Protein AF-A0A972KSQ8-F1 (afdb_monomer)

Secondary structure (DSSP, 8-state):
--HHHHHHHHHHHHHHHHTHHHHHHHHHHHHHHHHHHHHHHHHHHHTTSTTTGGGTSS-HHHHHHHHHSTTTTS-HHHHHSPSSHHHHHHHHHHHHHHHHHHHTTGGGTS-------HHHHTSTTS--GGGGSSEEEETTEEEESHHHHSS-BTTB---HHHHEE--STT--SEE-HHHHHHHHTS--GGG-----TTS-S------HHHHHHHHHHT-GGGTB-GGGS-HHHHHTSSS--HHHHHTT--HHHH----EE------GGGGGGT---HHHHHGGG-HHHHHIIIIIIT---GGGTSPPPEE--PPP-TTSPP--TTTSTTTTHHHHHHHHT---TTS-----HHHHTT--HHHH--EEEEETTTTEEEEE--HHHHHHHH-TTTHHHHHHHHHHHHHHHHHHHHHHHHHHHH---SS-HHHHHHHHHHHHHHHHHHHHTGGG-HHHHHHHHHHHHHHHHHHHHHTT----PPPPP-HHHHS--TTTTT-TTGGG-EEEETTEEEEHIIIIIIS---GGGTEE-SSSTTEE---HHHHHHHHSSS-TTTT---GGGT-HHHHHHHTTTTSSS----HHHHTT--HHHHHB-TTS-B----HHHHTTTS-TTTHHHHHHHHHHHHHHHHHHHHHHHHHHHHHTTTTHHHHHHHHHHHHHHHHH-STTTTSHHHHHHHHHHHHHHHHHHHT-

Nearest PDB structures (foldseek):
  4hwi-assembly1_B  TM=4.393E-01  e=8.359E+00  Arabidopsis thaliana
  3c7j-assembly1_B-2  TM=2.128E-01  e=7.615E+00  Pseudomonas syringae pv. tomato str. DC3000
  3c7j-assembly1_A-2  TM=1.678E-01  e=3.967E+00  Pseudomonas syringae pv. tomato str. DC3000

Solvent-accessible surface area (backbone atoms only — not comparable to full-atom values): 40301 Å² total; per-residue (Å²): 134,71,70,70,58,59,60,53,55,56,52,54,60,52,48,67,69,59,62,57,52,63,61,47,49,53,47,52,50,51,52,50,50,50,51,48,50,50,49,52,50,51,50,54,56,55,63,47,35,59,86,45,51,47,78,70,36,101,28,55,70,60,50,53,10,34,61,75,26,98,55,50,89,54,52,57,49,60,44,60,16,49,84,58,71,68,28,46,53,49,42,54,54,52,50,53,52,48,34,53,30,44,78,69,50,52,50,82,80,45,83,91,79,85,78,61,57,59,67,30,51,52,34,93,93,66,42,60,75,67,68,40,62,57,80,46,76,57,97,47,28,53,46,53,44,42,77,51,53,78,35,75,55,94,70,28,50,52,54,65,53,70,40,38,35,67,85,54,90,67,56,44,63,40,79,47,67,49,53,56,35,47,63,74,64,32,76,61,83,91,69,64,82,80,83,67,86,86,69,89,62,98,75,73,93,60,65,74,69,58,64,54,52,59,64,46,69,75,39,67,68,69,40,38,40,76,92,70,46,54,68,75,64,57,70,72,46,96,63,84,58,63,66,46,61,75,68,67,58,63,68,63,61,62,54,64,77,35,64,45,70,62,36,54,64,57,75,73,40,52,59,77,79,48,89,55,65,80,68,57,73,49,64,82,44,59,52,61,52,36,36,56,37,42,49,72,61,67,52,63,66,68,69,44,26,45,74,31,49,76,49,80,72,82,70,58,55,89,55,64,81,83,54,53,87,81,46,71,74,79,52,50,39,34,38,30,34,24,41,14,44,92,50,60,98,47,81,74,42,57,21,73,55,38,67,69,45,48,52,71,62,51,41,29,70,43,83,42,78,38,90,86,74,79,45,83,42,61,42,62,54,36,67,40,45,23,76,80,74,38,89,72,46,30,53,50,56,54,38,44,52,52,38,50,55,53,51,49,54,52,49,54,51,50,51,52,57,41,63,76,66,54,76,76,86,81,51,68,68,42,53,48,28,50,48,39,20,47,53,22,53,48,42,36,63,69,16,39,39,83,48,20,54,59,48,34,49,53,34,52,51,46,22,50,51,29,44,49,52,27,28,58,75,64,69,49,92,73,89,75,79,85,79,88,58,62,57,87,64,55,75,47,83,60,40,72,76,44,72,26,48,55,80,42,65,48,74,54,93,84,29,81,47,50,33,36,58,47,40,65,73,63,54,46,59,66,70,80,44,30,38,63,86,91,44,80,70,37,73,72,64,55,77,70,62,58,41,70,72,66,57,72,58,49,51,92,83,70,75,65,60,66,59,76,64,36,46,59,46,48,28,41,23,60,4,68,77,47,87,74,66,51,54,10,75,54,43,73,71,66,55,56,72,56,79,49,26,45,45,99,87,52,41,72,49,81,65,49,31,72,52,47,39,75,82,40,62,95,71,47,26,52,54,55,54,51,38,25,52,53,25,46,51,37,52,50,54,39,50,54,53,50,54,53,47,50,71,74,43,49,74,87,43,41,68,67,50,50,54,51,51,49,53,54,49,51,51,64,68,43,67,58,46,34,58,57,27,34,66,56,54,40,53,52,32,51,55,50,47,52,54,52,28,66,76,67,76,98

Sequence (698 aa):
MKEILIHRINRVRNWYRHGRRPARFLKYFFTILILLLILVGASAEFTSRPQFCPTCHYMETFYNSWRQSAHNNVSCVKCHFEPGLAGTVRGKLEGLVQVVKYVSQAYRKSKPWAEIPDASCLQSGCHRERLLHGDVTFKGVHFNHRPHLEQMRRGKKLRCTSCHSQIVQGEHITVTESTCFLCHFKKDPTLNPIYDYKYKTEQVLFRKKERAQLKRMSNCKTCHNWKKVPESVRKEFRYDHTSVIKRDLGCYECHTNVISGEGEVPKTQCFKCHFEDERLERYDDHTLIHEKHITENKIECENCHFPIVHRVKKVDPSQPPDCNSCHPGTHEGQVKLFAGTGGEDVKSMPNPMHEAGINCRGCHIFHTENMVNHTETYKASGSSCDHCHGSGYQRLLQEWTTAAKSQMRVLDKVYRMVTSRVRARGNAEVQHLISNAKNNIELVRWGKSIHNIQYSNSLMISAYNDLKKAADLARVKLRFPKLMNLEQTIPSACVSCHTGIITISKEKYGLMFPHKKHVYEKKIPCSTCHSNRRKHGELILRREDCMNCHHKAFPSQTGIKCATCHQTQVAVFSGNVADPQEPSMKSEAGLSCEDCHLTEKGKVIRATGFTCAKCHDEGYGDVLHDWQDEVQGAMKKLRQILTSLKKKDAQKYARVIADAEKVLTTFANDRSRGAHNPDYFSSQAEKLIARMKELSGS

Structure (mmCIF, N/CA/C/O backbone):
data_AF-A0A972KSQ8-F1
#
_entry.id   AF-A0A972KSQ8-F1
#
loop_
_atom_site.group_PDB
_atom_site.id
_atom_site.type_symbol
_atom_site.label_atom_id
_atom_site.label_alt_id
_atom_site.label_comp_id
_atom_site.label_asym_id
_atom_site.label_entity_id
_atom_site.label_seq_id
_atom_site.pdbx_PDB_ins_code
_atom_site.Cartn_x
_atom_site.Cartn_y
_atom_site.Cartn_z
_atom_site.occupancy
_atom_site.B_iso_or_equiv
_atom_site.auth_seq_id
_atom_site.auth_comp_id
_atom_site.auth_asym_id
_atom_site.auth_atom_id
_atom_site.pdbx_PDB_model_num
ATOM 1 N N . MET A 1 1 ? 76.418 -33.347 -103.521 1.00 53.31 1 MET A N 1
ATOM 2 C CA . MET A 1 1 ? 75.334 -33.897 -102.665 1.00 53.31 1 MET A CA 1
ATOM 3 C C . MET A 1 1 ? 75.728 -34.190 -101.202 1.00 53.31 1 MET A C 1
ATOM 5 O O 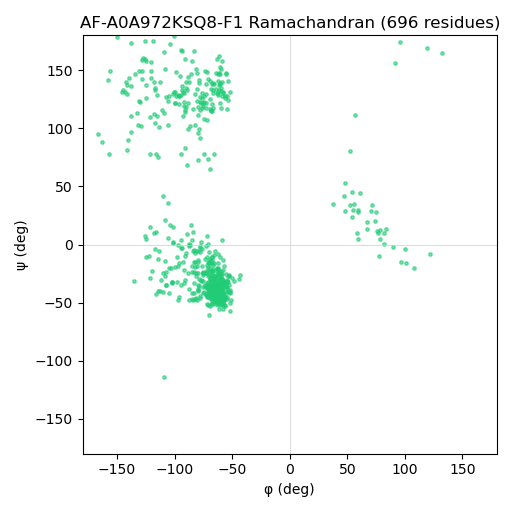. MET A 1 1 ? 74.846 -34.550 -100.436 1.00 53.31 1 MET A O 1
ATOM 9 N N . LYS A 1 2 ? 76.992 -34.003 -100.767 1.00 52.91 2 LYS A N 1
ATOM 10 C CA . LYS A 1 2 ? 77.418 -34.210 -99.360 1.00 52.91 2 LYS A CA 1
ATOM 11 C C . LYS A 1 2 ? 77.473 -32.938 -98.491 1.00 52.91 2 LYS A C 1
ATOM 13 O O . LYS A 1 2 ? 77.384 -33.051 -97.275 1.00 52.91 2 LYS A O 1
ATOM 18 N N . GLU A 1 3 ? 77.520 -31.736 -99.071 1.00 51.47 3 GLU A N 1
ATOM 19 C CA . GLU A 1 3 ? 77.602 -30.491 -98.277 1.00 51.47 3 GLU A CA 1
ATOM 20 C C . GLU A 1 3 ? 76.255 -29.962 -97.756 1.00 51.47 3 GLU A C 1
ATOM 22 O O . GLU A 1 3 ? 76.194 -29.309 -96.716 1.00 51.47 3 GLU A O 1
ATOM 27 N N . ILE A 1 4 ? 75.141 -30.314 -98.403 1.00 52.69 4 ILE A N 1
ATOM 28 C CA . ILE A 1 4 ? 73.805 -29.835 -98.000 1.00 52.69 4 ILE A CA 1
ATOM 29 C C . ILE A 1 4 ? 73.302 -30.558 -96.733 1.00 52.69 4 ILE A C 1
ATOM 31 O O . ILE A 1 4 ? 72.508 -30.010 -95.966 1.00 52.69 4 ILE A O 1
ATOM 35 N N . LEU A 1 5 ? 73.811 -31.764 -96.450 1.00 53.16 5 LEU A N 1
ATOM 36 C CA . LEU A 1 5 ? 73.387 -32.560 -95.294 1.00 53.16 5 LEU A CA 1
ATOM 37 C C . LEU A 1 5 ? 74.054 -32.103 -93.981 1.00 53.16 5 LEU A C 1
ATOM 39 O O . LEU A 1 5 ? 73.406 -32.075 -92.935 1.00 53.16 5 LEU A O 1
ATOM 43 N N . ILE A 1 6 ? 75.313 -31.651 -94.030 1.00 54.94 6 ILE A N 1
ATOM 44 C CA . ILE A 1 6 ? 76.062 -31.192 -92.843 1.00 54.94 6 ILE A CA 1
ATOM 45 C C . ILE A 1 6 ? 75.525 -29.840 -92.342 1.00 54.94 6 ILE A C 1
ATOM 47 O O . ILE A 1 6 ? 75.433 -29.597 -91.134 1.00 54.94 6 ILE A O 1
ATOM 51 N N . HIS A 1 7 ? 75.062 -28.976 -93.251 1.00 51.84 7 HIS A N 1
ATOM 52 C CA . HIS A 1 7 ? 74.538 -27.662 -92.884 1.00 51.84 7 HIS A CA 1
ATOM 53 C C . HIS A 1 7 ? 73.131 -27.715 -92.250 1.00 51.84 7 HIS A C 1
ATOM 55 O O . HIS A 1 7 ? 72.773 -26.850 -91.446 1.00 51.84 7 HIS A O 1
ATOM 61 N N . ARG A 1 8 ? 72.345 -28.767 -92.530 1.00 53.94 8 ARG A N 1
ATOM 62 C CA . ARG A 1 8 ? 71.022 -28.987 -91.915 1.00 53.94 8 ARG A CA 1
ATOM 63 C C . ARG A 1 8 ? 71.112 -29.564 -90.496 1.00 53.94 8 ARG A C 1
ATOM 65 O O . ARG A 1 8 ? 70.344 -29.148 -89.630 1.00 53.94 8 ARG A O 1
ATOM 72 N N . ILE A 1 9 ? 72.088 -30.432 -90.220 1.00 55.06 9 ILE A N 1
ATOM 73 C CA . ILE A 1 9 ? 72.281 -31.041 -88.889 1.00 55.06 9 ILE A CA 1
ATOM 74 C C . ILE A 1 9 ? 72.782 -30.002 -87.864 1.00 55.06 9 ILE A C 1
ATOM 76 O O . ILE A 1 9 ? 72.287 -29.950 -86.734 1.00 55.06 9 ILE A O 1
ATOM 80 N N . ASN A 1 10 ? 73.674 -29.088 -88.264 1.00 51.94 10 ASN A N 1
ATOM 81 C CA . ASN A 1 10 ? 74.166 -28.024 -87.376 1.00 51.94 10 ASN A CA 1
ATOM 82 C C . ASN A 1 10 ? 73.112 -26.943 -87.060 1.00 51.94 10 ASN A C 1
ATOM 84 O O . ASN A 1 10 ? 73.142 -26.351 -85.978 1.00 51.94 10 ASN A O 1
ATOM 88 N N . ARG A 1 11 ? 72.132 -26.721 -87.949 1.00 52.28 11 ARG A N 1
ATOM 89 C CA . ARG A 1 11 ? 71.051 -25.742 -87.739 1.00 52.28 11 ARG A CA 1
ATOM 90 C C . ARG A 1 11 ? 70.001 -26.239 -86.733 1.00 52.28 11 ARG A C 1
ATOM 92 O O . ARG A 1 11 ? 69.553 -25.466 -85.890 1.00 52.28 11 ARG A O 1
ATOM 99 N N . VAL A 1 12 ? 69.695 -27.540 -86.732 1.00 54.06 12 VAL A N 1
ATOM 100 C CA . VAL A 1 12 ? 68.793 -28.164 -85.741 1.00 54.06 12 VAL A CA 1
ATOM 101 C C . VAL A 1 12 ? 69.465 -28.276 -84.362 1.00 54.06 12 VAL A C 1
ATOM 103 O O . VAL A 1 12 ? 68.827 -28.005 -83.341 1.00 54.06 12 VAL A O 1
ATOM 106 N N . ARG A 1 13 ? 70.778 -28.559 -84.309 1.00 50.16 13 ARG A N 1
ATOM 107 C CA . ARG A 1 13 ? 71.537 -28.621 -83.043 1.00 50.16 13 ARG A CA 1
ATOM 108 C C . ARG A 1 13 ? 71.648 -27.258 -82.339 1.00 50.16 13 ARG A C 1
ATOM 110 O O . ARG A 1 13 ? 71.601 -27.204 -81.110 1.00 50.16 13 ARG A O 1
ATOM 117 N N . ASN A 1 14 ? 71.729 -26.156 -83.092 1.00 47.94 14 ASN A N 1
ATOM 118 C CA . ASN A 1 14 ? 71.730 -24.798 -82.529 1.00 47.94 14 ASN A CA 1
ATOM 119 C C . ASN A 1 14 ? 70.330 -24.291 -82.134 1.00 47.94 14 ASN A C 1
ATOM 121 O O . ASN A 1 14 ? 70.214 -23.564 -81.143 1.00 47.94 14 ASN A O 1
ATOM 125 N N . TRP A 1 15 ? 69.262 -24.733 -82.808 1.00 48.97 15 TRP A N 1
ATOM 126 C CA . TRP A 1 15 ? 67.883 -24.383 -82.436 1.00 48.97 15 TRP A CA 1
ATOM 127 C C . TRP A 1 15 ? 67.455 -25.032 -81.104 1.00 48.97 15 TRP A C 1
ATOM 129 O O . TRP A 1 15 ? 66.886 -24.363 -80.239 1.00 48.97 15 TRP A O 1
ATOM 139 N N . TYR A 1 16 ? 67.865 -26.282 -80.845 1.00 48.97 16 TYR A N 1
ATOM 140 C CA . TYR A 1 16 ? 67.611 -26.958 -79.560 1.00 48.97 16 TYR A CA 1
ATOM 141 C C . TYR A 1 16 ? 68.374 -26.344 -78.368 1.00 48.97 16 TYR A C 1
ATOM 143 O O . TYR A 1 16 ? 67.945 -26.469 -77.216 1.00 48.97 16 TYR A O 1
ATOM 151 N N . ARG A 1 17 ? 69.487 -25.637 -78.619 1.00 51.53 17 ARG A N 1
ATOM 152 C CA . ARG A 1 17 ? 70.261 -24.926 -77.583 1.00 51.53 17 ARG A CA 1
ATOM 153 C C . ARG A 1 17 ? 69.667 -23.560 -77.215 1.00 51.53 17 ARG A C 1
ATOM 155 O O . ARG A 1 17 ? 69.846 -23.130 -76.077 1.00 51.53 17 ARG A O 1
ATOM 162 N N . HIS A 1 18 ? 68.939 -22.902 -78.125 1.00 50.75 18 HIS A N 1
ATOM 163 C CA . HIS A 1 18 ? 68.359 -21.564 -77.908 1.00 50.75 18 HIS A CA 1
ATOM 164 C C . HIS A 1 18 ? 66.836 -21.561 -77.648 1.00 50.75 18 HIS A C 1
ATOM 166 O O . HIS A 1 18 ? 66.348 -20.656 -76.973 1.00 50.75 18 HIS A O 1
ATOM 172 N N . GLY A 1 19 ? 66.093 -22.612 -78.022 1.00 50.62 19 GLY A N 1
ATOM 173 C CA . GLY A 1 19 ? 64.653 -22.756 -77.731 1.00 50.62 19 GLY A CA 1
ATOM 174 C C . GLY A 1 19 ? 64.290 -23.055 -76.263 1.00 50.62 19 GLY A C 1
ATOM 175 O O . GLY A 1 19 ? 63.134 -22.944 -75.868 1.00 50.62 19 GLY A O 1
ATOM 176 N N . ARG A 1 20 ? 65.268 -23.382 -75.402 1.00 52.94 20 ARG A N 1
ATOM 177 C CA . ARG A 1 20 ? 65.042 -23.604 -73.954 1.00 52.94 20 ARG A CA 1
ATOM 178 C C . ARG A 1 20 ? 65.046 -22.323 -73.110 1.00 52.94 20 ARG A C 1
ATOM 180 O O . ARG A 1 20 ? 64.837 -22.423 -71.902 1.00 52.94 20 ARG A O 1
ATOM 187 N N . ARG A 1 21 ? 65.362 -21.155 -73.680 1.00 53.91 21 ARG A N 1
ATOM 188 C CA . ARG A 1 21 ? 65.426 -19.874 -72.950 1.00 53.91 21 ARG A CA 1
ATOM 189 C C . ARG A 1 21 ? 64.048 -19.214 -72.743 1.00 53.91 21 ARG A C 1
ATOM 191 O O . ARG A 1 21 ? 63.766 -18.905 -71.588 1.00 53.91 21 ARG A O 1
ATOM 198 N N . PRO A 1 22 ? 63.145 -19.104 -73.743 1.00 55.91 22 PRO A N 1
ATOM 199 C CA . PRO A 1 22 ? 61.805 -18.552 -73.508 1.00 55.91 22 PRO A CA 1
ATOM 200 C C . PRO A 1 22 ? 60.946 -19.472 -72.627 1.00 55.91 22 PRO A C 1
ATOM 202 O O . PRO A 1 22 ? 60.289 -18.996 -71.711 1.00 55.91 22 PRO A O 1
ATOM 205 N N . ALA A 1 23 ? 61.037 -20.799 -72.790 1.00 62.16 23 ALA A N 1
ATOM 206 C CA . ALA A 1 23 ? 60.318 -21.748 -71.932 1.00 62.16 23 ALA A CA 1
ATOM 207 C C . ALA A 1 23 ? 60.791 -21.728 -70.464 1.00 62.16 23 ALA A C 1
ATOM 209 O O . ALA A 1 23 ? 60.000 -21.978 -69.561 1.00 62.16 23 ALA A O 1
ATOM 210 N N . ARG A 1 24 ? 62.074 -21.430 -70.204 1.00 69.19 24 ARG A N 1
ATOM 211 C CA . ARG A 1 24 ? 62.583 -21.220 -68.839 1.00 69.19 24 ARG A CA 1
ATOM 212 C C . ARG A 1 24 ? 62.145 -19.870 -68.280 1.00 69.19 24 ARG A C 1
ATOM 214 O O . ARG A 1 24 ? 61.724 -19.826 -67.136 1.00 69.19 24 ARG A O 1
ATOM 221 N N . PHE A 1 25 ? 62.173 -18.811 -69.087 1.00 74.75 25 PHE A N 1
ATOM 222 C CA . PHE A 1 25 ? 61.705 -17.482 -68.689 1.00 74.75 25 PHE A CA 1
ATOM 223 C C . PHE A 1 25 ? 60.211 -17.469 -68.337 1.00 74.75 25 PHE A C 1
ATOM 225 O O . PHE A 1 25 ? 59.857 -16.999 -67.264 1.00 74.75 25 PHE A O 1
ATOM 232 N N . LEU A 1 26 ? 59.350 -18.072 -69.167 1.00 78.75 26 LEU A N 1
ATOM 233 C CA . LEU A 1 26 ? 57.926 -18.239 -68.852 1.00 78.75 26 LEU A CA 1
ATOM 234 C C . LEU A 1 26 ? 57.716 -19.082 -67.587 1.00 78.75 26 LEU A C 1
ATOM 236 O O . LEU A 1 26 ? 56.892 -18.719 -66.756 1.00 78.75 26 LEU A O 1
ATOM 240 N N . LYS A 1 27 ? 58.483 -20.165 -67.392 1.00 81.44 27 LYS A N 1
ATOM 241 C CA . LYS A 1 27 ? 58.430 -20.952 -66.148 1.00 81.44 27 LYS A CA 1
ATOM 242 C C . LYS A 1 27 ? 58.810 -20.115 -64.927 1.00 81.44 27 LYS A C 1
ATOM 244 O O . LYS A 1 27 ? 58.051 -20.105 -63.973 1.00 81.44 27 LYS A O 1
ATOM 249 N N . TYR A 1 28 ? 59.924 -19.381 -64.959 1.00 86.06 28 TYR A N 1
ATOM 250 C CA . TYR A 1 28 ? 60.318 -18.503 -63.851 1.00 86.06 28 TYR A CA 1
ATOM 251 C C . TYR A 1 28 ? 59.298 -17.386 -63.612 1.00 86.06 28 TYR A C 1
ATOM 253 O O . TYR A 1 28 ? 58.967 -17.126 -62.463 1.00 86.06 28 TYR A O 1
ATOM 261 N N . PHE A 1 29 ? 58.750 -16.781 -64.668 1.00 88.19 29 PHE A N 1
ATOM 262 C CA . PHE A 1 29 ? 57.699 -15.769 -64.568 1.00 88.19 29 PHE A CA 1
ATOM 263 C C . PHE A 1 29 ? 56.441 -16.320 -63.888 1.00 88.19 29 PHE A C 1
ATOM 265 O O . PHE A 1 29 ? 55.965 -15.721 -62.930 1.00 88.19 29 PHE A O 1
ATOM 272 N N . PHE A 1 30 ? 55.938 -17.484 -64.313 1.00 89.12 30 PHE A N 1
ATOM 273 C CA . PHE A 1 30 ? 54.780 -18.112 -63.676 1.00 89.12 30 PHE A CA 1
ATOM 274 C C . PHE A 1 30 ? 55.077 -18.571 -62.246 1.00 89.12 30 PHE A C 1
ATOM 276 O O . PHE A 1 30 ? 54.233 -18.383 -61.378 1.00 89.12 30 PHE A O 1
ATOM 283 N N . THR A 1 31 ? 56.266 -19.107 -61.959 1.00 89.62 31 THR A N 1
ATOM 284 C CA . THR A 1 31 ? 56.655 -19.464 -60.586 1.00 89.62 31 THR A CA 1
ATOM 285 C C . THR A 1 31 ? 56.715 -18.228 -59.689 1.00 89.62 31 THR A C 1
ATOM 287 O O . THR A 1 31 ? 56.185 -18.260 -58.584 1.00 89.62 31 THR A O 1
ATOM 290 N N . ILE A 1 32 ? 57.304 -17.125 -60.160 1.00 90.06 32 ILE A N 1
ATOM 291 C CA . ILE A 1 32 ? 57.351 -15.853 -59.425 1.00 90.06 32 ILE A CA 1
ATOM 292 C C . ILE A 1 32 ? 55.942 -15.291 -59.240 1.00 90.06 32 ILE A C 1
ATOM 294 O O . ILE A 1 32 ? 55.611 -14.863 -58.142 1.00 90.06 32 ILE A O 1
ATOM 298 N N . LEU A 1 33 ? 55.096 -15.331 -60.271 1.00 91.19 33 LEU A N 1
ATOM 299 C CA . LEU A 1 33 ? 53.710 -14.877 -60.187 1.00 91.19 33 LEU A CA 1
ATOM 300 C C . LEU A 1 33 ? 52.910 -15.703 -59.173 1.00 91.19 33 LEU A C 1
ATOM 302 O O . LEU A 1 33 ? 52.188 -15.136 -58.362 1.00 91.19 33 LEU A O 1
ATOM 306 N N . ILE A 1 34 ? 53.065 -17.027 -59.169 1.00 91.69 34 ILE A N 1
ATOM 307 C CA . ILE A 1 34 ? 52.417 -17.912 -58.193 1.00 91.69 34 ILE A CA 1
ATOM 308 C C . ILE A 1 34 ? 52.935 -17.620 -56.782 1.00 91.69 34 ILE A C 1
ATOM 310 O O . ILE A 1 34 ? 52.132 -17.477 -55.866 1.00 91.69 34 ILE A O 1
ATOM 314 N N . LEU A 1 35 ? 54.250 -17.475 -56.598 1.00 91.50 35 LEU A N 1
ATOM 315 C CA . LEU A 1 35 ? 54.835 -17.109 -55.304 1.00 91.50 35 LEU A CA 1
ATOM 316 C C . LEU A 1 35 ? 54.341 -15.741 -54.823 1.00 91.50 35 LEU A C 1
ATOM 318 O O . LEU A 1 35 ? 54.023 -15.594 -53.647 1.00 91.50 35 LEU A O 1
ATOM 322 N N . LEU A 1 36 ? 54.217 -14.764 -55.724 1.00 91.44 36 LEU A N 1
ATOM 323 C CA . LEU A 1 36 ? 53.656 -13.448 -55.433 1.00 91.44 36 LEU A CA 1
ATOM 324 C C . LEU A 1 36 ? 52.186 -13.561 -55.017 1.00 91.44 36 LEU A C 1
ATOM 326 O O . LEU A 1 36 ? 51.794 -12.966 -54.023 1.00 91.44 36 LEU A O 1
ATOM 330 N N . LEU A 1 37 ? 51.374 -14.343 -55.733 1.00 88.81 37 LEU A N 1
ATOM 331 C CA . LEU A 1 37 ? 49.965 -14.557 -55.393 1.00 88.81 37 LEU A CA 1
ATOM 332 C C . LEU A 1 37 ? 49.804 -15.270 -54.046 1.00 88.81 37 LEU A C 1
ATOM 334 O O . LEU A 1 37 ? 48.946 -14.882 -53.255 1.00 88.81 37 LEU A O 1
ATOM 338 N N . ILE A 1 38 ? 50.649 -16.263 -53.753 1.00 90.94 38 ILE A N 1
ATOM 339 C CA . ILE A 1 38 ? 50.687 -16.936 -52.448 1.00 90.94 38 ILE A CA 1
ATOM 340 C C . ILE A 1 38 ? 51.079 -15.942 -51.356 1.00 90.94 38 ILE A C 1
ATOM 342 O O . ILE A 1 38 ? 50.426 -15.902 -50.318 1.00 90.94 38 ILE A O 1
ATOM 346 N N . LEU A 1 39 ? 52.103 -15.117 -51.587 1.00 90.94 39 LEU A N 1
ATOM 347 C CA . LEU A 1 39 ? 52.542 -14.097 -50.640 1.00 90.94 39 LEU A CA 1
ATOM 348 C C . LEU A 1 39 ? 51.433 -13.075 -50.379 1.00 90.94 39 LEU A C 1
ATOM 350 O O . LEU A 1 39 ? 51.101 -12.825 -49.227 1.00 90.94 39 LEU A O 1
ATOM 354 N N . VAL A 1 40 ? 50.808 -12.539 -51.429 1.00 86.69 40 VAL A N 1
ATOM 355 C CA . VAL A 1 40 ? 49.689 -11.591 -51.324 1.00 86.69 40 VAL A CA 1
ATOM 356 C C . VAL A 1 40 ? 48.511 -12.227 -50.590 1.00 86.69 40 VAL A C 1
ATOM 358 O O . VAL A 1 40 ? 47.943 -11.591 -49.704 1.00 86.69 40 VAL A O 1
ATOM 361 N N . GLY A 1 41 ? 48.169 -13.480 -50.896 1.00 84.56 41 GLY A N 1
ATOM 362 C CA . GLY A 1 41 ? 47.119 -14.226 -50.200 1.00 84.56 41 GLY A CA 1
ATOM 363 C C . GLY A 1 41 ? 47.438 -14.459 -48.721 1.00 84.56 41 GLY A C 1
ATOM 364 O O . GLY A 1 41 ? 46.606 -14.191 -47.857 1.00 84.56 41 GLY A O 1
ATOM 365 N N . ALA A 1 42 ? 48.663 -14.880 -48.403 1.00 86.88 42 ALA A N 1
ATOM 366 C CA . ALA A 1 42 ? 49.118 -15.103 -47.034 1.00 86.88 42 ALA A CA 1
ATOM 367 C C . ALA A 1 42 ? 49.167 -13.797 -46.226 1.00 86.88 42 ALA A C 1
ATOM 369 O O . ALA A 1 42 ? 48.710 -13.757 -45.084 1.00 86.88 42 ALA A O 1
ATOM 370 N N . SER A 1 43 ? 49.657 -12.706 -46.821 1.00 85.50 43 SER A N 1
ATOM 371 C CA . SER A 1 43 ? 49.627 -11.370 -46.223 1.00 85.50 43 SER A CA 1
ATOM 372 C C . SER A 1 43 ? 48.194 -10.877 -46.036 1.00 85.50 43 SER A C 1
ATOM 374 O O . SER A 1 43 ? 47.868 -10.319 -44.988 1.00 85.50 43 SER A O 1
ATOM 376 N N . ALA A 1 44 ? 47.307 -11.108 -47.006 1.00 84.12 44 ALA A N 1
ATOM 377 C CA . ALA A 1 44 ? 45.896 -10.763 -46.900 1.00 84.12 44 ALA A CA 1
ATOM 378 C C . ALA A 1 44 ? 45.213 -11.498 -45.739 1.00 84.12 44 ALA A C 1
ATOM 380 O O . ALA A 1 44 ? 44.444 -10.867 -45.018 1.00 84.12 44 ALA A O 1
ATOM 381 N N . GLU A 1 45 ? 45.520 -12.775 -45.522 1.00 85.50 45 GLU A N 1
ATOM 382 C CA . GLU A 1 45 ? 44.973 -13.570 -44.418 1.00 85.50 45 GLU A CA 1
ATOM 383 C C . GLU A 1 45 ? 45.575 -13.170 -43.064 1.00 85.50 45 GLU A C 1
ATOM 385 O O . GLU A 1 45 ? 44.863 -13.004 -42.074 1.00 85.50 45 GLU A O 1
ATOM 390 N N . PHE A 1 46 ? 46.889 -12.944 -43.009 1.00 87.94 46 PHE A N 1
ATOM 391 C CA . PHE A 1 46 ? 47.576 -12.519 -41.789 1.00 87.94 46 PHE A CA 1
ATOM 392 C C . PHE A 1 46 ? 47.075 -11.156 -41.295 1.00 87.94 46 PHE A C 1
ATOM 394 O O . PHE A 1 46 ? 46.763 -10.998 -40.115 1.00 87.94 46 PHE A O 1
ATOM 401 N N . THR A 1 47 ? 46.928 -10.195 -42.213 1.00 87.31 47 THR A N 1
ATOM 402 C CA . THR A 1 47 ? 46.436 -8.836 -41.920 1.00 87.31 47 THR A CA 1
ATOM 403 C C . THR A 1 47 ? 44.951 -8.791 -41.549 1.00 87.31 47 THR A C 1
ATOM 405 O O . THR A 1 47 ? 44.483 -7.794 -41.010 1.00 87.31 47 THR A O 1
ATOM 408 N N . SER A 1 48 ? 44.205 -9.867 -41.808 1.00 87.31 48 SER A N 1
ATOM 409 C CA . SER A 1 48 ? 42.787 -10.010 -41.455 1.00 87.31 48 SER A CA 1
ATOM 410 C C . SER A 1 48 ? 42.558 -10.557 -40.037 1.00 87.31 48 SER A C 1
ATOM 412 O O . SER A 1 48 ? 41.411 -10.751 -39.626 1.00 87.31 48 SER A O 1
ATOM 414 N N . ARG A 1 49 ? 43.622 -10.843 -39.273 1.00 89.81 49 ARG A N 1
ATOM 415 C CA . ARG A 1 49 ? 43.519 -11.357 -37.898 1.00 89.81 49 ARG A CA 1
ATOM 416 C C . ARG A 1 49 ? 43.211 -10.222 -36.908 1.00 89.81 49 ARG A C 1
ATOM 418 O O . ARG A 1 49 ? 43.878 -9.193 -36.973 1.00 89.81 49 ARG A O 1
ATOM 425 N N . PRO A 1 50 ? 42.325 -10.421 -35.910 1.00 89.50 50 PRO A N 1
ATOM 426 C CA . PRO A 1 50 ? 41.981 -9.380 -34.929 1.00 89.50 50 PRO A CA 1
ATOM 427 C C . PRO A 1 50 ? 43.187 -8.759 -34.208 1.00 89.50 50 PRO A C 1
ATOM 429 O O . PRO A 1 50 ? 43.254 -7.549 -34.030 1.00 89.50 50 PRO A O 1
ATOM 432 N N . GLN A 1 51 ? 44.175 -9.586 -33.850 1.00 88.81 51 GLN A N 1
ATOM 433 C CA . GLN A 1 51 ? 45.411 -9.164 -33.176 1.00 88.81 51 GLN A CA 1
ATOM 434 C C . GLN A 1 51 ? 46.330 -8.273 -34.030 1.00 88.81 51 GLN A C 1
ATOM 436 O O . GLN A 1 51 ? 47.209 -7.615 -33.486 1.00 88.81 51 GLN A O 1
ATOM 441 N N . PHE A 1 52 ? 46.140 -8.246 -35.354 1.00 89.00 52 PHE A N 1
ATOM 442 C CA . PHE A 1 52 ? 46.910 -7.395 -36.262 1.00 89.00 52 PHE A CA 1
ATOM 443 C C . PHE A 1 52 ? 46.342 -5.969 -36.330 1.00 89.00 52 PHE A C 1
ATOM 445 O O . PHE A 1 52 ? 47.082 -5.004 -36.448 1.00 89.00 52 PHE A O 1
ATOM 452 N N . CYS A 1 53 ? 45.027 -5.793 -36.200 1.00 84.25 53 CYS A N 1
ATOM 453 C CA . CYS A 1 53 ? 44.378 -4.485 -36.314 1.00 84.25 53 CYS A CA 1
ATOM 454 C C . CYS A 1 53 ? 44.947 -3.373 -35.394 1.00 84.25 53 CYS A C 1
ATOM 456 O O . CYS A 1 53 ? 45.097 -2.249 -35.880 1.00 84.25 53 CYS A O 1
ATOM 458 N N . PRO A 1 54 ? 45.301 -3.614 -34.109 1.00 86.06 54 PRO A N 1
ATOM 459 C CA . PRO A 1 54 ? 45.861 -2.568 -33.247 1.00 86.06 54 PRO A CA 1
ATOM 460 C C . PRO A 1 54 ? 47.285 -2.124 -33.612 1.00 86.06 54 PRO A C 1
ATOM 462 O O . PRO A 1 54 ? 47.764 -1.158 -33.029 1.00 86.06 54 PRO A O 1
ATOM 465 N N . THR A 1 55 ? 47.976 -2.770 -34.559 1.00 87.00 55 THR A N 1
ATOM 466 C CA . THR A 1 55 ? 49.400 -2.484 -34.812 1.00 87.00 55 THR A CA 1
ATOM 467 C C . THR A 1 55 ? 49.654 -1.282 -35.722 1.00 87.00 55 THR A C 1
ATOM 469 O O . THR A 1 55 ? 50.789 -0.821 -35.798 1.00 87.00 55 THR A O 1
ATOM 472 N N . CYS A 1 56 ? 48.643 -0.788 -36.447 1.00 82.00 56 CYS A N 1
ATOM 473 C CA . CYS A 1 56 ? 48.842 0.236 -37.487 1.00 82.00 56 CYS A CA 1
ATOM 474 C C . CYS A 1 56 ? 48.055 1.538 -37.271 1.00 82.00 56 CYS A C 1
ATOM 476 O O . CYS A 1 56 ? 48.485 2.588 -37.742 1.00 82.00 56 CYS A O 1
ATOM 478 N N . HIS A 1 57 ? 46.896 1.491 -36.609 1.00 81.31 57 HIS A N 1
ATOM 479 C CA . HIS A 1 57 ? 46.034 2.657 -36.385 1.00 81.31 57 HIS A CA 1
ATOM 480 C C . HIS A 1 57 ? 45.236 2.522 -35.078 1.00 81.31 57 HIS A C 1
ATOM 482 O O . HIS A 1 57 ? 45.357 1.525 -34.370 1.00 81.31 57 HIS A O 1
ATOM 488 N N . TYR A 1 58 ? 44.426 3.536 -34.742 1.00 75.12 58 TYR A N 1
ATOM 489 C CA . TYR A 1 58 ? 43.658 3.633 -33.489 1.00 75.12 58 TYR A CA 1
ATOM 490 C C . TYR A 1 58 ? 42.566 2.545 -33.358 1.00 75.12 58 TYR A C 1
ATOM 492 O O . TYR A 1 58 ? 41.386 2.804 -33.588 1.00 75.12 58 TYR A O 1
ATOM 500 N N . MET A 1 59 ? 42.972 1.319 -33.007 1.00 83.19 59 MET A N 1
ATOM 501 C CA . MET A 1 59 ? 42.109 0.128 -32.918 1.00 83.19 59 MET A CA 1
ATOM 502 C C . MET A 1 59 ? 42.147 -0.586 -31.565 1.00 83.19 59 MET A C 1
ATOM 504 O O . MET A 1 59 ? 41.307 -1.448 -31.320 1.00 83.19 59 MET A O 1
ATOM 508 N N . GLU A 1 60 ? 43.069 -0.238 -30.669 1.00 85.62 60 GLU A N 1
ATOM 509 C CA . GLU A 1 60 ? 43.261 -0.935 -29.390 1.00 85.62 60 GLU A CA 1
ATOM 510 C C . GLU A 1 60 ? 41.985 -0.978 -28.531 1.00 85.62 60 GLU A C 1
ATOM 512 O O . GLU A 1 60 ? 41.587 -2.041 -28.053 1.00 85.62 60 GLU A O 1
ATOM 517 N N . THR A 1 61 ? 41.276 0.147 -28.400 1.00 83.06 61 THR A N 1
ATOM 518 C CA . THR A 1 61 ? 40.013 0.214 -27.646 1.00 83.06 61 THR A CA 1
ATOM 519 C C . THR A 1 61 ? 38.929 -0.688 -28.244 1.00 83.06 61 THR A C 1
ATOM 521 O O . THR A 1 61 ? 38.210 -1.354 -27.501 1.00 83.06 61 THR A O 1
ATOM 524 N N . PHE A 1 62 ? 38.832 -0.751 -29.575 1.00 83.50 62 PHE A N 1
ATOM 525 C CA . PHE A 1 62 ? 37.851 -1.580 -30.284 1.00 83.50 62 PHE A CA 1
ATOM 526 C C . PHE A 1 62 ? 38.207 -3.069 -30.233 1.00 83.50 62 PHE A C 1
ATOM 528 O O . PHE A 1 62 ? 37.329 -3.916 -30.100 1.00 83.50 62 PHE A O 1
ATOM 535 N N . TYR A 1 63 ? 39.499 -3.399 -30.287 1.00 87.94 63 TYR A N 1
ATOM 536 C CA . TYR A 1 63 ? 39.978 -4.763 -30.081 1.00 87.94 63 TYR A CA 1
ATOM 537 C C . TYR A 1 63 ? 39.661 -5.250 -28.662 1.00 87.94 63 TYR A C 1
ATOM 539 O O . TYR A 1 63 ? 39.165 -6.362 -28.477 1.00 87.94 63 TYR A O 1
ATOM 547 N N . ASN A 1 64 ? 39.882 -4.402 -27.655 1.00 88.38 64 ASN A N 1
ATOM 548 C CA . ASN A 1 64 ? 39.577 -4.733 -26.267 1.00 88.38 64 ASN A CA 1
ATOM 549 C C . ASN A 1 64 ? 38.068 -4.915 -26.029 1.00 88.38 64 ASN A C 1
ATOM 551 O O . ASN A 1 64 ? 37.689 -5.869 -25.346 1.00 88.38 64 ASN A O 1
ATOM 555 N N . SER A 1 65 ? 37.207 -4.077 -26.622 1.00 86.50 65 SER A N 1
ATOM 556 C CA . SER A 1 65 ? 35.750 -4.259 -26.522 1.00 86.50 65 SER A CA 1
ATOM 557 C C . SER A 1 65 ? 35.276 -5.522 -27.246 1.00 86.50 65 SER A C 1
ATOM 559 O O . SER A 1 65 ? 34.474 -6.280 -26.702 1.00 86.50 65 SER A O 1
ATOM 561 N N . TRP A 1 66 ? 35.824 -5.818 -28.430 1.00 89.56 66 TRP A N 1
ATOM 562 C CA . TRP A 1 66 ? 35.571 -7.073 -29.143 1.00 89.56 66 TRP A CA 1
ATOM 563 C C . TRP A 1 66 ? 35.958 -8.296 -28.302 1.00 89.56 66 TRP A C 1
ATOM 565 O O . TRP A 1 66 ? 35.155 -9.221 -28.174 1.00 89.56 66 TRP A O 1
ATOM 575 N N . ARG A 1 67 ? 37.137 -8.280 -27.666 1.00 89.69 67 ARG A N 1
ATOM 576 C CA . ARG A 1 67 ? 37.657 -9.385 -26.841 1.00 89.69 67 ARG A CA 1
ATOM 577 C C . ARG A 1 67 ? 36.735 -9.739 -25.667 1.00 89.69 67 ARG A C 1
ATOM 579 O O . ARG A 1 67 ? 36.659 -10.905 -25.280 1.00 89.69 67 ARG A O 1
ATOM 586 N N . GLN A 1 68 ? 36.044 -8.746 -25.110 1.00 87.94 68 GLN A N 1
ATOM 587 C CA . GLN A 1 68 ? 35.101 -8.911 -23.996 1.00 87.94 68 GLN A CA 1
ATOM 588 C C . GLN A 1 68 ? 33.659 -9.184 -24.458 1.00 87.94 68 GLN A C 1
ATOM 590 O O . GLN A 1 68 ? 32.793 -9.484 -23.639 1.00 87.94 68 GLN A O 1
ATOM 595 N N . SER A 1 69 ? 33.387 -9.091 -25.760 1.00 87.38 69 SER A N 1
ATOM 596 C CA . SER A 1 69 ? 32.049 -9.263 -26.323 1.00 87.38 69 SER A CA 1
ATOM 597 C C . SER A 1 69 ? 31.670 -10.727 -26.543 1.00 87.38 69 SER A C 1
ATOM 599 O O . SER A 1 69 ? 32.519 -11.617 -26.605 1.00 87.38 69 SER A O 1
ATOM 601 N N . ALA A 1 70 ? 30.379 -10.968 -26.787 1.00 86.88 70 ALA A N 1
ATOM 602 C CA . ALA A 1 70 ? 29.873 -12.278 -27.204 1.00 86.88 70 ALA A CA 1
ATOM 603 C C . ALA A 1 70 ? 30.432 -12.753 -28.566 1.00 86.88 70 ALA A C 1
ATOM 605 O O . ALA A 1 70 ? 30.330 -13.933 -28.891 1.00 86.88 70 ALA A O 1
ATOM 606 N N . HIS A 1 71 ? 31.028 -11.851 -29.354 1.00 88.25 71 HIS A N 1
ATOM 607 C CA . HIS A 1 71 ? 31.597 -12.132 -30.674 1.00 88.25 71 HIS A CA 1
ATOM 608 C C . HIS A 1 71 ? 33.128 -12.276 -30.659 1.00 88.25 71 HIS A C 1
ATOM 610 O O . HIS A 1 71 ? 33.748 -12.271 -31.721 1.00 88.25 71 HIS A O 1
ATOM 616 N N . ASN A 1 72 ? 33.753 -12.453 -29.490 1.00 90.56 72 ASN A N 1
ATOM 617 C CA . ASN A 1 72 ? 35.213 -12.555 -29.342 1.00 90.56 72 ASN A CA 1
ATOM 618 C C . ASN A 1 72 ? 35.877 -13.754 -30.058 1.00 90.56 72 ASN A C 1
ATOM 620 O O . ASN A 1 72 ? 37.099 -13.823 -30.141 1.00 90.56 72 ASN A O 1
ATOM 624 N N . ASN A 1 73 ? 35.086 -14.682 -30.602 1.00 88.75 73 ASN A N 1
ATOM 625 C CA . ASN A 1 73 ? 35.553 -15.804 -31.422 1.00 88.75 73 ASN A CA 1
ATOM 626 C C . ASN A 1 73 ? 35.350 -15.577 -32.934 1.00 88.75 73 ASN A C 1
ATOM 628 O O . ASN A 1 73 ? 35.664 -16.448 -33.745 1.00 88.75 73 ASN A O 1
ATOM 632 N N . VAL A 1 74 ? 34.817 -14.419 -33.338 1.00 89.19 74 VAL A N 1
ATOM 633 C CA . VAL A 1 74 ? 34.566 -14.049 -34.738 1.00 89.19 74 VAL A CA 1
ATOM 634 C C . VAL A 1 74 ? 35.582 -12.995 -35.166 1.00 89.19 74 VAL A C 1
ATOM 636 O O . VAL A 1 74 ? 35.718 -11.968 -34.510 1.00 89.19 74 VAL A O 1
ATOM 639 N N . SER A 1 75 ? 36.296 -13.226 -36.274 1.00 89.50 75 SER A N 1
ATOM 640 C CA . SER A 1 75 ? 37.248 -12.234 -36.796 1.00 89.50 75 SER A CA 1
ATOM 641 C C . SER A 1 75 ? 36.545 -10.934 -37.203 1.00 89.50 75 SER A C 1
ATOM 643 O O . SER A 1 75 ? 35.488 -10.980 -37.833 1.00 89.50 75 SER A O 1
ATOM 645 N N . CYS A 1 76 ? 37.168 -9.785 -36.917 1.00 87.81 76 CYS A N 1
ATOM 646 C CA . CYS A 1 76 ? 36.641 -8.454 -37.225 1.00 87.81 76 CYS A CA 1
ATOM 647 C C . CYS A 1 76 ? 36.228 -8.320 -38.701 1.00 87.81 76 CYS A C 1
ATOM 649 O O . CYS A 1 76 ? 35.158 -7.792 -39.005 1.00 87.81 76 CYS A O 1
ATOM 651 N N . VAL A 1 77 ? 37.042 -8.854 -39.622 1.00 89.19 77 VAL A N 1
ATOM 652 C CA . VAL A 1 77 ? 36.792 -8.730 -41.067 1.00 89.19 77 VAL A CA 1
ATOM 653 C C . VAL A 1 77 ? 35.562 -9.504 -41.536 1.00 89.19 77 VAL A C 1
ATOM 655 O O . VAL A 1 77 ? 34.987 -9.131 -42.548 1.00 89.19 77 VAL A O 1
ATOM 658 N N . LYS A 1 78 ? 35.107 -10.535 -40.806 1.00 88.56 78 LYS A N 1
ATOM 659 C CA . LYS A 1 78 ? 33.885 -11.270 -41.184 1.00 88.56 78 LYS A CA 1
ATOM 660 C C . LYS A 1 78 ? 32.638 -10.389 -41.110 1.00 88.56 78 LYS A C 1
ATOM 662 O O . LYS A 1 78 ? 31.695 -10.615 -41.859 1.00 88.56 78 LYS A O 1
ATOM 667 N N . CYS A 1 79 ? 32.650 -9.393 -40.223 1.00 88.12 79 CYS A N 1
ATOM 668 C CA . CYS A 1 79 ? 31.559 -8.437 -40.075 1.00 88.12 79 CYS A CA 1
ATOM 669 C C . CYS A 1 79 ? 31.820 -7.149 -40.863 1.00 88.12 79 CYS A C 1
ATOM 671 O O . CYS A 1 79 ? 30.927 -6.655 -41.547 1.00 88.12 79 CYS A O 1
ATOM 673 N N . HIS A 1 80 ? 33.038 -6.610 -40.764 1.00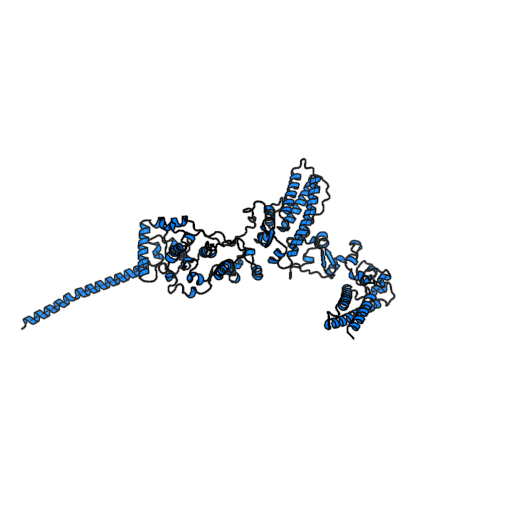 86.38 80 HIS A N 1
ATOM 674 C CA . HIS A 1 80 ? 33.389 -5.305 -41.325 1.00 86.38 80 HIS A CA 1
ATOM 675 C C . HIS A 1 80 ? 33.688 -5.323 -42.827 1.00 86.38 80 HIS A C 1
ATOM 677 O O . HIS A 1 80 ? 33.657 -4.262 -43.442 1.00 86.38 80 HIS A O 1
ATOM 683 N N . PHE A 1 81 ? 33.984 -6.482 -43.428 1.00 87.81 81 PHE A N 1
ATOM 684 C CA . PHE A 1 81 ? 34.077 -6.608 -44.882 1.00 87.81 81 PHE A CA 1
ATOM 685 C C . PHE A 1 81 ? 32.794 -7.238 -45.402 1.00 87.81 81 PHE A C 1
ATOM 687 O O . PHE A 1 81 ? 32.349 -8.274 -44.905 1.00 87.81 81 PHE A O 1
ATOM 694 N N . GLU A 1 82 ? 32.201 -6.609 -46.411 1.00 84.69 82 GLU A N 1
ATOM 695 C CA . GLU A 1 82 ? 31.048 -7.181 -47.090 1.00 84.69 82 GLU A CA 1
ATOM 696 C C . GLU A 1 82 ? 31.431 -8.547 -47.694 1.00 84.69 82 GLU A C 1
ATOM 698 O O . GLU A 1 82 ? 32.515 -8.673 -48.280 1.00 84.69 82 GLU A O 1
ATOM 703 N N . PRO A 1 83 ? 30.591 -9.588 -47.537 1.00 85.38 83 PRO A N 1
ATOM 704 C CA . PRO A 1 83 ? 30.914 -10.909 -48.049 1.00 85.38 83 PRO A CA 1
ATOM 705 C C . PRO A 1 83 ? 31.159 -10.888 -49.564 1.00 85.38 83 PRO A C 1
ATOM 707 O O . PRO A 1 83 ? 30.369 -10.358 -50.339 1.00 85.38 83 PRO A O 1
ATOM 710 N N . GLY A 1 84 ? 32.264 -11.507 -49.983 1.00 86.12 84 GLY A N 1
ATOM 711 C CA . GLY A 1 84 ? 32.692 -11.576 -51.380 1.00 86.12 84 GLY A CA 1
ATOM 712 C C . GLY A 1 84 ? 34.061 -10.938 -51.632 1.00 86.12 84 GLY A C 1
ATOM 713 O O . GLY A 1 84 ? 34.646 -10.261 -50.781 1.00 86.12 84 GLY A O 1
ATOM 714 N N . LEU A 1 85 ? 34.598 -11.169 -52.834 1.00 85.19 85 LEU A N 1
ATOM 715 C CA . LEU A 1 85 ? 35.929 -10.684 -53.213 1.00 85.19 85 LEU A CA 1
ATOM 716 C C . LEU A 1 85 ? 35.979 -9.150 -53.288 1.00 85.19 85 LEU A C 1
ATOM 718 O O . LEU A 1 85 ? 36.916 -8.540 -52.779 1.00 85.19 85 LEU A O 1
ATOM 722 N N . ALA A 1 86 ? 34.949 -8.528 -53.871 1.00 85.38 86 ALA A N 1
ATOM 723 C CA . ALA A 1 86 ? 34.862 -7.074 -54.001 1.00 85.38 86 ALA A CA 1
ATOM 724 C C . ALA A 1 86 ? 34.851 -6.370 -52.633 1.00 85.38 86 ALA A C 1
ATOM 726 O O . ALA A 1 86 ? 35.602 -5.415 -52.431 1.00 85.38 86 ALA A O 1
ATOM 727 N N . GLY A 1 87 ? 34.075 -6.884 -51.672 1.00 84.62 87 GLY A N 1
ATOM 728 C CA . GLY A 1 87 ? 34.019 -6.347 -50.310 1.00 84.62 87 GLY A CA 1
ATOM 729 C C . GLY A 1 87 ? 35.342 -6.496 -49.557 1.00 84.62 87 GLY A C 1
ATOM 730 O O . GLY A 1 87 ? 35.779 -5.566 -48.884 1.00 84.62 87 GLY A O 1
ATOM 731 N N . THR A 1 88 ? 36.046 -7.615 -49.753 1.00 85.44 88 THR A N 1
ATOM 732 C CA . THR A 1 88 ? 37.380 -7.833 -49.169 1.00 85.44 88 THR A CA 1
ATOM 733 C C . THR A 1 88 ? 38.416 -6.848 -49.717 1.00 85.44 88 THR A C 1
ATOM 735 O O . THR A 1 88 ? 39.206 -6.291 -48.953 1.00 85.44 88 THR A O 1
ATOM 738 N N . VAL A 1 89 ? 38.418 -6.602 -51.033 1.00 87.94 89 VAL A N 1
ATOM 739 C CA . VAL A 1 89 ? 39.316 -5.618 -51.661 1.00 87.94 89 VAL A CA 1
ATOM 740 C C . VAL A 1 89 ? 38.997 -4.210 -51.162 1.00 87.94 89 VAL A C 1
ATOM 742 O O . VAL A 1 89 ? 39.902 -3.495 -50.730 1.00 87.94 89 VAL A O 1
ATOM 745 N N . ARG A 1 90 ? 37.714 -3.833 -51.155 1.00 85.88 90 ARG A N 1
ATOM 746 C CA . ARG A 1 90 ? 37.253 -2.530 -50.665 1.00 85.88 90 ARG A CA 1
ATOM 747 C C . ARG A 1 90 ? 37.654 -2.296 -49.210 1.00 85.88 90 ARG A C 1
ATOM 749 O O . ARG A 1 90 ? 38.279 -1.282 -48.918 1.00 85.88 90 ARG A O 1
ATOM 756 N N . GLY A 1 91 ? 37.377 -3.250 -48.325 1.00 85.25 91 GLY A N 1
ATOM 757 C CA . GLY A 1 91 ? 37.711 -3.144 -46.906 1.00 85.25 91 GLY A CA 1
ATOM 758 C C . GLY A 1 91 ? 39.213 -2.995 -46.651 1.00 85.25 91 GLY A C 1
ATOM 759 O O . GLY A 1 91 ? 39.626 -2.231 -45.778 1.00 85.25 91 GLY A O 1
ATOM 760 N N . LYS A 1 92 ? 40.062 -3.651 -47.456 1.00 86.31 92 LYS A N 1
ATOM 761 C CA . LYS A 1 92 ? 41.520 -3.468 -47.377 1.00 86.31 92 LYS A CA 1
ATOM 762 C C . LYS A 1 92 ? 41.970 -2.085 -47.860 1.00 86.31 92 LYS A C 1
ATOM 764 O O . LYS A 1 92 ? 42.827 -1.484 -47.215 1.00 86.31 92 LYS A O 1
ATOM 769 N N . LEU A 1 93 ? 41.384 -1.556 -48.936 1.00 87.38 93 LEU A N 1
ATOM 770 C CA . LEU A 1 93 ? 41.656 -0.188 -49.399 1.00 87.38 93 LEU A CA 1
ATOM 771 C C . LEU A 1 93 ? 41.206 0.860 -48.370 1.00 87.38 93 LEU A C 1
ATOM 773 O O . LEU A 1 93 ? 41.951 1.792 -48.072 1.00 87.38 93 LEU A O 1
ATOM 777 N N . GLU A 1 94 ? 40.029 0.685 -47.769 1.00 83.88 94 GLU A N 1
ATOM 778 C CA . GLU A 1 94 ? 39.529 1.555 -46.698 1.00 83.88 94 GLU A CA 1
ATOM 779 C C . GLU A 1 94 ? 40.438 1.506 -45.460 1.00 83.88 94 GLU A C 1
ATOM 781 O O . GLU A 1 94 ? 40.744 2.548 -44.880 1.00 83.88 94 GLU A O 1
ATOM 786 N N . GLY A 1 95 ? 40.951 0.325 -45.097 1.00 82.69 95 GLY A N 1
ATOM 787 C CA . GLY A 1 95 ? 41.949 0.172 -44.036 1.00 82.69 95 GLY A CA 1
ATOM 788 C C . GLY A 1 95 ? 43.225 0.984 -44.288 1.00 82.69 95 GLY A C 1
ATOM 789 O O . GLY A 1 95 ? 43.709 1.663 -43.382 1.00 82.69 95 GLY A O 1
ATOM 790 N N . LEU A 1 96 ? 43.733 1.002 -45.527 1.00 85.94 96 LEU A N 1
ATOM 791 C CA . LEU A 1 96 ? 44.884 1.838 -45.901 1.00 85.94 96 LEU A CA 1
ATOM 792 C C . LEU A 1 96 ? 44.584 3.333 -45.723 1.00 85.94 96 LEU A C 1
ATOM 794 O O . LEU A 1 96 ? 45.412 4.070 -45.186 1.00 85.94 96 LEU A O 1
ATOM 798 N N . VAL A 1 97 ? 43.380 3.780 -46.095 1.00 85.69 97 VAL A N 1
ATOM 799 C CA . VAL A 1 97 ? 42.942 5.168 -45.872 1.00 85.69 97 VAL A CA 1
ATOM 800 C C . VAL A 1 97 ? 42.921 5.510 -44.379 1.00 85.69 97 VAL A C 1
ATOM 802 O O . VAL A 1 97 ? 43.311 6.614 -44.000 1.00 85.69 97 VAL A O 1
ATOM 805 N N . GLN A 1 98 ? 42.510 4.582 -43.511 1.00 82.31 98 GLN A N 1
ATOM 806 C CA . GLN A 1 98 ? 42.519 4.804 -42.060 1.00 82.31 98 GLN A CA 1
ATOM 807 C C . GLN A 1 98 ? 43.935 4.946 -41.496 1.00 82.31 98 GLN A C 1
ATOM 809 O O . GLN A 1 98 ? 44.159 5.794 -40.632 1.00 82.31 98 GLN A O 1
ATOM 814 N N . VAL A 1 99 ? 44.907 4.190 -42.013 1.00 84.75 99 VAL A N 1
ATOM 815 C CA . VAL A 1 99 ? 46.322 4.355 -41.643 1.00 84.75 99 VAL A CA 1
ATOM 816 C C . VAL A 1 99 ? 46.826 5.738 -42.057 1.00 84.75 99 VAL A C 1
ATOM 818 O O . VAL A 1 99 ? 47.427 6.439 -41.245 1.00 84.75 99 VAL A O 1
ATOM 821 N N . VAL A 1 100 ? 46.504 6.190 -43.273 1.00 86.06 100 VAL A N 1
ATOM 822 C CA . VAL A 1 100 ? 46.845 7.550 -43.729 1.00 86.06 100 VAL A CA 1
ATOM 823 C C . VAL A 1 100 ? 46.209 8.611 -42.820 1.00 86.06 100 VAL A C 1
ATOM 825 O O . VAL A 1 100 ? 46.888 9.547 -42.393 1.00 86.06 100 VAL A O 1
ATOM 828 N N . LYS A 1 101 ? 44.928 8.458 -42.455 1.00 82.31 101 LYS A N 1
ATOM 829 C CA . LYS A 1 101 ? 44.224 9.348 -41.507 1.00 82.31 101 LYS A CA 1
ATOM 830 C C . LYS A 1 101 ? 44.826 9.337 -40.101 1.00 82.31 101 LYS A C 1
ATOM 832 O O . LYS A 1 101 ? 44.793 10.362 -39.420 1.00 82.31 101 LYS A O 1
ATOM 837 N N . TYR A 1 102 ? 45.355 8.198 -39.659 1.00 82.12 102 TYR A N 1
ATOM 838 C CA . TYR A 1 102 ? 46.038 8.067 -38.376 1.00 82.12 102 TYR A CA 1
ATOM 839 C C . TYR A 1 102 ? 47.368 8.830 -38.371 1.00 82.12 102 TYR A C 1
ATOM 841 O O . TYR A 1 102 ? 47.577 9.687 -37.513 1.00 82.12 102 TYR A O 1
ATOM 849 N N . VAL A 1 103 ? 48.211 8.600 -39.384 1.00 85.25 103 VAL A N 1
ATOM 850 C CA . VAL A 1 103 ? 49.521 9.259 -39.540 1.00 85.25 103 VAL A CA 1
ATOM 851 C C . VAL A 1 103 ? 49.373 10.775 -39.710 1.00 85.25 103 VAL A C 1
ATOM 853 O O . VAL A 1 103 ? 50.066 11.544 -39.051 1.00 85.25 103 VAL A O 1
ATOM 856 N N . SER A 1 104 ? 48.413 11.219 -40.525 1.00 87.00 104 SER A N 1
ATOM 857 C CA . SER A 1 104 ? 48.086 12.644 -40.728 1.00 87.00 104 SER A CA 1
ATOM 858 C C . SER A 1 104 ? 47.364 13.307 -39.548 1.00 87.00 104 SER A C 1
ATOM 860 O O . SER A 1 104 ? 47.031 14.487 -39.620 1.00 87.00 104 SER A O 1
ATOM 862 N N . GLN A 1 105 ? 47.072 12.565 -38.474 1.00 81.31 105 GLN A N 1
ATOM 863 C CA . GLN A 1 105 ? 46.277 13.011 -37.322 1.00 81.31 105 GLN A CA 1
ATOM 864 C C . GLN A 1 105 ? 44.847 13.486 -37.649 1.00 81.31 105 GLN A C 1
ATOM 866 O O . GLN A 1 105 ? 44.140 13.984 -36.768 1.00 81.31 105 GLN A O 1
ATOM 871 N N . ALA A 1 106 ? 44.366 13.279 -38.878 1.00 76.06 106 ALA A N 1
ATOM 872 C CA . ALA A 1 106 ? 43.013 13.635 -39.302 1.00 76.06 106 ALA A CA 1
ATOM 873 C C . ALA A 1 106 ? 41.926 12.894 -38.496 1.00 76.06 106 ALA A C 1
ATOM 875 O O . ALA A 1 106 ? 40.814 13.401 -38.334 1.00 76.06 106 ALA A O 1
ATOM 876 N N . TYR A 1 107 ? 42.258 11.737 -37.913 1.00 70.81 107 TYR A N 1
ATOM 877 C CA . TYR A 1 107 ? 41.372 10.988 -37.013 1.00 70.81 107 TYR A CA 1
ATOM 878 C C . TYR A 1 107 ? 40.943 11.775 -35.759 1.00 70.81 107 TYR A C 1
ATOM 880 O O . TYR A 1 107 ? 39.901 11.481 -35.185 1.00 70.81 107 TYR A O 1
ATOM 888 N N . ARG A 1 108 ? 41.695 12.801 -35.331 1.00 68.56 108 ARG A N 1
ATOM 889 C CA . ARG A 1 108 ? 41.321 13.637 -34.173 1.00 68.56 108 ARG A CA 1
ATOM 890 C C . ARG A 1 108 ? 40.099 14.521 -34.441 1.00 68.56 108 ARG A C 1
ATOM 892 O O . ARG A 1 108 ? 39.461 14.970 -33.496 1.00 68.56 108 ARG A O 1
ATOM 899 N N . LYS A 1 109 ? 39.777 14.777 -35.715 1.00 64.44 109 LYS A N 1
ATOM 900 C CA . LYS A 1 109 ? 38.671 15.654 -36.139 1.00 64.44 109 LYS A CA 1
ATOM 901 C C . LYS A 1 109 ? 37.375 14.904 -36.458 1.00 64.44 109 LYS A C 1
ATOM 903 O O . LYS A 1 109 ? 36.326 15.530 -36.534 1.00 64.44 109 LYS A O 1
ATOM 908 N N . SER A 1 110 ? 37.423 13.585 -36.650 1.00 63.50 110 SER A N 1
ATOM 909 C CA . SER A 1 110 ? 36.241 12.781 -36.988 1.00 63.50 110 SER A CA 1
ATOM 910 C C . SER A 1 110 ? 36.305 11.425 -36.300 1.00 63.50 110 SER A C 1
ATOM 912 O O . SER A 1 110 ? 37.332 10.751 -36.354 1.00 63.50 110 SER A O 1
ATOM 914 N N . LYS A 1 111 ? 35.213 11.021 -35.645 1.00 63.22 111 LYS A N 1
ATOM 915 C CA . LYS A 1 111 ? 35.145 9.706 -35.001 1.00 63.22 111 LYS A CA 1
ATOM 916 C C . LYS A 1 111 ? 35.184 8.607 -36.074 1.00 63.22 111 LYS A C 1
ATOM 918 O O . LYS A 1 111 ? 34.438 8.711 -37.050 1.00 63.22 111 LYS A O 1
ATOM 923 N N . PRO A 1 112 ? 36.007 7.556 -35.905 1.00 65.00 112 PRO A N 1
ATOM 924 C CA . PRO A 1 112 ? 35.938 6.379 -36.759 1.00 65.00 112 PRO A CA 1
ATOM 925 C C . PRO A 1 112 ? 34.540 5.765 -36.666 1.00 65.00 112 PRO A C 1
ATOM 927 O O . PRO A 1 112 ? 34.047 5.510 -35.568 1.00 65.00 112 PRO A O 1
ATOM 930 N N . TRP A 1 113 ? 33.908 5.543 -37.812 1.00 68.75 113 TRP A N 1
ATOM 931 C CA . TRP A 1 113 ? 32.609 4.891 -37.920 1.00 68.75 113 TRP A CA 1
ATOM 932 C C . TRP A 1 113 ? 32.712 3.758 -38.937 1.00 68.75 113 TRP A C 1
ATOM 934 O O . TRP A 1 113 ? 33.520 3.821 -39.866 1.00 68.75 113 TRP A O 1
ATOM 944 N N . ALA A 1 114 ? 31.923 2.710 -38.731 1.00 76.38 114 ALA A N 1
ATOM 945 C CA . ALA A 1 114 ? 31.851 1.582 -39.641 1.00 76.38 114 ALA A CA 1
ATOM 946 C C . ALA A 1 114 ? 30.396 1.157 -39.823 1.00 76.38 114 ALA A C 1
ATOM 948 O O . ALA A 1 114 ? 29.629 1.045 -38.857 1.00 76.38 114 ALA A O 1
ATOM 949 N N . GLU A 1 115 ? 30.039 0.894 -41.072 1.00 80.06 115 GLU A N 1
ATOM 950 C CA . GLU A 1 115 ? 28.756 0.325 -41.441 1.00 80.06 115 GLU A CA 1
ATOM 951 C C . GLU A 1 115 ? 28.903 -1.185 -41.606 1.00 80.06 115 GLU A C 1
ATOM 953 O O . GLU A 1 115 ? 29.792 -1.662 -42.306 1.00 80.06 115 GLU A O 1
ATOM 958 N N . ILE A 1 116 ? 28.039 -1.940 -40.929 1.00 85.88 116 ILE A N 1
ATOM 959 C CA . ILE A 1 116 ? 27.985 -3.397 -41.052 1.00 85.88 116 ILE A CA 1
ATOM 960 C C . ILE A 1 116 ? 26.671 -3.724 -41.766 1.00 85.88 116 ILE A C 1
ATOM 962 O O . ILE A 1 116 ? 25.604 -3.417 -41.213 1.00 85.88 116 ILE A O 1
ATOM 966 N N . PRO A 1 117 ? 26.719 -4.307 -42.975 1.00 85.31 117 PRO A N 1
ATOM 967 C CA . PRO A 1 117 ? 25.518 -4.696 -43.698 1.00 85.31 117 PRO A CA 1
ATOM 968 C C . PRO A 1 117 ? 24.882 -5.940 -43.065 1.00 85.31 117 PRO A C 1
ATOM 970 O O . PRO A 1 117 ? 25.579 -6.817 -42.553 1.00 85.31 117 PRO A O 1
ATOM 973 N N . ASP A 1 118 ? 23.556 -6.066 -43.156 1.00 86.38 118 ASP A N 1
ATOM 974 C CA . ASP A 1 118 ? 22.820 -7.214 -42.595 1.00 86.38 118 ASP A CA 1
ATOM 975 C C . ASP A 1 118 ? 23.276 -8.552 -43.206 1.00 86.38 118 ASP A C 1
ATOM 977 O O . ASP A 1 118 ? 23.299 -9.578 -42.525 1.00 86.38 118 ASP A O 1
ATOM 981 N N . ALA A 1 119 ? 23.729 -8.529 -44.466 1.00 86.12 119 ALA A N 1
ATOM 982 C CA . ALA A 1 119 ? 24.325 -9.681 -45.138 1.00 86.12 119 ALA A CA 1
ATOM 983 C C . ALA A 1 119 ? 25.537 -10.240 -44.378 1.00 86.12 119 ALA A C 1
ATOM 985 O O . ALA A 1 119 ? 25.731 -11.452 -44.375 1.00 86.12 119 ALA A O 1
ATOM 986 N N . SER A 1 120 ? 26.315 -9.391 -43.692 1.00 88.94 120 SER A N 1
ATOM 987 C CA . SER A 1 120 ? 27.435 -9.829 -42.854 1.00 88.94 120 SER A CA 1
ATOM 988 C C . SER A 1 120 ? 26.977 -10.581 -41.605 1.00 88.94 120 SER A C 1
ATOM 990 O O . SER A 1 120 ? 27.616 -11.547 -41.195 1.00 88.94 120 SER A O 1
ATOM 992 N N . CYS A 1 121 ? 25.843 -10.191 -41.021 1.00 87.94 121 CYS A N 1
ATOM 993 C CA . CYS A 1 121 ? 25.260 -10.891 -39.877 1.00 87.94 121 CYS A CA 1
ATOM 994 C C . CYS A 1 121 ? 24.670 -12.252 -40.280 1.00 87.94 121 CYS A C 1
ATOM 996 O O . CYS A 1 121 ? 24.769 -13.220 -39.521 1.00 87.94 121 CYS A O 1
ATOM 998 N N . LEU A 1 122 ? 24.077 -12.322 -41.476 1.00 87.62 122 LEU A N 1
ATOM 999 C CA . LEU A 1 122 ? 23.374 -13.494 -42.008 1.00 87.62 122 LEU A CA 1
ATOM 1000 C C . LEU A 1 122 ? 24.277 -14.466 -42.793 1.00 87.62 122 LEU A C 1
ATOM 1002 O O . LEU A 1 122 ? 23.781 -15.405 -43.417 1.00 87.62 122 LEU A O 1
ATOM 1006 N N . GLN A 1 123 ? 25.601 -14.270 -42.763 1.00 86.38 123 GLN A N 1
ATOM 1007 C CA . GLN A 1 123 ? 26.546 -15.184 -43.407 1.00 86.38 123 GLN A CA 1
ATOM 1008 C C . GLN A 1 123 ? 26.457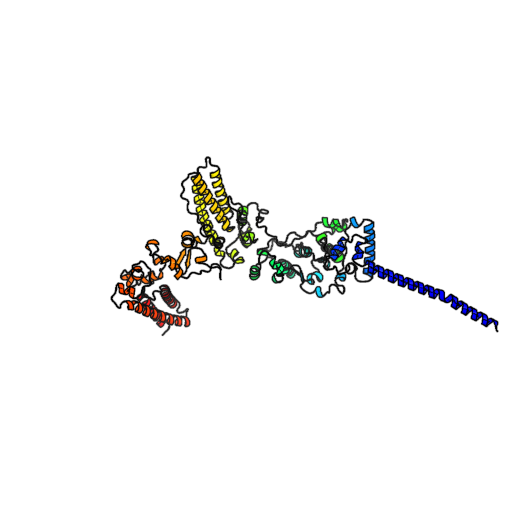 -16.605 -42.828 1.00 86.38 123 GLN A C 1
ATOM 1010 O O . GLN A 1 123 ? 26.137 -16.828 -41.654 1.00 86.38 123 GLN A O 1
ATOM 1015 N N . SER A 1 124 ? 26.819 -17.587 -43.657 1.00 82.94 124 SER A N 1
ATOM 1016 C CA . SER A 1 124 ? 26.895 -18.987 -43.240 1.00 82.94 124 SER A CA 1
ATOM 1017 C C . SER A 1 124 ? 27.834 -19.160 -42.040 1.00 82.94 124 SER A C 1
ATOM 1019 O O . SER A 1 124 ? 28.980 -18.713 -42.056 1.00 82.94 124 SER A O 1
ATOM 1021 N N . GLY A 1 125 ? 27.338 -19.820 -40.990 1.00 81.75 125 GLY A N 1
ATOM 1022 C CA . GLY A 1 125 ? 28.063 -20.020 -39.730 1.00 81.75 125 GLY A CA 1
ATOM 1023 C C . GLY A 1 125 ? 27.861 -18.925 -38.674 1.00 81.75 125 GLY A C 1
ATOM 1024 O O . GLY A 1 125 ? 28.371 -19.086 -37.568 1.00 81.75 125 GLY A O 1
ATOM 1025 N N . CYS A 1 126 ? 27.103 -17.862 -38.973 1.00 86.56 126 CYS A N 1
ATOM 1026 C CA . CYS A 1 126 ? 26.736 -16.799 -38.029 1.00 86.56 126 CYS A CA 1
ATOM 1027 C C . CYS A 1 126 ? 25.238 -16.881 -37.661 1.00 86.56 126 CYS A C 1
ATOM 1029 O O . CYS A 1 126 ? 24.813 -17.857 -37.036 1.00 86.56 126 CYS A O 1
ATOM 1031 N N . HIS A 1 127 ? 24.413 -15.895 -38.041 1.00 85.25 127 HIS A N 1
ATOM 1032 C CA . HIS A 1 127 ? 22.974 -15.898 -37.760 1.00 85.25 127 HIS A CA 1
ATOM 1033 C C . HIS A 1 127 ? 22.174 -16.491 -38.926 1.00 85.25 127 HIS A C 1
ATOM 1035 O O . HIS A 1 127 ? 22.369 -16.132 -40.079 1.00 85.25 127 HIS A O 1
ATOM 1041 N N . ARG A 1 128 ? 21.231 -17.396 -38.632 1.00 77.12 128 ARG A N 1
ATOM 1042 C CA . ARG A 1 128 ? 20.312 -17.955 -39.641 1.00 77.12 128 ARG A CA 1
ATOM 1043 C C . ARG A 1 128 ? 19.073 -17.072 -39.771 1.00 77.12 128 ARG A C 1
ATOM 1045 O O . ARG A 1 128 ? 18.536 -16.651 -38.749 1.00 77.12 128 ARG A O 1
ATOM 1052 N N . GLU A 1 129 ? 18.530 -16.927 -40.979 1.00 66.44 129 GLU A N 1
ATOM 1053 C CA . GLU A 1 129 ? 17.264 -16.208 -41.233 1.00 66.44 129 GLU A CA 1
ATOM 1054 C C . GLU A 1 129 ? 16.083 -16.743 -40.408 1.00 66.44 129 GLU A C 1
ATOM 1056 O O . GLU A 1 129 ? 15.179 -15.996 -40.051 1.00 66.44 129 GLU A O 1
ATOM 1061 N N . ARG A 1 130 ? 16.125 -18.013 -39.982 1.00 62.88 130 ARG A N 1
ATOM 1062 C CA . ARG A 1 130 ? 15.155 -18.587 -39.034 1.00 62.88 130 ARG A CA 1
ATOM 1063 C C . ARG A 1 130 ? 15.023 -17.778 -37.729 1.00 62.88 130 ARG A C 1
ATOM 1065 O O . ARG A 1 130 ? 13.956 -17.811 -37.130 1.00 62.88 130 ARG A O 1
ATOM 1072 N N . LEU A 1 131 ? 16.056 -17.048 -37.291 1.00 57.72 131 LEU A N 1
ATOM 1073 C CA . LEU A 1 131 ? 16.011 -16.169 -36.108 1.00 57.72 131 LEU A CA 1
ATOM 1074 C C . LEU A 1 131 ? 15.128 -14.922 -36.309 1.00 57.72 131 LEU A C 1
ATOM 1076 O O . LEU A 1 131 ? 14.766 -14.264 -35.331 1.00 57.72 131 LEU A O 1
ATOM 1080 N N . LEU A 1 132 ? 14.729 -14.629 -37.552 1.00 62.94 132 LEU A N 1
ATOM 1081 C CA . LEU A 1 132 ? 13.687 -13.652 -37.865 1.00 62.94 132 LEU A CA 1
ATOM 1082 C C . LEU A 1 132 ? 12.295 -14.150 -37.446 1.00 62.94 132 LEU A C 1
ATOM 1084 O O . LEU A 1 132 ? 11.372 -13.350 -37.330 1.00 62.94 132 LEU A O 1
ATOM 1088 N N . HIS A 1 133 ? 12.132 -15.450 -37.178 1.00 62.47 133 HIS A N 1
ATOM 1089 C CA . HIS A 1 133 ? 10.867 -16.070 -36.801 1.00 62.47 133 HIS A CA 1
ATOM 1090 C C . HIS A 1 133 ? 10.916 -16.627 -35.370 1.00 62.47 133 HIS A C 1
ATOM 1092 O O . HIS A 1 133 ? 11.559 -17.640 -35.099 1.00 62.47 133 HIS A O 1
ATOM 1098 N N . GLY A 1 134 ? 10.180 -15.988 -34.457 1.00 66.88 134 GLY A N 1
ATOM 1099 C CA . GLY A 1 134 ? 9.999 -16.447 -33.077 1.00 66.88 134 GLY A CA 1
ATOM 1100 C C . GLY A 1 134 ? 10.214 -15.345 -32.042 1.00 66.88 134 GLY A C 1
ATOM 1101 O O . GLY A 1 134 ? 10.758 -14.283 -32.346 1.00 66.88 134 GLY A O 1
ATOM 1102 N N . ASP A 1 135 ? 9.771 -15.609 -30.813 1.00 72.94 135 ASP A N 1
ATOM 1103 C CA . ASP A 1 135 ? 9.939 -14.686 -29.693 1.00 72.94 135 ASP A CA 1
ATOM 1104 C C . ASP A 1 135 ? 11.277 -14.939 -28.993 1.00 72.94 135 ASP A C 1
ATOM 1106 O O . ASP A 1 135 ? 11.524 -16.026 -28.466 1.00 72.94 135 ASP A O 1
ATOM 1110 N N . VAL A 1 136 ? 12.117 -13.912 -28.930 1.00 79.75 136 VAL A N 1
ATOM 1111 C CA . VAL A 1 136 ? 13.320 -13.880 -28.097 1.00 79.75 136 VAL A CA 1
ATOM 1112 C C . VAL A 1 136 ? 13.029 -13.116 -26.810 1.00 79.75 136 VAL A C 1
ATOM 1114 O O . VAL A 1 136 ? 12.203 -12.206 -26.787 1.00 79.75 136 VAL A O 1
ATOM 1117 N N . THR A 1 137 ? 13.683 -13.489 -25.710 1.00 77.81 137 THR A N 1
ATOM 1118 C CA . THR A 1 137 ? 13.569 -12.750 -24.444 1.00 77.81 137 THR A CA 1
ATOM 1119 C C . THR A 1 137 ? 14.844 -11.954 -24.212 1.00 77.81 137 THR A C 1
ATOM 1121 O O . THR A 1 137 ? 15.927 -12.525 -24.152 1.00 77.81 137 THR A O 1
ATOM 1124 N N . PHE A 1 138 ? 14.709 -10.643 -24.046 1.00 78.06 138 PHE A N 1
ATOM 1125 C CA . PHE A 1 138 ? 15.788 -9.717 -23.734 1.00 78.06 138 PHE A CA 1
ATOM 1126 C C . PHE A 1 138 ? 15.464 -9.006 -22.417 1.00 78.06 138 PHE A C 1
ATOM 1128 O O . PHE A 1 138 ? 14.514 -8.234 -22.349 1.00 78.06 138 PHE A O 1
ATOM 1135 N N . LYS A 1 139 ? 16.200 -9.317 -21.340 1.00 75.62 139 LYS A N 1
ATOM 1136 C CA . LYS A 1 139 ? 16.018 -8.719 -19.997 1.00 75.62 139 LYS A CA 1
ATOM 1137 C C . LYS A 1 139 ? 14.551 -8.673 -19.508 1.00 75.62 139 LYS A C 1
ATOM 1139 O O . LYS A 1 139 ? 14.091 -7.685 -18.945 1.00 75.62 139 LYS A O 1
ATOM 1144 N N . GLY A 1 140 ? 13.789 -9.747 -19.735 1.00 73.00 140 GLY A N 1
ATOM 1145 C CA . GLY A 1 140 ? 12.372 -9.842 -19.340 1.00 73.00 140 GLY A CA 1
ATOM 1146 C C . GLY A 1 140 ? 11.375 -9.174 -20.301 1.00 73.00 140 GLY A C 1
ATOM 1147 O O . GLY A 1 140 ? 10.164 -9.245 -20.066 1.00 73.00 140 GLY A O 1
ATOM 1148 N N . VAL A 1 141 ? 11.863 -8.577 -21.392 1.00 79.94 141 VAL A N 1
ATOM 1149 C CA . VAL A 1 141 ? 11.068 -8.133 -22.540 1.00 79.94 141 VAL A CA 1
ATOM 1150 C C . VAL A 1 141 ? 11.026 -9.250 -23.575 1.00 79.94 141 VAL A C 1
ATOM 1152 O O . VAL A 1 141 ? 12.063 -9.801 -23.933 1.00 79.94 141 VAL A O 1
ATOM 1155 N N . HIS A 1 142 ? 9.840 -9.602 -24.063 1.00 81.81 142 HIS A N 1
ATOM 1156 C CA . HIS A 1 142 ? 9.725 -10.479 -25.224 1.00 81.81 142 HIS A CA 1
ATOM 1157 C C . HIS A 1 142 ? 9.731 -9.634 -26.497 1.00 81.81 142 HIS A C 1
ATOM 1159 O O . HIS A 1 142 ? 9.048 -8.616 -26.584 1.00 81.81 142 HIS A O 1
ATOM 1165 N N . PHE A 1 143 ? 10.535 -10.045 -27.467 1.00 84.06 143 PHE A N 1
ATOM 1166 C CA . PHE A 1 143 ? 10.767 -9.322 -28.707 1.00 84.06 143 PHE A CA 1
ATOM 1167 C C . PHE A 1 143 ? 10.698 -10.281 -29.892 1.00 84.06 143 PHE A C 1
ATOM 1169 O O . PHE A 1 143 ? 11.095 -11.438 -29.788 1.00 84.06 143 PHE A O 1
ATOM 1176 N N . ASN A 1 144 ? 10.212 -9.794 -31.031 1.00 82.31 144 ASN A N 1
ATOM 1177 C CA . ASN A 1 144 ? 10.095 -10.575 -32.256 1.00 82.31 144 ASN A CA 1
ATOM 1178 C C . ASN A 1 144 ? 10.688 -9.779 -33.422 1.00 82.31 144 ASN A C 1
ATOM 1180 O O . ASN A 1 144 ? 10.260 -8.654 -33.682 1.00 82.31 144 ASN A O 1
ATOM 1184 N N . HIS A 1 145 ? 11.666 -10.349 -34.124 1.00 86.00 145 HIS A N 1
ATOM 1185 C CA . HIS A 1 145 ? 12.389 -9.666 -35.201 1.00 86.00 145 HIS A CA 1
ATOM 1186 C C . HIS A 1 145 ? 11.517 -9.419 -36.439 1.00 86.00 145 HIS A C 1
ATOM 1188 O O . HIS A 1 145 ? 11.634 -8.364 -37.062 1.00 86.00 145 HIS A O 1
ATOM 1194 N N . ARG A 1 146 ? 10.590 -10.331 -36.760 1.00 80.75 146 ARG A N 1
ATOM 1195 C CA . ARG A 1 146 ? 9.737 -10.262 -37.955 1.00 80.75 146 ARG A CA 1
ATOM 1196 C C . ARG A 1 146 ? 8.999 -8.927 -38.112 1.00 80.75 146 ARG A C 1
ATOM 1198 O O . ARG A 1 146 ? 9.187 -8.260 -39.129 1.00 80.75 146 ARG A O 1
ATOM 1205 N N . PRO A 1 147 ? 8.182 -8.477 -37.135 1.00 77.88 147 PRO A N 1
ATOM 1206 C CA . PRO A 1 147 ? 7.481 -7.209 -37.261 1.00 77.88 147 PRO A CA 1
ATOM 1207 C C . PRO A 1 147 ? 8.417 -5.995 -37.281 1.00 77.88 147 PRO A C 1
ATOM 1209 O O . PRO A 1 147 ? 7.941 -4.926 -37.645 1.00 77.88 147 PRO A O 1
ATOM 1212 N N . HIS A 1 148 ? 9.684 -6.106 -36.885 1.00 82.12 148 HIS A N 1
ATOM 1213 C CA . HIS A 1 148 ? 10.601 -4.965 -36.824 1.00 82.12 148 HIS A CA 1
ATOM 1214 C C . HIS A 1 148 ? 11.503 -4.857 -38.059 1.00 82.12 148 HIS A C 1
ATOM 1216 O O . HIS A 1 148 ? 11.813 -3.742 -38.461 1.00 82.12 148 HIS A O 1
ATOM 1222 N N . LEU A 1 149 ? 11.877 -5.981 -38.681 1.00 82.62 149 LEU A N 1
ATOM 1223 C CA . LEU A 1 149 ? 12.798 -6.012 -39.824 1.00 82.62 149 LEU A CA 1
ATOM 1224 C C . LEU A 1 149 ? 12.097 -6.196 -41.183 1.00 82.62 149 LEU A C 1
ATOM 1226 O O . LEU A 1 149 ? 12.553 -5.638 -42.176 1.00 82.62 149 LEU A O 1
ATOM 1230 N N . GLU A 1 150 ? 10.975 -6.926 -41.256 1.00 77.25 150 GLU A N 1
ATOM 1231 C CA . GLU A 1 150 ? 10.276 -7.176 -42.537 1.00 77.25 150 GLU A CA 1
ATOM 1232 C C . GLU A 1 150 ? 9.300 -6.059 -42.933 1.00 77.25 150 GLU A C 1
ATOM 1234 O O . GLU A 1 150 ? 8.880 -5.976 -44.085 1.00 77.25 150 GLU A O 1
ATOM 1239 N N . GLN A 1 151 ? 8.886 -5.218 -41.983 1.00 70.56 151 GLN A N 1
ATOM 1240 C CA . GLN A 1 151 ? 7.857 -4.201 -42.208 1.00 70.56 151 GLN A CA 1
ATOM 1241 C C . GLN A 1 151 ? 8.456 -2.801 -42.134 1.00 70.56 151 GLN A C 1
ATOM 1243 O O . GLN A 1 151 ? 9.239 -2.499 -41.238 1.00 70.56 151 GLN A O 1
ATOM 1248 N N . MET A 1 152 ? 8.009 -1.917 -43.026 1.00 67.38 152 MET A N 1
ATOM 1249 C CA . MET A 1 152 ? 8.229 -0.478 -42.885 1.00 67.38 152 MET A CA 1
ATOM 1250 C C . MET A 1 152 ? 7.582 0.006 -41.582 1.00 67.38 152 MET A C 1
ATOM 1252 O O . MET A 1 152 ? 6.375 -0.150 -41.371 1.00 67.38 152 MET A O 1
ATOM 1256 N N . ARG A 1 153 ? 8.380 0.595 -40.689 1.00 67.88 153 ARG A N 1
ATOM 1257 C CA . ARG A 1 153 ? 7.923 1.118 -39.395 1.00 67.88 153 ARG A CA 1
ATOM 1258 C C . ARG A 1 153 ? 8.153 2.614 -39.348 1.00 67.88 153 ARG A C 1
ATOM 1260 O O . ARG A 1 153 ? 9.292 3.046 -39.304 1.00 67.88 153 ARG A O 1
ATOM 1267 N N . ARG A 1 154 ? 7.075 3.408 -39.342 1.00 65.44 154 ARG A N 1
ATOM 1268 C CA . ARG A 1 154 ? 7.150 4.885 -39.352 1.00 65.44 154 ARG A CA 1
ATOM 1269 C C . ARG A 1 154 ? 8.010 5.420 -40.516 1.00 65.44 154 ARG A C 1
ATOM 1271 O O . ARG A 1 154 ? 8.875 6.262 -40.302 1.00 65.44 154 ARG A O 1
ATOM 1278 N N . GLY A 1 155 ? 7.807 4.869 -41.720 1.00 66.19 155 GLY A N 1
ATOM 1279 C CA . GLY A 1 155 ? 8.479 5.309 -42.953 1.00 66.19 155 GLY A CA 1
ATOM 1280 C C . GLY A 1 155 ? 9.943 4.882 -43.114 1.00 66.19 155 GLY A C 1
ATOM 1281 O O . GLY A 1 155 ? 10.614 5.389 -44.000 1.00 66.19 155 GLY A O 1
ATOM 1282 N N . LYS A 1 156 ? 10.451 3.969 -42.276 1.00 75.75 156 LYS A N 1
ATOM 1283 C CA . LYS A 1 156 ? 11.842 3.488 -42.319 1.00 75.75 156 LYS A CA 1
ATOM 1284 C C . LYS A 1 156 ? 11.925 1.969 -42.290 1.00 75.75 156 LYS A C 1
ATOM 1286 O O . LYS A 1 156 ? 11.086 1.305 -41.671 1.00 75.75 156 LYS A O 1
ATOM 1291 N N . LYS A 1 157 ? 12.962 1.437 -42.938 1.00 83.00 157 LYS A N 1
ATOM 1292 C CA . LYS A 1 157 ? 13.350 0.028 -42.864 1.00 83.00 157 LYS A CA 1
ATOM 1293 C C . LYS A 1 157 ? 14.502 -0.096 -41.872 1.00 83.00 157 LYS A C 1
ATOM 1295 O O . LYS A 1 157 ? 15.526 0.565 -42.017 1.00 83.00 157 LYS A O 1
ATOM 1300 N N . LEU A 1 158 ? 14.303 -0.907 -40.839 1.00 85.81 158 LEU A N 1
ATOM 1301 C CA . LEU A 1 158 ? 15.330 -1.157 -39.833 1.00 85.81 158 LEU A CA 1
ATOM 1302 C C . LEU A 1 158 ? 16.321 -2.212 -40.331 1.00 85.81 158 LEU A C 1
ATOM 1304 O O . LEU A 1 158 ? 15.961 -3.097 -41.106 1.00 85.81 158 LEU A O 1
ATOM 1308 N N . ARG A 1 159 ? 17.554 -2.108 -39.842 1.00 86.25 159 ARG A N 1
ATOM 1309 C CA . ARG A 1 159 ? 18.651 -3.058 -40.042 1.00 86.25 159 ARG A CA 1
ATOM 1310 C C . ARG A 1 159 ? 18.952 -3.795 -38.742 1.00 86.25 159 ARG A C 1
ATOM 1312 O O . ARG A 1 159 ? 18.567 -3.335 -37.664 1.00 86.25 159 ARG A O 1
ATOM 1319 N N . CYS A 1 160 ? 19.705 -4.890 -38.800 1.00 86.25 160 CYS A N 1
ATOM 1320 C CA . CYS A 1 160 ? 20.175 -5.591 -37.601 1.00 86.25 160 CYS A CA 1
ATOM 1321 C C . CYS A 1 160 ? 20.916 -4.627 -36.662 1.00 86.25 160 CYS A C 1
ATOM 1323 O O . CYS A 1 160 ? 20.639 -4.558 -35.462 1.00 86.25 160 CYS A O 1
ATOM 1325 N N . THR A 1 161 ? 21.794 -3.802 -37.228 1.00 86.75 161 THR A N 1
ATOM 1326 C CA . THR A 1 161 ? 22.595 -2.818 -36.492 1.00 86.75 161 THR A CA 1
ATOM 1327 C C . THR A 1 161 ? 21.839 -1.550 -36.091 1.00 86.75 161 THR A C 1
ATOM 1329 O O . THR A 1 161 ? 22.401 -0.729 -35.371 1.00 86.75 161 THR A O 1
ATOM 1332 N N . SER A 1 162 ? 20.563 -1.400 -36.475 1.00 86.00 162 SER A N 1
ATOM 1333 C CA . SER A 1 162 ? 19.698 -0.349 -35.918 1.00 86.00 162 SER A CA 1
ATOM 1334 C C . SER A 1 162 ? 19.412 -0.580 -34.434 1.00 86.00 162 SER A C 1
ATOM 1336 O O . SER A 1 162 ? 19.253 0.383 -33.694 1.00 86.00 162 SER A O 1
ATOM 1338 N N . CYS A 1 163 ? 19.355 -1.846 -34.004 1.00 86.56 163 CYS A N 1
ATOM 1339 C CA . CYS A 1 163 ? 19.171 -2.220 -32.600 1.00 86.56 163 CYS A CA 1
ATOM 1340 C C . CYS A 1 163 ? 20.456 -2.790 -31.982 1.00 86.56 163 CYS A C 1
ATOM 1342 O O . CYS A 1 163 ? 20.712 -2.556 -30.802 1.00 86.56 163 CYS A O 1
ATOM 1344 N N . HIS A 1 164 ? 21.252 -3.529 -32.765 1.00 87.06 164 HIS A N 1
ATOM 1345 C CA . HIS A 1 164 ? 22.544 -4.093 -32.362 1.00 87.06 164 HIS A CA 1
ATOM 1346 C C . HIS A 1 164 ? 23.692 -3.113 -32.650 1.00 87.06 164 HIS A C 1
ATOM 1348 O O . HIS A 1 164 ? 24.510 -3.331 -33.546 1.00 87.06 164 HIS A O 1
ATOM 1354 N N . SER A 1 165 ? 23.720 -2.003 -31.919 1.00 79.00 165 SER A N 1
ATOM 1355 C CA . SER A 1 165 ? 24.685 -0.914 -32.094 1.00 79.00 165 SER A CA 1
ATOM 1356 C C . SER A 1 165 ? 25.778 -0.908 -31.020 1.00 79.00 165 SER A C 1
ATOM 1358 O O . SER A 1 165 ? 25.744 -1.666 -30.054 1.00 79.00 165 SER A O 1
ATOM 1360 N N . GLN A 1 166 ? 26.783 -0.049 -31.201 1.00 70.88 166 GLN A N 1
ATOM 1361 C CA . GLN A 1 166 ? 27.849 0.200 -30.228 1.00 70.88 166 GLN A CA 1
ATOM 1362 C C . GLN A 1 166 ? 27.730 1.643 -29.720 1.00 70.88 166 GLN A C 1
ATOM 1364 O O . GLN A 1 166 ? 28.464 2.528 -30.150 1.00 70.88 166 GLN A O 1
ATOM 1369 N N . ILE A 1 167 ? 26.752 1.887 -28.846 1.00 59.62 167 ILE A N 1
ATOM 1370 C CA . ILE A 1 167 ? 26.476 3.231 -28.307 1.00 59.62 167 ILE A CA 1
ATOM 1371 C C . ILE A 1 167 ? 27.254 3.478 -27.003 1.00 59.62 167 ILE A C 1
ATOM 1373 O O . ILE A 1 167 ? 27.682 4.600 -26.733 1.00 59.62 167 ILE A O 1
ATOM 1377 N N . VAL A 1 168 ? 27.515 2.425 -26.222 1.00 60.69 168 VAL A N 1
ATOM 1378 C CA . VAL A 1 168 ? 28.270 2.498 -24.963 1.00 60.69 168 VAL A CA 1
ATOM 1379 C C . VAL A 1 168 ? 29.755 2.218 -25.215 1.00 60.69 168 VAL A C 1
ATOM 1381 O O . VAL A 1 168 ? 30.116 1.238 -25.871 1.00 60.69 168 VAL A O 1
ATOM 1384 N N . GLN A 1 169 ? 30.637 3.069 -24.682 1.00 57.59 169 GLN A N 1
ATOM 1385 C CA . GLN A 1 169 ? 32.081 2.821 -24.721 1.00 57.59 169 GLN A CA 1
ATOM 1386 C C . GLN A 1 169 ? 32.425 1.537 -23.954 1.00 57.59 169 GLN A C 1
ATOM 1388 O O . GLN A 1 169 ? 32.035 1.377 -22.803 1.00 57.59 169 GLN A O 1
ATOM 1393 N N . GLY A 1 170 ? 33.177 0.639 -24.595 1.00 62.12 170 GLY A N 1
ATOM 1394 C CA . GLY A 1 170 ? 33.595 -0.642 -24.014 1.00 62.12 170 GLY A CA 1
ATOM 1395 C C . GLY A 1 170 ? 32.719 -1.838 -24.396 1.00 62.12 170 GLY A C 1
ATOM 1396 O O . GLY A 1 170 ? 33.183 -2.967 -24.278 1.00 62.12 170 GLY A O 1
ATOM 1397 N N . GLU A 1 171 ? 31.517 -1.625 -24.937 1.00 73.88 171 GLU A N 1
ATOM 1398 C CA . GLU A 1 171 ? 30.715 -2.707 -25.520 1.00 73.88 171 GLU A CA 1
ATOM 1399 C C . GLU A 1 171 ? 31.014 -2.874 -27.018 1.00 73.88 171 GLU A C 1
ATOM 1401 O O . GLU A 1 171 ? 31.543 -1.970 -27.667 1.00 73.88 171 GLU A O 1
ATOM 1406 N N . HIS A 1 172 ? 30.706 -4.040 -27.586 1.00 79.88 172 HIS A N 1
ATOM 1407 C CA . HIS A 1 172 ? 30.845 -4.294 -29.020 1.00 79.88 172 HIS A CA 1
ATOM 1408 C C . HIS A 1 172 ? 29.630 -5.080 -29.521 1.00 79.88 172 HIS A C 1
ATOM 1410 O O . HIS A 1 172 ? 29.458 -6.245 -29.162 1.00 79.88 172 HIS A O 1
ATOM 1416 N N . ILE A 1 173 ? 28.796 -4.409 -30.328 1.00 80.31 173 ILE A N 1
ATOM 1417 C CA . ILE A 1 173 ? 27.549 -4.919 -30.924 1.00 80.31 173 ILE A CA 1
ATOM 1418 C C . ILE A 1 173 ? 26.611 -5.524 -29.867 1.00 80.31 173 ILE A C 1
ATOM 1420 O O . ILE A 1 173 ? 26.523 -6.739 -29.682 1.00 80.31 173 ILE A O 1
ATOM 1424 N N . THR A 1 174 ? 25.878 -4.651 -29.176 1.00 82.75 174 THR A N 1
ATOM 1425 C CA . THR A 1 174 ? 24.905 -5.018 -28.139 1.00 82.75 174 THR A CA 1
ATOM 1426 C C . THR A 1 174 ? 23.537 -4.419 -28.450 1.00 82.75 174 THR A C 1
ATOM 1428 O O . THR A 1 174 ? 23.402 -3.467 -29.219 1.00 82.75 174 THR A O 1
ATOM 1431 N N . VAL A 1 175 ? 22.478 -5.011 -27.892 1.00 86.19 175 VAL A N 1
ATOM 1432 C CA . VAL A 1 175 ? 21.122 -4.478 -28.071 1.00 86.19 175 VAL A CA 1
ATOM 1433 C C . VAL A 1 175 ? 20.979 -3.204 -27.247 1.00 86.19 175 VAL A C 1
ATOM 1435 O O . VAL A 1 175 ? 21.052 -3.251 -26.019 1.00 86.19 175 VAL A O 1
ATOM 1438 N N . THR A 1 176 ? 20.742 -2.074 -27.912 1.00 85.38 176 THR A N 1
ATOM 1439 C CA . THR A 1 176 ? 20.566 -0.783 -27.237 1.00 85.38 176 THR A CA 1
ATOM 1440 C C . THR A 1 176 ? 19.089 -0.535 -26.905 1.00 85.38 176 THR A C 1
ATOM 1442 O O . THR A 1 176 ? 18.255 -0.362 -27.793 1.00 85.38 176 THR A O 1
ATOM 1445 N N . GLU A 1 177 ? 18.764 -0.505 -25.609 1.00 85.50 177 GLU A N 1
ATOM 1446 C CA . GLU A 1 177 ? 17.395 -0.357 -25.076 1.00 85.50 177 GLU A CA 1
ATOM 1447 C C . GLU A 1 177 ? 16.699 0.947 -25.498 1.00 85.50 177 GLU A C 1
ATOM 1449 O O . GLU A 1 177 ? 15.497 0.959 -25.776 1.00 85.50 177 GLU A O 1
ATOM 1454 N N . SER A 1 178 ? 17.455 2.040 -25.586 1.00 84.44 178 SER A N 1
ATOM 1455 C CA . SER A 1 178 ? 16.968 3.362 -25.996 1.00 84.44 178 SER A CA 1
ATOM 1456 C C . SER A 1 178 ? 16.300 3.351 -27.372 1.00 84.44 178 SER A C 1
ATOM 1458 O O . SER A 1 178 ? 15.320 4.066 -27.569 1.00 84.44 178 SER A O 1
ATOM 1460 N N . THR A 1 179 ? 16.754 2.506 -28.302 1.00 86.31 179 THR A N 1
ATOM 1461 C CA . THR A 1 179 ? 16.162 2.362 -29.639 1.00 86.31 179 THR A CA 1
ATOM 1462 C C . THR A 1 179 ? 14.704 1.916 -29.550 1.00 86.31 179 THR A C 1
ATOM 1464 O O . THR A 1 179 ? 13.837 2.461 -30.240 1.00 86.31 179 THR A O 1
ATOM 1467 N N . CYS A 1 180 ? 14.402 0.981 -28.642 1.00 84.88 180 CYS A N 1
ATOM 1468 C CA . CYS A 1 180 ? 13.032 0.558 -28.367 1.00 84.88 180 CYS A CA 1
ATOM 1469 C C . CYS A 1 180 ? 12.206 1.740 -27.843 1.00 84.88 180 CYS A C 1
ATOM 1471 O O . CYS A 1 180 ? 11.097 1.989 -28.318 1.00 84.88 180 CYS A O 1
ATOM 1473 N N . PHE A 1 181 ? 12.755 2.500 -26.893 1.00 86.38 181 PHE A N 1
ATOM 1474 C CA . PHE A 1 181 ? 12.057 3.610 -26.243 1.00 86.38 181 PHE A CA 1
ATOM 1475 C C . PHE A 1 181 ? 11.773 4.758 -27.219 1.00 86.38 181 PHE A C 1
ATOM 1477 O O . PHE A 1 181 ? 10.644 5.243 -27.288 1.00 86.38 181 PHE A O 1
ATOM 1484 N N . LEU A 1 182 ? 12.755 5.130 -28.040 1.00 85.31 182 LEU A N 1
ATOM 1485 C CA . LEU A 1 182 ? 12.638 6.162 -29.068 1.00 85.31 182 LEU A CA 1
ATOM 1486 C C . LEU A 1 182 ? 11.591 5.825 -30.128 1.00 85.31 182 LEU A C 1
ATOM 1488 O O . LEU A 1 182 ? 10.926 6.721 -30.637 1.00 85.31 182 LEU A O 1
ATOM 1492 N N . CYS A 1 183 ? 11.405 4.549 -30.464 1.00 80.50 183 CYS A N 1
ATOM 1493 C CA . CYS A 1 183 ? 10.379 4.164 -31.427 1.00 80.50 183 CYS A CA 1
ATOM 1494 C C . CYS A 1 183 ? 8.986 4.058 -30.787 1.00 80.50 183 CYS A C 1
ATOM 1496 O O . CYS A 1 183 ? 8.019 4.574 -31.354 1.00 80.50 183 CYS A O 1
ATOM 1498 N N . HIS A 1 184 ? 8.882 3.395 -29.630 1.00 80.25 184 HIS A N 1
ATOM 1499 C CA . HIS A 1 184 ? 7.602 3.016 -29.019 1.00 80.25 184 HIS A CA 1
ATOM 1500 C C . HIS A 1 184 ? 6.997 4.078 -28.091 1.00 80.25 184 HIS A C 1
ATOM 1502 O O . HIS A 1 184 ? 5.779 4.088 -27.921 1.00 80.25 184 HIS A O 1
ATOM 1508 N N . PHE A 1 185 ? 7.804 4.975 -27.515 1.00 78.94 185 PHE A N 1
ATOM 1509 C CA . PHE A 1 185 ? 7.327 6.026 -26.604 1.00 78.94 185 PHE A CA 1
ATOM 1510 C C . PHE A 1 185 ? 7.373 7.436 -27.198 1.00 78.94 185 PHE A C 1
ATOM 1512 O O . PHE A 1 185 ? 6.710 8.329 -26.671 1.00 78.94 185 PHE A O 1
ATOM 1519 N N . LYS A 1 186 ? 8.084 7.653 -28.314 1.00 75.31 186 LYS A N 1
ATOM 1520 C CA . LYS A 1 186 ? 8.039 8.936 -29.026 1.00 75.31 186 LYS A CA 1
ATOM 1521 C C . LYS A 1 186 ? 6.664 9.143 -29.647 1.00 75.31 186 LYS A C 1
ATOM 1523 O O . LYS A 1 186 ? 6.294 8.437 -30.594 1.00 75.31 186 LYS A O 1
ATOM 1528 N N . LYS A 1 187 ? 5.956 10.158 -29.152 1.00 65.25 187 LYS A N 1
ATOM 1529 C CA . LYS A 1 187 ? 4.672 10.619 -29.689 1.00 65.25 187 LYS A CA 1
ATOM 1530 C C . LYS A 1 187 ? 4.811 10.909 -31.184 1.00 65.25 187 LYS A C 1
ATOM 1532 O O . LYS A 1 187 ? 5.847 11.392 -31.650 1.00 65.25 187 LYS A O 1
ATOM 1537 N N . ASP A 1 188 ? 3.796 10.549 -31.956 1.00 56.22 188 ASP A N 1
ATOM 1538 C CA . ASP A 1 188 ? 3.755 10.892 -33.371 1.00 56.22 188 ASP A CA 1
ATOM 1539 C C . ASP A 1 188 ? 3.065 12.252 -33.551 1.00 56.22 188 ASP A C 1
ATOM 1541 O O . ASP A 1 188 ? 1.893 12.367 -33.187 1.00 56.22 188 ASP A O 1
ATOM 1545 N N . PRO A 1 189 ? 3.750 13.275 -34.092 1.00 47.34 189 PRO A N 1
ATOM 1546 C CA . PRO A 1 189 ? 3.152 14.592 -34.311 1.00 47.34 189 PRO A CA 1
ATOM 1547 C C . PRO A 1 189 ? 1.968 14.564 -35.289 1.00 47.34 189 PRO A C 1
ATOM 1549 O O . PRO A 1 189 ? 1.073 15.398 -35.190 1.00 47.34 189 PRO A O 1
ATOM 1552 N N . THR A 1 190 ? 1.926 13.591 -36.208 1.00 43.53 190 THR A N 1
ATOM 1553 C CA . THR A 1 190 ? 0.851 13.453 -37.211 1.00 43.53 190 THR A CA 1
ATOM 1554 C C . THR A 1 190 ? -0.422 12.800 -36.657 1.00 43.53 190 THR A C 1
ATOM 1556 O O . THR A 1 190 ? -1.442 12.740 -37.339 1.00 43.53 190 THR A O 1
ATOM 1559 N N . LEU A 1 191 ? -0.385 12.334 -35.403 1.00 43.00 191 LEU A N 1
ATOM 1560 C CA . LEU A 1 191 ? -1.494 11.674 -34.707 1.00 43.00 191 LEU A CA 1
ATOM 1561 C C . LEU A 1 191 ? -2.116 12.553 -33.610 1.00 43.00 191 LEU A C 1
ATOM 1563 O O . LEU A 1 191 ? -2.777 12.035 -32.706 1.00 43.00 191 LEU A O 1
ATOM 1567 N N . ASN A 1 192 ? -1.933 13.876 -33.682 1.00 33.28 192 ASN A N 1
ATOM 1568 C CA . ASN A 1 192 ? -2.628 14.801 -32.792 1.00 33.28 192 ASN A CA 1
ATOM 1569 C C . ASN A 1 192 ? -4.155 14.702 -33.006 1.00 33.28 192 ASN A C 1
ATOM 1571 O O . ASN A 1 192 ? -4.618 14.766 -34.148 1.00 33.28 192 ASN A O 1
ATOM 1575 N N . PRO A 1 193 ? -4.969 14.555 -31.945 1.00 35.12 193 PRO A N 1
ATOM 1576 C CA . PRO A 1 193 ? -6.413 14.650 -32.076 1.00 35.12 193 PRO A CA 1
ATOM 1577 C C . PRO A 1 193 ? -6.775 16.100 -32.414 1.00 35.12 193 PRO A C 1
ATOM 1579 O O . PRO A 1 193 ? -6.561 17.001 -31.607 1.00 35.12 193 PRO A O 1
ATOM 1582 N N . ILE A 1 194 ? -7.334 16.332 -33.602 1.00 31.05 194 ILE A N 1
ATOM 1583 C CA . ILE A 1 194 ? -8.044 17.582 -33.880 1.00 31.05 194 ILE A CA 1
ATOM 1584 C C . ILE A 1 194 ? -9.294 17.574 -32.995 1.00 31.05 194 ILE A C 1
ATOM 1586 O O . ILE A 1 194 ? -10.135 16.680 -33.108 1.00 31.05 194 ILE A O 1
ATOM 1590 N N . TYR A 1 195 ? -9.393 18.540 -32.084 1.00 32.16 195 TYR A N 1
ATOM 1591 C CA . TYR A 1 195 ? -10.591 18.761 -31.280 1.00 32.16 195 TYR A CA 1
ATOM 1592 C C . TYR A 1 195 ? -11.605 19.518 -32.148 1.00 32.16 195 TYR A C 1
ATOM 1594 O O . TYR A 1 195 ? -11.517 20.736 -32.286 1.00 32.16 195 TYR A O 1
ATOM 1602 N N . ASP A 1 196 ? -12.540 18.807 -32.781 1.00 34.69 196 ASP A N 1
ATOM 1603 C CA . ASP A 1 196 ? -13.671 19.454 -33.453 1.00 34.69 196 ASP A CA 1
ATOM 1604 C C . ASP A 1 196 ? -14.758 19.770 -32.415 1.00 34.69 196 ASP A C 1
ATOM 1606 O O . ASP A 1 196 ? -15.502 18.899 -31.956 1.00 34.69 196 ASP A O 1
ATOM 1610 N N . TYR A 1 197 ? -14.830 21.042 -32.026 1.00 37.03 197 TYR A N 1
ATOM 1611 C CA . TYR A 1 197 ? -15.765 21.549 -31.021 1.00 37.03 197 TYR A CA 1
ATOM 1612 C C . TYR A 1 197 ? -17.238 21.489 -31.477 1.00 37.03 197 TYR A C 1
ATOM 1614 O O . TYR A 1 197 ? -18.145 21.687 -30.669 1.00 37.03 197 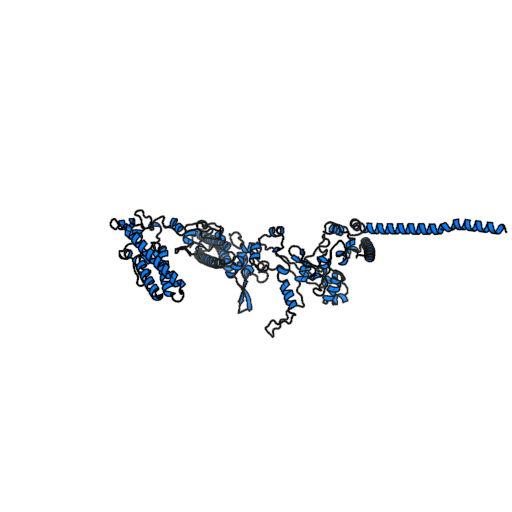TYR A O 1
ATOM 1622 N N . LYS A 1 198 ? -17.508 21.208 -32.761 1.00 36.38 198 LYS A N 1
ATOM 1623 C CA . LYS A 1 198 ? -18.840 21.365 -33.356 1.00 36.38 198 LYS A CA 1
ATOM 1624 C C . LYS A 1 198 ? -19.775 20.164 -33.166 1.00 36.38 198 LYS A C 1
ATOM 1626 O O . LYS A 1 198 ? -20.986 20.364 -33.174 1.00 36.38 198 LYS A O 1
ATOM 1631 N N . TYR A 1 199 ? -19.264 18.946 -32.950 1.00 40.22 199 TYR A N 1
ATOM 1632 C CA . TYR A 1 199 ? -20.103 17.732 -33.037 1.00 40.22 199 TYR A CA 1
ATOM 1633 C C . TYR A 1 199 ? -20.132 16.801 -31.817 1.00 40.22 199 TYR A C 1
ATOM 1635 O O . TYR A 1 199 ? -20.790 15.764 -31.895 1.00 40.22 199 TYR A O 1
ATOM 1643 N N . LYS A 1 200 ? -19.485 17.148 -30.689 1.00 36.72 200 LYS A N 1
ATOM 1644 C CA . LYS A 1 200 ? -19.564 16.431 -29.385 1.00 36.72 200 LYS A CA 1
ATOM 1645 C C . LYS A 1 200 ? -19.630 14.888 -29.478 1.00 36.72 200 LYS A C 1
ATOM 1647 O O . LYS A 1 200 ? -20.284 14.236 -28.669 1.00 36.72 200 LYS A O 1
ATOM 1652 N N . THR A 1 201 ? -18.958 14.283 -30.453 1.00 36.50 201 THR A N 1
ATOM 1653 C CA . THR A 1 201 ? -18.890 12.830 -30.625 1.00 36.50 201 THR A CA 1
ATOM 1654 C C . THR A 1 201 ? -17.515 12.459 -31.166 1.00 36.50 201 THR A C 1
ATOM 1656 O O . THR A 1 201 ? -17.021 13.057 -32.121 1.00 36.50 201 THR A O 1
ATOM 1659 N N . GLU A 1 202 ? -16.864 11.473 -30.540 1.00 34.03 202 GLU A N 1
ATOM 1660 C CA . GLU A 1 202 ? -15.600 10.903 -31.020 1.00 34.03 202 GLU A CA 1
ATOM 1661 C C . GLU A 1 202 ? -15.837 10.059 -32.285 1.00 34.03 202 GLU A C 1
ATOM 1663 O O . GLU A 1 202 ? -15.762 8.831 -32.252 1.00 34.03 202 GLU A O 1
ATOM 1668 N N . GLN A 1 203 ? -16.090 10.679 -33.433 1.00 31.80 203 GLN A N 1
ATOM 1669 C CA . GLN A 1 203 ? -15.919 9.990 -34.712 1.00 31.80 203 GLN A CA 1
ATOM 1670 C C . GLN A 1 203 ? -14.825 10.654 -35.522 1.00 31.80 203 GLN A C 1
ATOM 1672 O O . GLN A 1 203 ? -15.042 11.387 -36.477 1.00 31.80 203 GLN A O 1
ATOM 1677 N N . VAL A 1 204 ? -13.601 10.325 -35.119 1.00 38.94 204 VAL A N 1
ATOM 1678 C CA . VAL A 1 204 ? -12.441 10.529 -35.966 1.00 38.94 204 VAL A CA 1
ATOM 1679 C C . VAL A 1 204 ? -12.392 9.388 -36.974 1.00 38.94 204 VAL A C 1
ATOM 1681 O O . VAL A 1 204 ? -12.249 8.224 -36.587 1.00 38.94 204 VAL A O 1
ATOM 1684 N N . LEU A 1 205 ? -12.480 9.719 -38.261 1.00 32.97 205 LEU A N 1
ATOM 1685 C CA . LEU A 1 205 ? -12.169 8.826 -39.378 1.00 32.97 205 LEU A CA 1
ATOM 1686 C C . LEU A 1 205 ? -10.651 8.547 -39.420 1.00 32.97 205 LEU A C 1
ATOM 1688 O O . LEU A 1 205 ? -9.942 8.899 -40.352 1.00 32.97 205 LEU A O 1
ATOM 1692 N N . PHE A 1 206 ? -10.137 7.880 -38.387 1.00 38.62 206 PHE A N 1
ATOM 1693 C CA . PHE A 1 206 ? -8.895 7.120 -38.470 1.00 38.62 206 PHE A CA 1
ATOM 1694 C C . PHE A 1 206 ? -9.242 5.690 -38.882 1.00 38.62 206 PHE A C 1
ATOM 1696 O O . PHE A 1 206 ? -10.206 5.104 -38.377 1.00 38.62 206 PHE A O 1
ATOM 1703 N N . ARG A 1 207 ? -8.436 5.077 -39.758 1.00 41.31 207 ARG A N 1
ATOM 1704 C CA . ARG A 1 207 ? -8.551 3.643 -40.055 1.00 41.31 207 ARG A CA 1
ATOM 1705 C C . ARG A 1 207 ? -8.469 2.877 -38.730 1.00 41.31 207 ARG A C 1
ATOM 1707 O O . ARG A 1 207 ? -7.452 2.891 -38.043 1.00 41.31 207 ARG A O 1
ATOM 1714 N N . LYS A 1 208 ? -9.553 2.183 -38.374 1.00 38.66 208 LYS A N 1
ATOM 1715 C CA . LYS A 1 208 ? -9.785 1.440 -37.113 1.00 38.66 208 LYS A CA 1
ATOM 1716 C C . LYS A 1 208 ? -8.586 0.591 -36.631 1.00 38.66 208 LYS A C 1
ATOM 1718 O O . LYS A 1 208 ? -8.440 0.353 -35.435 1.00 38.66 208 LYS A O 1
ATOM 1723 N N . LYS A 1 209 ? -7.718 0.152 -37.553 1.00 37.34 209 LYS A N 1
ATOM 1724 C CA . LYS A 1 209 ? -6.498 -0.632 -37.292 1.00 37.34 209 LYS A CA 1
ATOM 1725 C C . LYS A 1 209 ? -5.359 0.157 -36.627 1.00 37.34 209 LYS A C 1
ATOM 1727 O O . LYS A 1 209 ? -4.704 -0.398 -35.752 1.00 37.34 209 LYS A O 1
ATOM 1732 N N . GLU A 1 210 ? -5.140 1.423 -36.973 1.00 38.31 210 GLU A N 1
ATOM 1733 C CA . GLU A 1 210 ? -3.979 2.200 -36.491 1.00 38.31 210 GLU A CA 1
ATOM 1734 C C . GLU A 1 210 ? -4.202 2.734 -35.066 1.00 38.31 210 GLU A C 1
ATOM 1736 O O . GLU A 1 210 ? -3.326 2.619 -34.207 1.00 38.31 210 GLU A O 1
ATOM 1741 N N . ARG A 1 211 ? -5.436 3.163 -34.751 1.00 39.16 211 ARG A N 1
ATOM 1742 C CA . ARG A 1 211 ? -5.871 3.505 -33.378 1.00 39.16 211 ARG A CA 1
ATOM 1743 C C . ARG A 1 211 ? -5.732 2.324 -32.410 1.00 39.16 211 ARG A C 1
ATOM 1745 O O . ARG A 1 211 ? -5.345 2.501 -31.256 1.00 39.16 211 ARG A O 1
ATOM 1752 N N . ALA A 1 212 ? -6.022 1.109 -32.880 1.00 38.47 212 ALA A N 1
ATOM 1753 C CA . ALA A 1 212 ? -5.869 -0.115 -32.096 1.00 38.47 212 ALA A CA 1
ATOM 1754 C C . ALA A 1 212 ? -4.393 -0.484 -31.854 1.00 38.47 212 ALA A C 1
ATOM 1756 O O . ALA A 1 212 ? -4.080 -1.129 -30.855 1.00 38.47 212 ALA A O 1
ATOM 1757 N N . GLN A 1 213 ? -3.483 -0.066 -32.735 1.00 39.22 213 GLN A N 1
ATOM 1758 C CA . GLN A 1 213 ? -2.057 -0.371 -32.637 1.00 39.22 213 GLN A CA 1
ATOM 1759 C C . GLN A 1 213 ? -1.343 0.539 -31.623 1.00 39.22 213 GLN A C 1
ATOM 1761 O O . GLN A 1 213 ? -0.561 0.042 -30.816 1.00 39.22 213 GLN A O 1
ATOM 1766 N N . LEU A 1 214 ? -1.695 1.829 -31.560 1.00 41.66 214 LEU A N 1
ATOM 1767 C CA . LEU A 1 214 ? -1.208 2.758 -30.524 1.00 41.66 214 LEU A CA 1
ATOM 1768 C C . LEU A 1 214 ? -1.776 2.445 -29.131 1.00 41.66 214 LEU A C 1
ATOM 1770 O O . LEU A 1 214 ? -1.014 2.386 -28.169 1.00 41.66 214 LEU A O 1
ATOM 1774 N N . LYS A 1 215 ? -3.075 2.118 -29.020 1.00 41.50 215 LYS A N 1
ATOM 1775 C CA . LYS A 1 215 ? -3.681 1.618 -27.763 1.00 41.50 215 LYS A CA 1
ATOM 1776 C C . LYS A 1 215 ? -3.092 0.280 -27.283 1.00 41.50 215 LYS A C 1
ATOM 1778 O O . LYS A 1 215 ? -3.213 -0.051 -26.110 1.00 41.50 215 LYS A O 1
ATOM 1783 N N . ARG A 1 216 ? -2.459 -0.513 -28.157 1.00 45.06 216 ARG A N 1
ATOM 1784 C CA . ARG A 1 216 ? -1.768 -1.757 -27.763 1.00 45.06 216 ARG A CA 1
ATOM 1785 C C . ARG A 1 216 ? -0.385 -1.507 -27.155 1.00 45.06 216 ARG A C 1
ATOM 1787 O O . ARG A 1 216 ? 0.062 -2.325 -26.355 1.00 45.06 216 ARG A O 1
ATOM 1794 N N . MET A 1 217 ? 0.271 -0.389 -27.470 1.00 48.41 217 MET A N 1
ATOM 1795 C CA . MET A 1 217 ? 1.589 -0.049 -26.911 1.00 48.41 217 MET A CA 1
ATOM 1796 C C . MET A 1 217 ? 1.519 0.546 -25.495 1.00 48.41 217 MET A C 1
ATOM 1798 O O . MET A 1 217 ? 2.530 0.576 -24.803 1.00 48.41 217 MET A O 1
ATOM 1802 N N . SER A 1 218 ? 0.333 0.951 -25.022 1.00 50.06 218 SER A N 1
ATOM 1803 C CA . SER A 1 218 ? 0.117 1.395 -23.635 1.00 50.06 218 SER A CA 1
ATOM 1804 C C . SER A 1 218 ? -0.078 0.245 -22.639 1.00 50.06 218 SER A C 1
ATOM 1806 O O . SER A 1 218 ? -0.165 0.484 -21.437 1.00 50.06 218 SER A O 1
ATOM 1808 N N . ASN A 1 219 ? -0.159 -1.006 -23.106 1.00 67.50 219 ASN A N 1
ATOM 1809 C CA . ASN A 1 219 ? -0.224 -2.166 -22.225 1.00 67.50 219 ASN A CA 1
ATOM 1810 C C . ASN A 1 219 ? 1.192 -2.679 -21.932 1.00 67.50 219 ASN A C 1
ATOM 1812 O O . ASN A 1 219 ? 1.869 -3.186 -22.823 1.00 67.50 219 ASN A O 1
ATOM 1816 N N . CYS A 1 220 ? 1.621 -2.612 -20.668 1.00 78.25 220 CYS A N 1
ATOM 1817 C CA . CYS A 1 220 ? 2.930 -3.104 -20.227 1.00 78.25 220 CYS A CA 1
ATOM 1818 C C . CYS A 1 220 ? 3.160 -4.572 -20.626 1.00 78.25 220 CYS A C 1
ATOM 1820 O O . CYS A 1 220 ? 4.286 -4.956 -20.941 1.00 78.25 220 CYS A O 1
ATOM 1822 N N . LYS A 1 221 ? 2.084 -5.378 -20.670 1.00 78.50 221 LYS A N 1
ATOM 1823 C CA . LYS A 1 221 ? 2.118 -6.806 -21.023 1.00 78.50 221 LYS A CA 1
ATOM 1824 C C . LYS A 1 221 ? 2.477 -7.072 -22.491 1.00 78.50 221 LYS A C 1
ATOM 1826 O O . LYS A 1 221 ? 2.781 -8.209 -22.835 1.00 78.50 221 LYS A O 1
ATOM 1831 N N . THR A 1 222 ? 2.450 -6.047 -23.347 1.00 79.06 222 THR A N 1
ATOM 1832 C CA . THR A 1 222 ? 2.849 -6.140 -24.762 1.00 79.06 222 THR A CA 1
ATOM 1833 C C . THR A 1 222 ? 4.345 -6.384 -24.919 1.00 79.06 222 THR A C 1
ATOM 1835 O O . THR A 1 222 ? 4.748 -7.054 -25.857 1.00 79.06 222 THR A O 1
ATOM 1838 N N . CYS A 1 223 ? 5.159 -5.875 -23.992 1.00 80.56 223 CYS A N 1
ATOM 1839 C CA . CYS A 1 223 ? 6.610 -6.062 -24.005 1.00 80.56 223 CYS A CA 1
ATOM 1840 C C . CYS A 1 223 ? 7.058 -6.899 -22.803 1.00 80.56 223 CYS A C 1
ATOM 1842 O O . CYS A 1 223 ? 7.886 -7.796 -22.935 1.00 80.56 223 CYS A O 1
ATOM 1844 N N . HIS A 1 224 ? 6.471 -6.683 -21.627 1.00 83.00 224 HIS A N 1
ATOM 1845 C CA . HIS A 1 224 ? 6.848 -7.382 -20.402 1.00 83.00 224 HIS A CA 1
ATOM 1846 C C . HIS A 1 224 ? 5.996 -8.625 -20.169 1.00 83.00 224 HIS A C 1
ATOM 1848 O O . HIS A 1 224 ? 4.773 -8.588 -20.271 1.00 83.00 224 HIS A O 1
ATOM 1854 N N . ASN A 1 225 ? 6.626 -9.726 -19.767 1.00 79.06 225 ASN A N 1
ATOM 1855 C CA . ASN A 1 225 ? 5.896 -10.911 -19.331 1.00 79.06 225 ASN A CA 1
ATOM 1856 C C . ASN A 1 225 ? 6.452 -11.429 -18.006 1.00 79.06 225 ASN A C 1
ATOM 1858 O O . ASN A 1 225 ? 7.464 -12.126 -17.981 1.00 79.06 225 ASN A O 1
ATOM 1862 N N . TRP A 1 226 ? 5.737 -11.140 -16.914 1.00 72.50 226 TRP A N 1
ATOM 1863 C CA . TRP A 1 226 ? 6.124 -11.569 -15.568 1.00 72.50 226 TRP A CA 1
ATOM 1864 C C . TRP A 1 226 ? 6.345 -13.083 -15.457 1.00 72.50 226 TRP A C 1
ATOM 1866 O O . TRP A 1 226 ? 7.288 -13.523 -14.806 1.00 72.50 226 TRP A O 1
ATOM 1876 N N . LYS A 1 227 ? 5.523 -13.897 -16.137 1.00 73.25 227 LYS A N 1
ATOM 1877 C CA . LYS A 1 227 ? 5.638 -15.366 -16.092 1.00 73.25 227 LYS A CA 1
ATOM 1878 C C . LYS A 1 227 ? 6.931 -15.879 -16.732 1.00 73.25 227 LYS A C 1
ATOM 1880 O O . LYS A 1 227 ? 7.332 -17.000 -16.444 1.00 73.25 227 LYS A O 1
ATOM 1885 N N . LYS A 1 228 ? 7.566 -15.077 -17.594 1.00 73.50 228 LYS A N 1
ATOM 1886 C CA . LYS A 1 228 ? 8.831 -15.403 -18.267 1.00 73.50 228 LYS A CA 1
ATOM 1887 C C . LYS A 1 228 ? 10.058 -14.803 -17.565 1.00 73.50 228 LYS A C 1
ATOM 1889 O O . LYS A 1 228 ? 11.170 -15.025 -18.032 1.00 73.50 228 LYS A O 1
ATOM 1894 N N . VAL A 1 229 ? 9.890 -14.060 -16.463 1.00 71.62 229 VAL A N 1
ATOM 1895 C CA . VAL A 1 229 ? 11.025 -13.520 -15.696 1.00 71.62 229 VAL A CA 1
ATOM 1896 C C . VAL A 1 229 ? 11.692 -14.658 -14.905 1.00 71.62 229 VAL A C 1
ATOM 1898 O O . VAL A 1 229 ? 11.010 -15.308 -14.098 1.00 71.62 229 VAL A O 1
ATOM 1901 N N . PRO A 1 230 ? 13.005 -14.911 -15.103 1.00 71.12 230 PRO A N 1
ATOM 1902 C CA . PRO A 1 230 ? 13.726 -15.963 -14.392 1.00 71.12 230 PRO A CA 1
ATOM 1903 C C . PRO A 1 230 ? 13.608 -15.817 -12.876 1.00 71.12 230 PRO A C 1
ATOM 1905 O O . PRO A 1 230 ? 13.553 -14.711 -12.341 1.00 71.12 230 PRO A O 1
ATOM 1908 N N . GLU A 1 231 ? 13.579 -16.941 -12.163 1.00 69.12 231 GLU A N 1
ATOM 1909 C CA . GLU A 1 231 ? 13.425 -16.925 -10.707 1.00 69.12 231 GLU A CA 1
ATOM 1910 C C . GLU A 1 231 ? 14.585 -16.225 -9.985 1.00 69.12 231 GLU A C 1
ATOM 1912 O O . GLU A 1 231 ? 14.348 -15.549 -8.987 1.00 69.12 231 GLU A O 1
ATOM 1917 N N . SER A 1 232 ? 15.808 -16.328 -10.514 1.00 66.38 232 SER A N 1
ATOM 1918 C CA . SER A 1 232 ? 16.984 -15.611 -10.006 1.00 66.38 232 SER A CA 1
ATOM 1919 C C . SER A 1 232 ? 16.756 -14.099 -9.967 1.00 66.38 232 SER A C 1
ATOM 1921 O O . SER A 1 232 ? 16.946 -13.484 -8.928 1.00 66.38 232 SER A O 1
ATOM 1923 N N . VAL A 1 233 ? 16.223 -13.535 -11.053 1.00 66.75 233 VAL A N 1
ATOM 1924 C CA . VAL A 1 233 ? 15.889 -12.106 -11.160 1.00 66.75 233 VAL A CA 1
ATOM 1925 C C . VAL A 1 233 ? 14.687 -11.751 -10.280 1.00 66.75 233 VAL A C 1
ATOM 1927 O O . VAL A 1 233 ? 14.648 -10.683 -9.678 1.00 66.75 233 VAL A O 1
ATOM 1930 N N . ARG A 1 234 ? 13.701 -12.653 -10.141 1.00 68.31 234 ARG A N 1
ATOM 1931 C CA . ARG A 1 234 ? 12.540 -12.406 -9.267 1.00 68.31 234 ARG A CA 1
ATOM 1932 C C . ARG A 1 234 ? 12.918 -12.278 -7.790 1.00 68.31 234 ARG A C 1
ATOM 1934 O O . ARG A 1 234 ? 12.269 -11.518 -7.079 1.00 68.31 234 ARG A O 1
ATOM 1941 N N . LYS A 1 235 ? 13.955 -12.995 -7.343 1.00 67.75 235 LYS A N 1
ATOM 1942 C CA . LYS A 1 235 ? 14.466 -12.949 -5.962 1.00 67.75 235 LYS A CA 1
ATOM 1943 C C . LYS A 1 235 ? 15.188 -11.641 -5.623 1.00 67.75 235 LYS A C 1
ATOM 1945 O O . LYS A 1 235 ? 15.305 -11.318 -4.448 1.00 67.75 235 LYS A O 1
ATOM 1950 N N . GLU A 1 236 ? 15.628 -10.883 -6.625 1.00 67.62 236 GLU A N 1
ATOM 1951 C CA . GLU A 1 236 ? 16.258 -9.570 -6.435 1.00 67.62 236 GLU A CA 1
ATOM 1952 C C . GLU A 1 236 ? 15.233 -8.448 -6.196 1.00 67.62 236 GLU A C 1
ATOM 1954 O O . GLU A 1 236 ? 15.589 -7.359 -5.738 1.00 67.62 236 GLU A O 1
ATOM 1959 N N . PHE A 1 237 ? 13.945 -8.680 -6.486 1.00 68.00 237 PHE A N 1
ATOM 1960 C CA . PHE A 1 237 ? 12.912 -7.688 -6.207 1.00 68.00 237 PHE A CA 1
ATOM 1961 C C . PHE A 1 237 ? 12.629 -7.590 -4.709 1.00 68.00 237 PHE A C 1
ATOM 1963 O O . PHE A 1 237 ? 12.456 -8.588 -4.016 1.00 68.00 237 PHE A O 1
ATOM 1970 N N . ARG A 1 238 ? 12.473 -6.352 -4.229 1.00 64.94 238 ARG A N 1
ATOM 1971 C CA . ARG A 1 238 ? 12.138 -6.050 -2.828 1.00 64.94 238 ARG A CA 1
ATOM 1972 C C . ARG A 1 238 ? 10.813 -6.681 -2.371 1.00 64.94 238 ARG A C 1
ATOM 1974 O O . ARG A 1 238 ? 10.638 -6.902 -1.178 1.00 64.94 238 ARG A O 1
ATOM 1981 N N . TYR A 1 239 ? 9.892 -6.956 -3.300 1.00 67.31 239 TYR A N 1
ATOM 1982 C CA . TYR A 1 239 ? 8.548 -7.453 -3.004 1.00 67.31 239 TYR A CA 1
ATOM 1983 C C . TYR A 1 239 ? 8.096 -8.540 -3.990 1.00 67.31 239 TYR A C 1
ATOM 1985 O O . TYR A 1 239 ? 8.355 -8.461 -5.196 1.00 67.31 239 TYR A O 1
ATOM 1993 N N . ASP A 1 240 ? 7.361 -9.530 -3.478 1.00 70.50 240 ASP A N 1
ATOM 1994 C CA . ASP A 1 240 ? 6.753 -10.589 -4.283 1.00 70.50 240 ASP A CA 1
ATOM 1995 C C . ASP A 1 240 ? 5.482 -10.087 -4.989 1.00 70.50 240 ASP A C 1
ATOM 1997 O O . ASP A 1 240 ? 4.474 -9.767 -4.359 1.00 70.50 240 ASP A O 1
ATOM 2001 N N . HIS A 1 241 ? 5.515 -10.062 -6.320 1.00 80.50 241 HIS A N 1
ATOM 2002 C CA . HIS A 1 241 ? 4.389 -9.639 -7.155 1.00 80.50 241 HIS A CA 1
ATOM 2003 C C . HIS A 1 241 ? 3.381 -10.776 -7.421 1.00 80.50 241 HIS A C 1
ATOM 2005 O O . HIS A 1 241 ? 2.415 -10.587 -8.158 1.00 80.50 241 HIS A O 1
ATOM 2011 N N . THR A 1 242 ? 3.555 -11.968 -6.839 1.00 74.19 242 THR A N 1
ATOM 2012 C CA . THR A 1 242 ? 2.690 -13.135 -7.091 1.00 74.19 242 THR A CA 1
ATOM 2013 C C . THR A 1 242 ? 1.215 -12.854 -6.801 1.00 74.19 242 THR A C 1
ATOM 2015 O O . THR A 1 242 ? 0.353 -13.246 -7.589 1.00 74.19 242 THR A O 1
ATOM 2018 N N . SER A 1 243 ? 0.897 -12.167 -5.700 1.00 72.44 243 SER A N 1
ATOM 2019 C CA . SER A 1 243 ? -0.486 -11.808 -5.350 1.00 72.44 243 SER A CA 1
ATOM 2020 C C . SER A 1 243 ? -1.088 -10.802 -6.334 1.00 72.44 243 SER A C 1
ATOM 2022 O O . SER A 1 243 ? -2.230 -10.977 -6.758 1.00 72.44 243 SER A O 1
ATOM 2024 N N . VAL A 1 244 ? -0.298 -9.806 -6.742 1.00 73.31 244 VAL A N 1
ATOM 2025 C CA . VAL A 1 244 ? -0.655 -8.766 -7.718 1.00 73.31 244 VAL A CA 1
ATOM 2026 C C . VAL A 1 244 ? -1.011 -9.404 -9.061 1.00 73.31 244 VAL A C 1
ATOM 2028 O O . VAL A 1 244 ? -2.063 -9.125 -9.629 1.00 73.31 244 VAL A O 1
ATOM 2031 N N . ILE A 1 245 ? -0.183 -10.346 -9.520 1.00 76.88 245 ILE A N 1
ATOM 2032 C CA . ILE A 1 245 ? -0.379 -11.061 -10.785 1.00 76.88 245 ILE A CA 1
ATOM 2033 C C . ILE A 1 245 ? -1.561 -12.030 -10.712 1.00 76.88 245 ILE A C 1
ATOM 2035 O O . ILE A 1 245 ? -2.328 -12.123 -11.666 1.00 76.88 245 ILE A O 1
ATOM 2039 N N . LYS A 1 246 ? -1.749 -12.736 -9.586 1.00 77.06 246 LYS A N 1
ATOM 2040 C CA . LYS A 1 246 ? -2.913 -13.621 -9.383 1.00 77.06 246 LYS A CA 1
ATOM 2041 C C . LYS A 1 246 ? -4.241 -12.864 -9.420 1.00 77.06 246 LYS A C 1
ATOM 2043 O O . LYS A 1 246 ? -5.247 -13.451 -9.799 1.00 77.06 246 LYS A O 1
ATOM 2048 N N . ARG A 1 247 ? -4.241 -11.595 -9.008 1.00 73.75 247 ARG A N 1
ATOM 2049 C CA . ARG A 1 247 ? -5.421 -10.718 -8.983 1.00 73.75 247 ARG A CA 1
ATOM 2050 C C . ARG A 1 247 ? -5.565 -9.847 -10.236 1.00 73.75 247 ARG A C 1
ATOM 2052 O O . ARG A 1 247 ? -6.477 -9.037 -10.286 1.00 73.75 247 ARG A O 1
ATOM 2059 N N . ASP A 1 248 ? -4.682 -10.024 -11.219 1.00 73.25 248 ASP A N 1
ATOM 2060 C CA . ASP A 1 248 ? -4.639 -9.274 -12.481 1.00 73.25 248 ASP A CA 1
ATOM 2061 C C . ASP A 1 248 ? -4.629 -7.740 -12.325 1.00 73.25 248 ASP A C 1
ATOM 2063 O O . ASP A 1 248 ? -5.170 -7.014 -13.156 1.00 73.25 248 ASP A O 1
ATOM 2067 N N . LEU A 1 249 ? -3.988 -7.238 -11.263 1.00 72.69 249 LEU A N 1
ATOM 2068 C CA . LEU A 1 249 ? -3.874 -5.800 -11.014 1.00 72.69 249 LEU A CA 1
ATOM 2069 C C . LEU A 1 249 ? -3.028 -5.118 -12.102 1.00 72.69 249 LEU A C 1
ATOM 2071 O O . LEU A 1 249 ? -1.986 -5.635 -12.528 1.00 72.69 249 LEU A O 1
ATOM 2075 N N . GLY A 1 250 ? -3.472 -3.943 -12.552 1.00 72.12 250 GLY A N 1
ATOM 2076 C CA . GLY A 1 250 ? -2.783 -3.175 -13.585 1.00 72.12 250 GLY A CA 1
ATOM 2077 C C . GLY A 1 250 ? -1.423 -2.672 -13.098 1.00 72.12 250 GLY A C 1
ATOM 2078 O O . GLY A 1 250 ? -1.322 -2.045 -12.051 1.00 72.12 250 GLY A O 1
ATOM 2079 N N . CYS A 1 251 ? -0.350 -2.878 -13.870 1.00 75.62 251 CYS A N 1
ATOM 2080 C CA . CYS A 1 251 ? 1.000 -2.461 -13.457 1.00 75.62 251 CYS A CA 1
ATOM 2081 C C . CYS A 1 251 ? 1.100 -0.946 -13.186 1.00 75.62 251 CYS A C 1
ATOM 2083 O O . CYS A 1 251 ? 1.851 -0.521 -12.311 1.00 75.62 251 CYS A O 1
ATOM 2085 N N . TYR A 1 252 ? 0.330 -0.142 -13.928 1.00 69.88 252 TYR A N 1
ATOM 2086 C CA . TYR A 1 252 ? 0.276 1.319 -13.811 1.00 69.88 252 TYR A CA 1
ATOM 2087 C C . TYR A 1 252 ? -0.416 1.809 -12.532 1.00 69.88 252 TYR A C 1
ATOM 2089 O O . TYR A 1 252 ? -0.275 2.980 -12.186 1.00 69.88 252 TYR A O 1
ATOM 2097 N N . GLU A 1 253 ? -1.150 0.941 -11.832 1.00 66.00 253 GLU A N 1
ATOM 2098 C CA . GLU A 1 253 ? -1.808 1.285 -10.567 1.00 66.00 253 GLU A CA 1
ATOM 2099 C C . GLU A 1 253 ? -0.777 1.532 -9.457 1.00 66.00 253 GLU A C 1
ATOM 2101 O O . GLU A 1 253 ? -1.003 2.358 -8.576 1.00 66.00 253 GLU A O 1
ATOM 2106 N N . CYS A 1 254 ? 0.388 0.880 -9.553 1.00 68.56 254 CYS A N 1
ATOM 2107 C CA . CYS A 1 254 ? 1.513 1.076 -8.637 1.00 68.56 254 CYS A CA 1
ATOM 2108 C C . CYS A 1 254 ? 2.699 1.787 -9.310 1.00 68.56 254 CYS A C 1
ATOM 2110 O O . CYS A 1 254 ? 3.327 2.660 -8.715 1.00 68.56 254 CYS A O 1
ATOM 2112 N N . HIS A 1 255 ? 3.024 1.446 -10.560 1.00 73.56 255 HIS A N 1
ATOM 2113 C CA . HIS A 1 255 ? 4.174 2.005 -11.272 1.00 73.56 255 HIS A CA 1
ATOM 2114 C C . HIS A 1 255 ? 3.772 3.201 -12.136 1.00 73.56 255 HIS A C 1
ATOM 2116 O O . HIS A 1 255 ? 3.651 3.113 -13.358 1.00 73.56 255 HIS A O 1
ATOM 2122 N N . THR A 1 256 ? 3.587 4.349 -11.489 1.00 64.00 256 THR A N 1
ATOM 2123 C CA . THR A 1 256 ? 3.327 5.622 -12.173 1.00 64.00 256 THR A CA 1
ATOM 2124 C C . THR A 1 256 ? 4.628 6.252 -12.683 1.00 64.00 256 THR A C 1
ATOM 2126 O O . THR A 1 256 ? 5.660 6.149 -12.021 1.00 64.00 256 THR A O 1
ATOM 2129 N N . ASN A 1 257 ? 4.580 6.967 -13.812 1.00 67.69 257 ASN A N 1
ATOM 2130 C CA . ASN A 1 257 ? 5.715 7.729 -14.366 1.00 67.69 257 ASN A CA 1
ATOM 2131 C C . ASN A 1 257 ? 6.946 6.871 -14.721 1.00 67.69 257 ASN A C 1
ATOM 2133 O O . ASN A 1 257 ? 8.087 7.232 -14.424 1.00 67.69 257 ASN A O 1
ATOM 2137 N N . VAL A 1 258 ? 6.705 5.730 -15.374 1.00 74.69 258 VAL A N 1
ATOM 2138 C CA . VAL A 1 258 ? 7.748 4.798 -15.841 1.00 74.69 258 VAL A CA 1
ATOM 2139 C C . VAL A 1 258 ? 8.455 5.242 -17.122 1.00 74.69 258 VAL A C 1
ATOM 2141 O O . VAL A 1 258 ? 9.398 4.581 -17.539 1.00 74.69 258 VAL A O 1
ATOM 2144 N N . ILE A 1 259 ? 8.004 6.319 -17.766 1.00 76.94 259 ILE A N 1
ATOM 2145 C CA . ILE A 1 259 ? 8.590 6.891 -18.988 1.00 76.94 259 ILE A CA 1
ATOM 2146 C C . ILE A 1 259 ? 8.910 8.362 -18.713 1.00 76.94 259 ILE A C 1
ATOM 2148 O O . ILE A 1 259 ? 8.102 9.062 -18.104 1.00 76.94 259 ILE A O 1
ATOM 2152 N N . SER A 1 260 ? 10.080 8.822 -19.152 1.00 78.56 260 SER A N 1
ATOM 2153 C CA . SER A 1 260 ? 10.529 10.211 -19.037 1.00 78.56 260 SER A CA 1
ATOM 2154 C C . SER A 1 260 ? 11.273 10.639 -20.301 1.00 78.56 260 SER A C 1
ATOM 2156 O O . SER A 1 260 ? 12.127 9.897 -20.783 1.00 78.56 260 SER A O 1
ATOM 2158 N N . GLY A 1 261 ? 10.996 11.851 -20.785 1.00 77.50 261 GLY A N 1
ATOM 2159 C CA . GLY A 1 261 ? 11.546 12.391 -22.034 1.00 77.50 261 GLY A CA 1
ATOM 2160 C C . GLY A 1 261 ? 10.660 12.109 -23.253 1.00 77.50 261 GLY A C 1
ATOM 2161 O O . GLY A 1 261 ? 9.865 11.170 -23.247 1.00 77.50 261 GLY A O 1
ATOM 2162 N N . GLU A 1 262 ? 10.793 12.937 -24.294 1.00 78.88 262 GLU A N 1
ATOM 2163 C CA . GLU A 1 262 ? 9.931 12.885 -25.492 1.00 78.88 262 GLU A CA 1
ATOM 2164 C C . GLU A 1 262 ? 10.661 12.466 -26.779 1.00 78.88 262 GLU A C 1
ATOM 2166 O O . GLU A 1 262 ? 10.028 12.235 -27.810 1.00 78.88 262 GLU A O 1
ATOM 2171 N N . GLY A 1 263 ? 11.987 12.305 -26.731 1.00 83.88 263 GLY A N 1
ATOM 2172 C CA . GLY A 1 263 ? 12.761 11.916 -27.910 1.00 83.88 263 GLY A CA 1
ATOM 2173 C C . GLY A 1 263 ? 12.870 13.026 -28.952 1.00 83.88 263 GLY A C 1
ATOM 2174 O O . GLY A 1 263 ? 12.834 12.748 -30.153 1.00 83.88 263 GLY A O 1
ATOM 2175 N N . GLU A 1 264 ? 12.930 14.281 -28.512 1.00 87.06 264 GLU A N 1
ATOM 2176 C CA . GLU A 1 264 ? 13.045 15.438 -29.397 1.00 87.06 264 GLU A CA 1
ATOM 2177 C C . GLU A 1 264 ? 14.364 15.421 -30.171 1.00 87.06 264 GLU A C 1
ATOM 2179 O O . GLU A 1 264 ? 15.391 14.948 -29.682 1.00 87.06 264 GLU A O 1
ATOM 2184 N N . VAL A 1 265 ? 14.316 15.945 -31.392 1.00 88.81 265 VAL A N 1
ATOM 2185 C CA . VAL A 1 265 ? 15.494 16.214 -32.215 1.00 88.81 265 VAL A CA 1
ATOM 2186 C C . VAL A 1 265 ? 15.619 17.727 -32.252 1.00 88.81 265 VAL A C 1
ATOM 2188 O O . VAL A 1 265 ? 14.717 18.368 -32.773 1.00 88.81 265 VAL A O 1
ATOM 2191 N N . PRO A 1 266 ? 16.648 18.342 -31.663 1.00 87.88 266 PRO A N 1
ATOM 2192 C CA . PRO A 1 266 ? 16.910 19.753 -31.896 1.00 87.88 266 PRO A CA 1
ATOM 2193 C C . PRO A 1 266 ? 17.762 19.929 -33.156 1.00 87.88 266 PRO A C 1
ATOM 2195 O O . PRO A 1 266 ? 18.662 19.129 -33.421 1.00 87.88 266 PRO A O 1
ATOM 2198 N N . LYS A 1 267 ? 17.548 21.030 -33.892 1.00 85.62 267 LYS A N 1
ATOM 2199 C CA . LYS A 1 267 ? 18.341 21.392 -35.089 1.00 85.62 267 LYS A CA 1
ATOM 2200 C C . LYS A 1 267 ? 19.851 21.407 -34.825 1.00 85.62 267 LYS A C 1
ATOM 2202 O O . LYS A 1 267 ? 20.646 21.133 -35.718 1.00 85.62 267 LYS A O 1
ATOM 2207 N N . THR A 1 268 ? 20.253 21.643 -33.576 1.00 85.81 268 THR A N 1
ATOM 2208 C CA . THR A 1 268 ? 21.656 21.606 -33.149 1.00 85.81 268 THR A CA 1
ATOM 2209 C C . THR A 1 268 ? 22.344 20.258 -33.365 1.00 85.81 268 THR A C 1
ATOM 2211 O O . THR A 1 268 ? 23.560 20.226 -33.539 1.00 85.81 268 THR A O 1
ATOM 2214 N N . GLN A 1 269 ? 21.599 19.149 -33.412 1.00 88.62 269 GLN A N 1
ATOM 2215 C CA . GLN A 1 269 ? 22.165 17.830 -33.714 1.00 88.62 269 GLN A CA 1
ATOM 2216 C C . GLN A 1 269 ? 22.589 17.705 -35.176 1.00 88.62 269 GLN A C 1
ATOM 2218 O O . GLN A 1 269 ? 23.572 17.028 -35.472 1.00 88.62 269 GLN A O 1
ATOM 2223 N N . CYS A 1 270 ? 21.888 18.382 -36.087 1.00 88.25 270 CYS A N 1
ATOM 2224 C CA . CYS A 1 270 ? 22.175 18.348 -37.518 1.00 88.25 270 CYS A CA 1
ATOM 2225 C C . CYS A 1 270 ? 23.534 18.998 -37.825 1.00 88.25 270 CYS A C 1
ATOM 2227 O O . CYS A 1 270 ? 24.307 18.453 -38.615 1.00 88.25 270 CYS A O 1
ATOM 2229 N N . PHE A 1 271 ? 23.876 20.081 -37.114 1.00 86.31 271 PHE A N 1
ATOM 2230 C CA . PHE A 1 271 ? 25.147 20.806 -37.259 1.00 86.31 271 PHE A CA 1
ATOM 2231 C C . PHE A 1 271 ? 26.390 20.006 -36.850 1.00 86.31 271 PHE A C 1
ATOM 2233 O O . PHE A 1 271 ? 27.514 20.434 -37.098 1.00 86.31 271 PHE A O 1
ATOM 2240 N N . LYS A 1 272 ? 26.226 18.826 -36.240 1.00 84.00 272 LYS A N 1
ATOM 2241 C CA . LYS A 1 272 ? 27.356 17.929 -35.961 1.00 84.00 272 LYS A CA 1
ATOM 2242 C C . LYS A 1 272 ? 27.968 17.342 -37.234 1.00 84.00 272 LYS A C 1
ATOM 2244 O O . LYS A 1 272 ? 29.114 16.894 -37.194 1.00 84.00 272 LYS A O 1
ATOM 2249 N N . CYS A 1 273 ? 27.207 17.295 -38.329 1.00 85.00 273 CYS A N 1
ATOM 2250 C CA . CYS A 1 273 ? 27.642 16.695 -39.592 1.00 85.00 273 CYS A CA 1
ATOM 2251 C C . CYS A 1 273 ? 27.310 17.544 -40.826 1.00 85.00 273 CYS A C 1
ATOM 2253 O O . CYS A 1 273 ? 28.061 17.494 -41.796 1.00 85.00 273 CYS A O 1
ATOM 2255 N N . HIS A 1 274 ? 26.214 18.308 -40.808 1.00 87.31 274 HIS A N 1
ATOM 2256 C CA . HIS A 1 274 ? 25.788 19.147 -41.930 1.00 87.31 274 HIS A CA 1
ATOM 2257 C C . HIS A 1 274 ? 26.087 20.619 -41.641 1.00 87.31 274 HIS A C 1
ATOM 2259 O O . HIS A 1 274 ? 25.682 21.136 -40.604 1.00 87.31 274 HIS A O 1
ATOM 2265 N N . PHE A 1 275 ? 26.768 21.287 -42.573 1.00 80.62 275 PHE A N 1
ATOM 2266 C CA . PHE A 1 275 ? 27.097 22.719 -42.501 1.00 80.62 275 PHE A CA 1
ATOM 2267 C C . PHE A 1 275 ? 26.452 23.539 -43.635 1.00 80.62 275 PHE A C 1
ATOM 2269 O O . PHE A 1 275 ? 26.607 24.752 -43.668 1.00 80.62 275 PHE A O 1
ATOM 2276 N N . GLU A 1 276 ? 25.761 22.877 -44.568 1.00 82.81 276 GLU A N 1
ATOM 2277 C CA . GLU A 1 276 ? 25.121 23.473 -45.749 1.00 82.81 276 GLU A CA 1
ATOM 2278 C C . GLU A 1 276 ? 23.644 23.789 -45.453 1.00 82.81 276 GLU A C 1
ATOM 2280 O O . GLU A 1 276 ? 22.905 22.896 -45.025 1.00 82.81 276 GLU A O 1
ATOM 2285 N N . ASP A 1 277 ? 23.200 25.020 -45.728 1.00 79.19 277 ASP A N 1
ATOM 2286 C CA . ASP A 1 277 ? 21.828 25.472 -45.440 1.00 79.19 277 ASP A CA 1
ATOM 2287 C C . ASP A 1 277 ? 20.765 24.695 -46.237 1.00 79.19 277 ASP A C 1
ATOM 2289 O O . ASP A 1 277 ? 19.749 24.294 -45.674 1.00 79.19 277 ASP A O 1
ATOM 2293 N N . GLU A 1 278 ? 21.044 24.352 -47.499 1.00 83.00 278 GLU A N 1
ATOM 2294 C CA . GLU A 1 278 ? 20.127 23.611 -48.387 1.00 83.00 278 GLU A CA 1
ATOM 2295 C C . GLU A 1 278 ? 19.665 22.267 -47.785 1.00 83.00 278 GLU A C 1
ATOM 2297 O O . GLU A 1 278 ? 18.511 21.853 -47.922 1.00 83.00 278 GLU A O 1
ATOM 2302 N N . ARG A 1 279 ? 20.546 21.572 -47.053 1.00 82.69 279 ARG A N 1
ATOM 2303 C CA . ARG A 1 279 ? 20.189 20.308 -46.382 1.00 82.69 279 ARG A CA 1
ATOM 2304 C C . ARG A 1 279 ? 19.379 20.536 -45.111 1.00 82.69 279 ARG A C 1
ATOM 2306 O O . ARG A 1 279 ? 18.569 19.686 -44.744 1.00 82.69 279 ARG A O 1
ATOM 2313 N N . LEU A 1 280 ? 19.609 21.656 -44.433 1.00 83.69 280 LEU A N 1
ATOM 2314 C CA . LEU A 1 280 ? 18.956 22.017 -43.176 1.00 83.69 280 LEU A CA 1
ATOM 2315 C C . LEU A 1 280 ? 17.565 22.618 -43.394 1.00 83.69 280 LEU A C 1
ATOM 2317 O O . LEU A 1 280 ? 16.710 22.489 -42.521 1.00 83.69 280 LEU A O 1
ATOM 2321 N N . GLU A 1 281 ? 17.297 23.205 -44.560 1.00 86.62 281 GLU A N 1
ATOM 2322 C CA . GLU A 1 281 ? 15.952 23.633 -44.967 1.00 86.62 281 GLU A CA 1
ATOM 2323 C C . GLU A 1 281 ? 14.972 22.455 -45.039 1.00 86.62 281 GLU A C 1
ATOM 2325 O O . GLU A 1 281 ? 13.790 22.592 -44.731 1.00 86.62 281 GLU A O 1
ATOM 2330 N N . ARG A 1 282 ? 15.476 21.255 -45.345 1.00 86.31 282 ARG A N 1
ATOM 2331 C CA . ARG A 1 282 ? 14.696 20.008 -45.393 1.00 86.31 282 ARG A CA 1
ATOM 2332 C C . ARG A 1 282 ? 14.563 19.314 -44.036 1.00 86.31 282 ARG A C 1
ATOM 2334 O O . ARG A 1 282 ? 14.218 18.136 -43.976 1.00 86.31 282 ARG A O 1
ATOM 2341 N N . TYR A 1 283 ? 14.826 20.026 -42.943 1.00 84.88 283 TYR A N 1
ATOM 2342 C CA . TYR A 1 283 ? 14.765 19.497 -41.580 1.00 84.88 283 TYR A CA 1
ATOM 2343 C C . TYR A 1 283 ? 13.406 18.865 -41.217 1.00 84.88 283 TYR A C 1
ATOM 2345 O O . TYR A 1 283 ? 13.365 17.866 -40.501 1.00 84.88 283 TYR A O 1
ATOM 2353 N N . ASP A 1 284 ? 12.301 19.405 -41.733 1.00 83.56 284 ASP A N 1
ATOM 2354 C CA . ASP A 1 284 ? 10.954 18.898 -41.438 1.00 83.56 284 ASP A CA 1
ATOM 2355 C C . ASP A 1 284 ? 10.556 17.681 -42.307 1.00 83.56 284 ASP A C 1
ATOM 2357 O O . ASP A 1 284 ? 9.539 17.028 -42.053 1.00 83.56 284 ASP A O 1
ATOM 2361 N N . ASP A 1 285 ? 11.375 17.309 -43.302 1.00 85.81 285 ASP A N 1
ATOM 2362 C CA . ASP A 1 285 ? 11.184 16.113 -44.135 1.00 85.81 285 ASP A CA 1
ATOM 2363 C C . ASP A 1 285 ? 11.669 14.855 -43.394 1.00 85.81 285 ASP A C 1
ATOM 2365 O O . ASP A 1 285 ? 12.710 14.251 -43.675 1.00 85.81 285 ASP A O 1
ATOM 2369 N N . HIS A 1 286 ? 10.893 14.448 -42.389 1.00 84.31 286 HIS A N 1
ATOM 2370 C CA . HIS A 1 286 ? 11.228 13.315 -41.527 1.00 84.31 286 HIS A CA 1
ATOM 2371 C C . HIS A 1 286 ? 11.388 11.986 -42.285 1.00 84.31 286 HIS A C 1
ATOM 2373 O O . HIS A 1 286 ? 12.104 11.100 -41.810 1.00 84.31 286 HIS A O 1
ATOM 2379 N N . THR A 1 287 ? 10.708 11.807 -43.421 1.00 82.81 287 THR A N 1
ATOM 2380 C CA . THR A 1 287 ? 10.798 10.577 -44.223 1.00 82.81 287 THR A CA 1
ATOM 2381 C C . THR A 1 287 ? 12.156 10.503 -44.900 1.00 82.81 287 THR A C 1
ATOM 2383 O O . THR A 1 287 ? 12.875 9.525 -44.696 1.00 82.81 287 THR A O 1
ATOM 2386 N N . LEU A 1 288 ? 12.548 11.569 -45.602 1.00 86.00 288 LEU A N 1
ATOM 2387 C CA . LEU A 1 288 ? 13.865 11.666 -46.219 1.00 86.00 288 LEU A CA 1
ATOM 2388 C C . LEU A 1 288 ? 14.979 11.499 -45.185 1.00 86.00 288 LEU A C 1
ATOM 2390 O O . LEU A 1 288 ? 15.931 10.751 -45.411 1.00 86.00 288 LEU A O 1
ATOM 2394 N N . ILE A 1 289 ? 14.869 12.187 -44.044 1.00 87.81 289 ILE A N 1
ATOM 2395 C CA . ILE A 1 289 ? 15.902 12.141 -43.008 1.00 87.81 289 ILE A CA 1
ATOM 2396 C C . ILE A 1 289 ? 16.104 10.703 -42.533 1.00 87.81 289 ILE A C 1
ATOM 2398 O O . ILE A 1 289 ? 17.245 10.244 -42.465 1.00 87.81 289 ILE A O 1
ATOM 2402 N N . HIS A 1 290 ? 15.030 9.965 -42.247 1.00 87.62 290 HIS A N 1
ATOM 2403 C CA . HIS A 1 290 ? 15.155 8.575 -41.821 1.00 87.62 290 HIS A CA 1
ATOM 2404 C C . HIS A 1 290 ? 15.600 7.628 -42.943 1.00 87.62 290 HIS A C 1
ATOM 2406 O O . HIS A 1 290 ? 16.332 6.677 -42.668 1.00 87.62 290 HIS A O 1
ATOM 2412 N N . GLU A 1 291 ? 15.187 7.848 -44.187 1.00 86.88 291 GLU A N 1
ATOM 2413 C CA . GLU A 1 291 ? 15.643 7.049 -45.326 1.00 86.88 291 GLU A CA 1
ATOM 2414 C C . GLU A 1 291 ? 17.159 7.190 -45.503 1.00 86.88 291 GLU A C 1
ATOM 2416 O O . GLU A 1 291 ? 17.891 6.204 -45.394 1.00 86.88 291 GLU A O 1
ATOM 2421 N N . LYS A 1 292 ? 17.646 8.428 -45.642 1.00 88.56 292 LYS A N 1
ATOM 2422 C CA . LYS A 1 292 ? 19.068 8.707 -45.852 1.00 88.56 292 LYS A CA 1
ATOM 2423 C C . LYS A 1 292 ? 19.925 8.318 -44.658 1.00 88.56 292 LYS A C 1
ATOM 2425 O O . LYS A 1 292 ? 20.946 7.662 -44.835 1.00 88.56 292 LYS A O 1
ATOM 2430 N N . HIS A 1 293 ? 19.529 8.666 -43.439 1.00 87.75 293 HIS A N 1
ATOM 2431 C CA . HIS A 1 293 ? 20.399 8.456 -42.283 1.00 87.75 293 HIS A CA 1
ATOM 2432 C C . HIS A 1 293 ? 20.236 7.064 -41.665 1.00 87.75 293 HIS A C 1
ATOM 2434 O O . HIS A 1 293 ? 21.228 6.470 -41.270 1.00 87.75 293 HIS A O 1
ATOM 2440 N N . ILE A 1 294 ? 19.024 6.504 -41.593 1.00 86.19 294 ILE A N 1
ATOM 2441 C CA . ILE A 1 294 ? 18.790 5.228 -40.888 1.00 86.19 294 ILE A CA 1
ATOM 2442 C C . ILE A 1 294 ? 18.787 4.041 -41.852 1.00 86.19 294 ILE A C 1
ATOM 2444 O O . ILE A 1 294 ? 19.441 3.036 -41.584 1.00 86.19 294 ILE A O 1
ATOM 2448 N N . THR A 1 295 ? 18.054 4.147 -42.965 1.00 85.25 295 THR A N 1
ATOM 2449 C CA . THR A 1 295 ? 17.855 3.018 -43.891 1.00 85.25 295 THR A CA 1
ATOM 2450 C C . THR A 1 295 ? 19.083 2.793 -44.777 1.00 85.25 295 THR A C 1
ATOM 2452 O O . THR A 1 295 ? 19.549 1.658 -44.922 1.00 85.25 295 THR A O 1
ATOM 2455 N N . GLU A 1 296 ? 19.623 3.873 -45.346 1.00 85.25 296 GLU A N 1
ATOM 2456 C CA . GLU A 1 296 ? 20.756 3.821 -46.273 1.00 85.25 296 GLU A CA 1
ATOM 2457 C C . GLU A 1 296 ? 22.114 3.795 -45.558 1.00 85.25 296 GLU A C 1
ATOM 2459 O O . GLU A 1 296 ? 22.920 2.940 -45.898 1.00 85.25 296 GLU A O 1
ATOM 2464 N N . ASN A 1 297 ? 22.346 4.670 -44.566 1.00 81.94 297 ASN A N 1
ATOM 2465 C CA . ASN A 1 297 ? 23.691 4.938 -44.013 1.00 81.94 297 ASN A CA 1
ATOM 2466 C C . ASN A 1 297 ? 23.871 4.589 -42.516 1.00 81.94 297 ASN A C 1
ATOM 2468 O O . ASN A 1 297 ? 24.876 4.955 -41.910 1.00 81.94 297 ASN A O 1
ATOM 2472 N N . LYS A 1 298 ? 22.900 3.897 -41.897 1.00 80.62 298 LYS A N 1
ATOM 2473 C CA . LYS A 1 298 ? 22.998 3.315 -40.540 1.00 80.62 298 LYS A CA 1
ATOM 2474 C C . LYS A 1 298 ? 23.547 4.271 -39.451 1.00 80.62 298 LYS A C 1
ATOM 2476 O O . LYS A 1 298 ? 24.453 3.923 -38.695 1.00 80.62 298 LYS A O 1
ATOM 2481 N N . ILE A 1 299 ? 22.951 5.452 -39.321 1.00 85.06 299 ILE A N 1
ATOM 2482 C CA . ILE A 1 299 ? 23.194 6.391 -38.216 1.00 85.06 299 ILE A CA 1
ATOM 2483 C C . ILE A 1 299 ? 22.390 5.968 -36.980 1.00 85.06 299 ILE A C 1
ATOM 2485 O O . ILE A 1 299 ? 21.199 5.668 -37.067 1.00 85.06 299 ILE A O 1
ATOM 2489 N N . GLU A 1 300 ? 23.024 5.953 -35.807 1.00 85.94 300 GLU A N 1
ATOM 2490 C CA . GLU A 1 300 ? 22.354 5.625 -34.548 1.00 85.94 300 GLU A CA 1
ATOM 2491 C C . GLU A 1 300 ? 21.314 6.689 -34.164 1.00 85.94 300 GLU A C 1
ATOM 2493 O O . GLU A 1 300 ? 21.562 7.893 -34.255 1.00 85.94 300 GLU A O 1
ATOM 2498 N N . CYS A 1 301 ? 20.151 6.249 -33.672 1.0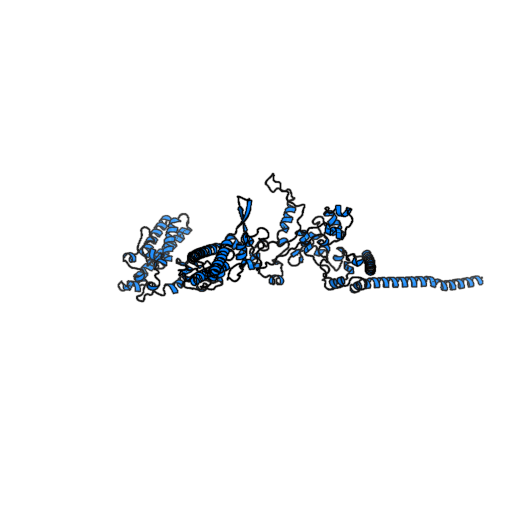0 86.81 301 CYS A N 1
ATOM 2499 C CA . CYS A 1 301 ? 19.020 7.135 -33.376 1.00 86.81 301 CYS A CA 1
ATOM 2500 C C . CYS A 1 301 ? 19.374 8.247 -32.371 1.00 86.81 301 CYS A C 1
ATOM 2502 O O . CYS A 1 301 ? 18.902 9.373 -32.511 1.00 86.81 301 CYS A O 1
ATOM 2504 N N . GLU A 1 302 ? 20.214 7.945 -31.378 1.00 85.25 302 GLU A N 1
ATOM 2505 C CA . GLU A 1 302 ? 20.641 8.877 -30.321 1.00 85.25 302 GLU A CA 1
ATOM 2506 C C . GLU A 1 302 ? 21.563 9.999 -30.811 1.00 85.25 302 GLU A C 1
ATOM 2508 O O . GLU A 1 302 ? 21.731 11.009 -30.127 1.00 85.25 302 GLU A O 1
ATOM 2513 N N . ASN A 1 303 ? 22.142 9.868 -32.009 1.00 86.50 303 ASN A N 1
ATOM 2514 C CA . ASN A 1 303 ? 22.916 10.958 -32.601 1.00 86.50 303 ASN A CA 1
ATOM 2515 C C . ASN A 1 303 ? 22.018 12.157 -32.946 1.00 86.50 303 ASN A C 1
ATOM 2517 O O . ASN A 1 303 ? 22.509 13.283 -33.018 1.00 86.50 303 ASN A O 1
ATOM 2521 N N . CYS A 1 304 ? 20.713 11.918 -33.123 1.00 88.44 304 CYS A N 1
ATOM 2522 C CA . CYS A 1 304 ? 19.717 12.941 -33.435 1.00 88.44 304 CYS A CA 1
ATOM 2523 C C . CYS A 1 304 ? 18.671 13.100 -32.323 1.00 88.44 304 CYS A C 1
ATOM 2525 O O . CYS A 1 304 ? 18.304 14.219 -31.983 1.00 88.44 304 CYS A O 1
ATOM 2527 N N . HIS A 1 305 ? 18.181 12.005 -31.746 1.00 90.06 305 HIS A N 1
ATOM 2528 C CA . HIS A 1 305 ? 17.137 12.041 -30.727 1.00 90.06 305 HIS A CA 1
ATOM 2529 C C . HIS A 1 305 ? 17.710 12.134 -29.313 1.00 90.06 305 HIS A C 1
ATOM 2531 O O . HIS A 1 305 ? 18.584 11.356 -28.933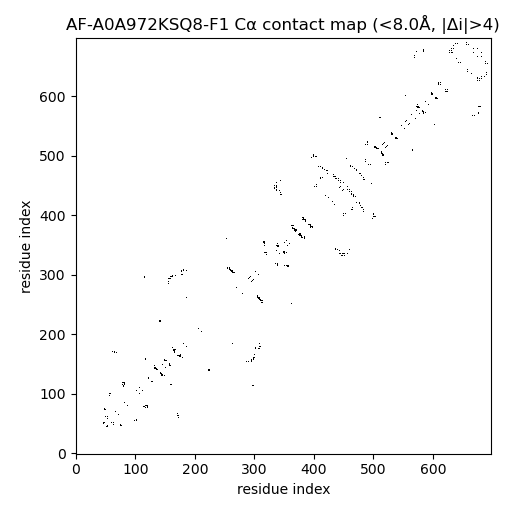 1.00 90.06 305 HIS A O 1
ATOM 2537 N N . PHE A 1 306 ? 17.139 13.012 -28.490 1.00 89.50 306 PHE A N 1
ATOM 2538 C CA . PHE A 1 306 ? 17.353 12.974 -27.047 1.00 89.50 306 PHE A CA 1
ATOM 2539 C C . PHE A 1 306 ? 16.833 11.670 -26.425 1.00 89.50 306 PHE A C 1
ATOM 2541 O O . PHE A 1 306 ? 15.835 11.122 -26.889 1.00 89.50 306 PHE A O 1
ATOM 2548 N N . PRO A 1 307 ? 17.476 11.151 -25.367 1.00 84.88 307 PRO A N 1
ATOM 2549 C CA . PRO A 1 307 ? 17.115 9.855 -24.808 1.00 84.88 307 PRO A CA 1
ATOM 2550 C C . PRO A 1 307 ? 15.729 9.881 -24.147 1.00 84.88 307 PRO A C 1
ATOM 2552 O O . PRO A 1 307 ? 15.390 10.800 -23.401 1.00 84.88 307 PRO A O 1
ATOM 2555 N N . ILE A 1 308 ? 14.949 8.820 -24.371 1.00 84.44 308 ILE A N 1
ATOM 2556 C CA . ILE A 1 308 ? 13.766 8.499 -23.562 1.00 84.44 308 ILE A CA 1
ATOM 2557 C C . ILE A 1 308 ? 14.185 7.463 -22.524 1.00 84.44 308 ILE A C 1
ATOM 2559 O O . ILE A 1 308 ? 14.757 6.431 -22.866 1.00 84.44 308 ILE A O 1
ATOM 2563 N N . VAL A 1 309 ? 13.877 7.715 -21.256 1.00 84.06 309 VAL A N 1
ATOM 2564 C CA . VAL A 1 309 ? 14.163 6.792 -20.156 1.00 84.06 309 VAL A CA 1
ATOM 2565 C C . VAL A 1 309 ? 12.898 6.021 -19.812 1.00 84.06 309 VAL A C 1
ATOM 2567 O O . VAL A 1 309 ? 11.901 6.622 -19.412 1.00 84.06 309 VAL A O 1
ATOM 2570 N N . HIS A 1 310 ? 12.952 4.691 -19.900 1.00 85.19 310 HIS A N 1
ATOM 2571 C CA . HIS A 1 310 ? 11.887 3.809 -19.435 1.00 85.19 310 HIS A CA 1
ATOM 2572 C C . HIS A 1 310 ? 12.375 2.911 -18.299 1.00 85.19 310 HIS A C 1
ATOM 2574 O O . HIS A 1 310 ? 13.127 1.965 -18.514 1.00 85.19 310 HIS A O 1
ATOM 2580 N N . ARG A 1 311 ? 11.973 3.228 -17.066 1.00 79.56 311 ARG A N 1
ATOM 2581 C CA . ARG A 1 311 ? 12.328 2.451 -15.873 1.00 79.56 311 ARG A CA 1
ATOM 2582 C C . ARG A 1 311 ? 11.321 2.671 -14.757 1.00 79.56 311 ARG A C 1
ATOM 2584 O O . ARG A 1 311 ? 10.789 3.768 -14.599 1.00 79.56 311 ARG A O 1
ATOM 2591 N N . VAL A 1 312 ? 11.124 1.654 -13.924 1.00 74.69 312 VAL A N 1
ATOM 2592 C CA . VAL A 1 312 ? 10.410 1.822 -12.654 1.00 74.69 312 VAL A CA 1
ATOM 2593 C C . VAL A 1 312 ? 11.278 2.680 -11.733 1.00 74.69 312 VAL A C 1
ATOM 2595 O O . VAL A 1 312 ? 12.384 2.279 -11.368 1.00 74.69 312 VAL A O 1
ATOM 2598 N N . LYS A 1 313 ? 10.810 3.886 -11.382 1.00 64.94 313 LYS A N 1
ATOM 2599 C CA . LYS A 1 313 ? 11.507 4.735 -10.406 1.00 64.94 313 LYS A CA 1
ATOM 2600 C C . LYS A 1 313 ? 11.512 4.023 -9.051 1.00 64.94 313 LYS A C 1
ATOM 2602 O O . LYS A 1 313 ? 10.466 3.578 -8.583 1.00 64.94 313 LYS A O 1
ATOM 2607 N N . LYS A 1 314 ? 12.683 3.925 -8.416 1.00 59.75 314 LYS A N 1
ATOM 2608 C CA . LYS A 1 314 ? 12.759 3.531 -7.005 1.00 59.75 314 LYS A CA 1
ATOM 2609 C C . LYS A 1 314 ? 12.143 4.665 -6.190 1.00 59.75 314 LYS A C 1
ATOM 2611 O O . LYS A 1 314 ? 12.595 5.801 -6.306 1.00 59.75 314 LYS A O 1
ATOM 2616 N N . VAL A 1 315 ? 11.098 4.363 -5.428 1.00 57.47 315 VAL A N 1
ATOM 2617 C CA . VAL A 1 315 ? 10.524 5.319 -4.478 1.00 57.47 315 VAL A CA 1
ATOM 2618 C C . VAL A 1 315 ? 11.498 5.429 -3.311 1.00 57.47 315 VAL A C 1
ATOM 2620 O O . VAL A 1 315 ? 11.828 4.411 -2.702 1.00 57.47 315 VAL A O 1
ATOM 2623 N N . ASP A 1 316 ? 11.990 6.636 -3.046 1.00 57.72 316 ASP A N 1
ATOM 2624 C CA . ASP A 1 316 ? 12.716 6.944 -1.817 1.00 57.72 316 ASP A CA 1
ATOM 2625 C C . ASP A 1 316 ? 11.681 7.161 -0.699 1.00 57.72 316 ASP A C 1
ATOM 2627 O O . ASP A 1 316 ? 10.947 8.148 -0.750 1.00 57.72 316 ASP A O 1
ATOM 2631 N N . PRO A 1 317 ? 11.583 6.264 0.302 1.00 53.28 317 PRO A N 1
ATOM 2632 C CA . PRO A 1 317 ? 10.609 6.402 1.384 1.00 53.28 317 PRO A CA 1
ATOM 2633 C C . PRO A 1 317 ? 10.843 7.652 2.240 1.00 53.28 317 PRO A C 1
ATOM 2635 O O . PRO A 1 317 ? 9.928 8.101 2.924 1.00 53.28 317 PRO A O 1
ATOM 2638 N N . SER A 1 318 ? 12.055 8.212 2.217 1.00 53.34 318 SER A N 1
ATOM 2639 C CA . SER A 1 318 ? 12.403 9.412 2.976 1.00 53.34 318 SER A CA 1
ATOM 2640 C C . SER A 1 318 ? 11.993 10.706 2.274 1.00 53.34 318 SER A C 1
ATOM 2642 O O . SER A 1 318 ? 11.928 11.751 2.923 1.00 53.34 318 SER A O 1
ATOM 2644 N N . GLN A 1 319 ? 11.669 10.647 0.976 1.00 54.94 319 GLN A N 1
ATOM 2645 C CA . GLN A 1 319 ? 11.255 11.817 0.216 1.00 54.94 319 GLN A CA 1
ATOM 2646 C C . GLN A 1 319 ? 9.730 11.881 0.064 1.00 54.94 319 GLN A C 1
ATOM 2648 O O . GLN A 1 319 ? 9.090 10.896 -0.318 1.00 54.94 319 GLN A O 1
ATOM 2653 N N . PRO A 1 320 ? 9.120 13.042 0.358 1.00 57.16 320 PRO A N 1
ATOM 2654 C CA . PRO A 1 320 ? 7.701 13.244 0.128 1.00 57.16 320 PRO A CA 1
ATOM 2655 C C . PRO A 1 320 ? 7.360 13.112 -1.368 1.00 57.16 320 PRO A C 1
ATOM 2657 O O . PRO A 1 320 ? 8.168 13.509 -2.211 1.00 57.16 320 PRO A O 1
ATOM 2660 N N . PRO A 1 321 ? 6.161 12.613 -1.728 1.00 59.28 321 PRO A N 1
ATOM 2661 C CA . PRO A 1 321 ? 5.680 12.688 -3.103 1.00 59.28 321 PRO A CA 1
ATOM 2662 C C . PRO A 1 321 ? 5.722 14.141 -3.603 1.00 59.28 321 PRO A C 1
ATOM 2664 O O . PRO A 1 321 ? 5.146 15.027 -2.967 1.00 59.28 321 PRO A O 1
ATOM 2667 N N . ASP A 1 322 ? 6.403 14.390 -4.726 1.00 55.31 322 ASP A N 1
ATOM 2668 C CA . ASP A 1 322 ? 6.522 15.729 -5.314 1.00 55.31 322 ASP A CA 1
ATOM 2669 C C . ASP A 1 322 ? 5.211 16.153 -5.996 1.00 55.31 322 ASP A C 1
ATOM 2671 O O . ASP A 1 322 ? 5.040 16.064 -7.209 1.00 55.31 322 ASP A O 1
ATOM 2675 N N . CYS A 1 323 ? 4.252 16.573 -5.171 1.00 59.41 323 CYS A N 1
ATOM 2676 C CA . CYS A 1 323 ? 3.033 17.267 -5.589 1.00 59.41 323 CYS A CA 1
ATOM 2677 C C . CYS A 1 323 ? 3.214 18.798 -5.553 1.00 59.41 323 CYS A C 1
ATOM 2679 O O . CYS A 1 323 ? 2.401 19.539 -6.113 1.00 59.41 323 CYS A O 1
ATOM 2681 N N . ASN A 1 324 ? 4.270 19.269 -4.878 1.00 49.16 324 ASN A N 1
ATOM 2682 C CA . ASN A 1 324 ? 4.574 20.688 -4.695 1.00 49.16 324 ASN A CA 1
ATOM 2683 C C . ASN A 1 324 ? 5.058 21.355 -5.987 1.00 49.16 324 ASN A C 1
ATOM 2685 O O . ASN A 1 324 ? 4.915 22.568 -6.111 1.00 49.16 324 ASN A O 1
ATOM 2689 N N . SER A 1 325 ? 5.568 20.587 -6.953 1.00 48.88 325 SER A N 1
ATOM 2690 C CA . SER A 1 325 ? 5.944 21.091 -8.278 1.00 48.88 325 SER A CA 1
ATOM 2691 C C . SER A 1 325 ? 4.776 21.660 -9.093 1.00 48.88 325 SER A C 1
ATOM 2693 O O . SER A 1 325 ? 5.015 22.451 -10.000 1.00 48.88 325 SER A O 1
ATOM 2695 N N . CYS A 1 326 ? 3.524 21.304 -8.769 1.00 44.69 326 CYS A N 1
ATOM 2696 C CA . CYS A 1 326 ? 2.335 21.805 -9.472 1.00 44.69 326 CYS A CA 1
ATOM 2697 C C . CYS A 1 326 ? 1.446 22.713 -8.601 1.00 44.69 326 CYS A C 1
ATOM 2699 O O . CYS A 1 326 ? 0.959 23.729 -9.092 1.00 44.69 326 CYS A O 1
ATOM 2701 N N . HIS A 1 327 ? 1.251 22.396 -7.311 1.00 60.78 327 HIS A N 1
ATOM 2702 C CA . HIS A 1 327 ? 0.486 23.239 -6.376 1.00 60.78 327 HIS A CA 1
ATOM 2703 C C . HIS A 1 327 ? 1.175 23.324 -5.002 1.00 60.78 327 HIS A C 1
ATOM 2705 O O . HIS A 1 327 ? 0.969 22.443 -4.158 1.00 60.78 327 HIS A O 1
ATOM 2711 N N . PRO A 1 328 ? 1.965 24.384 -4.742 1.00 57.06 328 PRO A N 1
ATOM 2712 C CA . PRO A 1 328 ? 2.672 24.553 -3.476 1.00 57.06 328 PRO A CA 1
ATOM 2713 C C . PRO A 1 328 ? 1.711 24.564 -2.277 1.00 57.06 328 PRO A C 1
ATOM 2715 O O . PRO A 1 328 ? 0.699 25.263 -2.284 1.00 57.06 328 PRO A O 1
ATOM 2718 N N . GLY A 1 329 ? 2.005 23.770 -1.243 1.00 60.38 329 GLY A N 1
ATOM 2719 C CA . GLY A 1 329 ? 1.336 23.837 0.068 1.00 60.38 329 GLY A CA 1
ATOM 2720 C C . GLY A 1 329 ? -0.060 23.202 0.166 1.00 60.38 329 GLY A C 1
ATOM 2721 O O . GLY A 1 329 ? -0.561 23.007 1.270 1.00 60.38 329 GLY A O 1
ATOM 2722 N N . THR A 1 330 ? -0.690 22.800 -0.944 1.00 68.69 330 THR A N 1
ATOM 2723 C CA . THR A 1 330 ? -2.081 22.283 -0.921 1.00 68.69 330 THR A CA 1
ATOM 2724 C C . THR A 1 330 ? -2.204 20.912 -0.237 1.00 68.69 330 THR A C 1
ATOM 2726 O O . THR A 1 330 ? -3.228 20.601 0.374 1.00 68.69 330 THR A O 1
ATOM 2729 N N . HIS A 1 331 ? -1.151 20.090 -0.305 1.00 77.94 331 HIS A N 1
ATOM 2730 C CA . HIS A 1 331 ? -1.136 18.718 0.220 1.00 77.94 331 HIS A CA 1
ATOM 2731 C C . HIS A 1 331 ? -0.048 18.460 1.272 1.00 77.94 331 HIS A C 1
ATOM 2733 O O . HIS A 1 331 ? 0.246 17.308 1.589 1.00 77.94 331 HIS A O 1
ATOM 2739 N N . GLU A 1 332 ? 0.556 19.514 1.823 1.00 81.69 332 GLU A N 1
ATOM 2740 C CA . GLU A 1 332 ? 1.729 19.396 2.694 1.00 81.69 332 GLU A CA 1
ATOM 2741 C C . GLU A 1 332 ? 1.457 18.544 3.943 1.00 81.69 332 GLU A C 1
ATOM 2743 O O . GLU A 1 332 ? 2.242 17.656 4.271 1.00 81.69 332 GLU A O 1
ATOM 2748 N N . GLY A 1 333 ? 0.317 18.754 4.609 1.00 87.19 333 GLY A N 1
ATOM 2749 C CA . GLY A 1 333 ? -0.054 17.983 5.796 1.00 87.19 333 GLY A CA 1
ATOM 2750 C C . GLY A 1 333 ? -0.245 16.495 5.496 1.00 87.19 333 GLY A C 1
ATOM 2751 O O . GLY A 1 333 ? 0.228 15.653 6.253 1.00 87.19 333 GLY A O 1
ATOM 2752 N N . GLN A 1 334 ? -0.919 16.156 4.393 1.00 88.69 334 GLN A N 1
ATOM 2753 C CA . GLN A 1 334 ? -1.196 14.771 3.989 1.00 88.69 334 GLN A CA 1
ATOM 2754 C C . GLN A 1 334 ? 0.100 14.053 3.613 1.00 88.69 334 GLN A C 1
ATOM 2756 O O . GLN A 1 334 ? 0.313 12.910 4.009 1.00 88.69 334 GLN A O 1
ATOM 2761 N N . VAL A 1 335 ? 0.977 14.755 2.896 1.00 86.56 335 VAL A N 1
ATOM 2762 C CA . VAL A 1 335 ? 2.300 14.280 2.496 1.00 86.56 335 VAL A CA 1
ATOM 2763 C C . VAL A 1 335 ? 3.192 14.029 3.713 1.00 86.56 335 VAL A C 1
ATOM 2765 O O . VAL A 1 335 ? 3.736 12.933 3.837 1.00 86.56 335 VAL A O 1
ATOM 2768 N N . LYS A 1 336 ? 3.287 14.987 4.647 1.00 89.00 336 LYS A N 1
ATOM 2769 C CA . LYS A 1 336 ? 4.040 14.829 5.903 1.00 89.00 336 LYS A CA 1
ATOM 2770 C C . LYS A 1 336 ? 3.520 13.653 6.724 1.00 89.00 336 LYS A C 1
ATOM 2772 O O . LYS A 1 336 ? 4.309 12.833 7.182 1.00 89.00 336 LYS A O 1
ATOM 2777 N N . LEU A 1 337 ? 2.198 13.510 6.851 1.00 91.56 337 LEU A N 1
ATOM 2778 C CA . LEU A 1 337 ? 1.606 12.388 7.580 1.00 91.56 337 LEU A CA 1
ATOM 2779 C C . LEU A 1 337 ? 1.935 11.042 6.918 1.00 91.56 337 LEU A C 1
ATOM 2781 O O . LEU A 1 337 ? 2.354 10.112 7.605 1.00 91.56 337 LEU A O 1
ATOM 2785 N N . PHE A 1 338 ? 1.758 10.936 5.597 1.00 89.62 338 PHE A N 1
ATOM 2786 C CA . PHE A 1 338 ? 1.996 9.703 4.839 1.00 89.62 338 PHE A CA 1
ATOM 2787 C C . PHE A 1 338 ? 3.475 9.287 4.874 1.00 89.62 338 PHE A C 1
ATOM 2789 O O . PHE A 1 338 ? 3.779 8.117 5.106 1.00 89.62 338 PHE A O 1
ATOM 2796 N N . ALA A 1 339 ? 4.385 10.260 4.766 1.00 88.38 339 ALA A N 1
ATOM 2797 C CA . ALA A 1 339 ? 5.824 10.071 4.944 1.00 88.38 339 ALA A CA 1
ATOM 2798 C C . ALA A 1 339 ? 6.241 9.868 6.414 1.00 88.38 339 ALA A C 1
ATOM 2800 O O . ALA A 1 339 ? 7.368 9.460 6.675 1.00 88.38 339 ALA A O 1
ATOM 2801 N N . GLY A 1 340 ? 5.350 10.131 7.377 1.00 91.44 340 GLY A N 1
ATOM 2802 C CA . GLY A 1 340 ? 5.617 9.948 8.802 1.00 91.44 340 GLY A CA 1
ATOM 2803 C C . GLY A 1 340 ? 6.528 11.002 9.423 1.00 91.44 340 GLY A C 1
ATOM 2804 O O . GLY A 1 340 ? 7.241 10.684 10.367 1.00 91.44 340 GLY A O 1
ATOM 2805 N N . THR A 1 341 ? 6.543 12.227 8.894 1.00 91.69 341 THR A N 1
ATOM 2806 C CA . THR A 1 341 ? 7.446 13.315 9.303 1.00 91.69 341 THR A CA 1
ATOM 2807 C C . THR A 1 341 ? 6.686 14.533 9.844 1.00 91.69 341 THR A C 1
ATOM 2809 O O . THR A 1 341 ? 5.455 14.568 9.856 1.00 91.69 341 THR A O 1
ATOM 2812 N N . GLY A 1 342 ? 7.415 15.541 10.338 1.00 89.62 342 GLY A N 1
ATOM 2813 C CA . GLY A 1 342 ? 6.857 16.840 10.747 1.00 89.62 342 GLY A CA 1
ATOM 2814 C C . GLY A 1 342 ? 6.223 16.896 12.140 1.00 89.62 342 GLY A C 1
ATOM 2815 O O . GLY A 1 342 ? 5.558 17.879 12.444 1.00 89.62 342 GLY A O 1
ATOM 2816 N N . GLY A 1 343 ? 6.390 15.853 12.954 1.00 92.69 343 GLY A N 1
ATOM 2817 C CA . GLY A 1 343 ? 5.917 15.810 14.335 1.00 92.69 343 GLY A CA 1
ATOM 2818 C C . GLY A 1 343 ? 6.941 16.387 15.301 1.00 92.69 343 GLY A C 1
ATOM 2819 O O . GLY A 1 343 ? 8.130 16.105 15.174 1.00 92.69 343 GLY A O 1
ATOM 2820 N N . GLU A 1 344 ? 6.463 17.140 16.282 1.00 94.00 344 GLU A N 1
ATOM 2821 C CA . GLU A 1 344 ? 7.265 17.663 17.388 1.00 94.00 344 GLU A CA 1
ATOM 2822 C C . GLU A 1 344 ? 7.416 16.583 18.458 1.00 94.00 344 GLU A C 1
ATOM 2824 O O . GLU A 1 344 ? 6.420 15.982 18.867 1.00 94.00 344 GLU A O 1
ATOM 2829 N N . ASP A 1 345 ? 8.645 16.313 18.901 1.00 89.44 345 ASP A N 1
ATOM 2830 C CA . ASP A 1 345 ? 8.960 15.310 19.933 1.00 89.44 345 ASP A CA 1
ATOM 2831 C C . ASP A 1 345 ? 8.422 13.890 19.646 1.00 89.44 345 ASP A C 1
ATOM 2833 O O . ASP A 1 345 ? 8.253 13.061 20.545 1.00 89.44 345 ASP A O 1
ATOM 2837 N N . VAL A 1 346 ? 8.174 13.572 18.370 1.00 91.88 346 VAL A N 1
ATOM 2838 C CA . VAL A 1 346 ? 7.750 12.244 17.911 1.00 91.88 346 VAL A CA 1
ATOM 2839 C C . VAL A 1 346 ? 8.711 11.750 16.840 1.00 91.88 346 VAL A C 1
ATOM 2841 O O . VAL A 1 346 ? 8.954 12.410 15.833 1.00 91.88 346 VAL A O 1
ATOM 2844 N N . LYS A 1 347 ? 9.259 10.548 17.045 1.00 91.50 347 LYS A N 1
ATOM 2845 C CA . LYS A 1 347 ? 10.147 9.911 16.068 1.00 91.50 347 LYS A CA 1
ATOM 2846 C C . LYS A 1 347 ? 9.409 9.692 14.744 1.00 91.50 347 LYS A C 1
ATOM 2848 O O . LYS A 1 347 ? 8.270 9.227 14.744 1.00 91.50 347 LYS A O 1
ATOM 2853 N N . SER A 1 348 ? 10.104 9.960 13.636 1.00 90.12 348 SER A N 1
ATOM 2854 C CA . SER A 1 348 ? 9.597 9.683 12.291 1.00 90.12 348 SER A CA 1
ATOM 2855 C C . SER A 1 348 ? 9.121 8.232 12.163 1.00 90.12 348 SER A C 1
ATOM 2857 O O . SER A 1 348 ? 9.821 7.300 12.574 1.00 90.12 348 SER A O 1
ATOM 2859 N N . MET A 1 349 ? 7.919 8.057 11.615 1.00 89.62 349 MET A N 1
ATOM 2860 C CA . MET A 1 349 ? 7.253 6.763 11.457 1.00 89.62 349 MET A CA 1
ATOM 2861 C C . MET A 1 349 ? 6.510 6.722 10.114 1.00 89.62 349 MET A C 1
ATOM 2863 O O . MET A 1 349 ? 5.304 6.990 10.073 1.00 89.62 349 MET A O 1
ATOM 2867 N N . PRO A 1 350 ? 7.214 6.438 9.003 1.00 88.81 350 PRO A N 1
ATOM 2868 C CA . PRO A 1 350 ? 6.608 6.363 7.677 1.00 88.81 350 PRO A CA 1
ATOM 2869 C C . PRO A 1 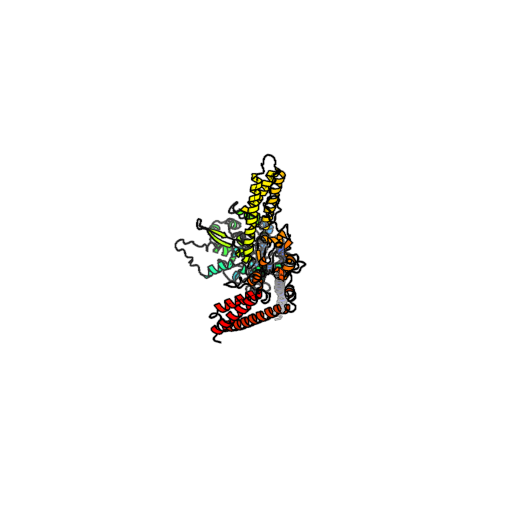350 ? 5.447 5.369 7.610 1.00 88.81 350 PRO A C 1
ATOM 2871 O O . PRO A 1 350 ? 5.430 4.359 8.312 1.00 88.81 350 PRO A O 1
ATOM 2874 N N . ASN A 1 351 ? 4.449 5.649 6.766 1.00 87.62 351 ASN A N 1
ATOM 2875 C CA . ASN A 1 351 ? 3.361 4.701 6.553 1.00 87.62 351 ASN A CA 1
ATOM 2876 C C . ASN A 1 351 ? 3.898 3.457 5.810 1.00 87.62 351 ASN A C 1
ATOM 2878 O O . ASN A 1 351 ? 4.531 3.624 4.766 1.00 87.62 351 ASN A O 1
ATOM 2882 N N . PRO A 1 352 ? 3.576 2.220 6.233 1.00 84.19 352 PRO A N 1
ATOM 2883 C CA . PRO A 1 352 ? 4.009 1.011 5.525 1.00 84.19 352 PRO A CA 1
ATOM 2884 C C . PRO A 1 352 ? 3.627 0.973 4.034 1.00 84.19 352 PRO A C 1
ATOM 2886 O O . PRO A 1 352 ? 4.352 0.411 3.218 1.00 84.19 352 PRO A O 1
ATOM 2889 N N . MET A 1 353 ? 2.501 1.586 3.650 1.00 83.12 353 MET A N 1
ATOM 2890 C CA . MET A 1 353 ? 2.086 1.721 2.247 1.00 83.12 353 MET A CA 1
ATOM 2891 C C . MET A 1 353 ? 2.986 2.698 1.478 1.00 83.12 353 MET A C 1
ATOM 2893 O O . MET A 1 353 ? 3.325 2.430 0.327 1.00 83.12 353 MET A O 1
ATOM 2897 N N . HIS A 1 354 ? 3.416 3.792 2.112 1.00 81.81 354 HIS A N 1
ATOM 2898 C CA . HIS A 1 354 ? 4.393 4.728 1.542 1.00 81.81 354 HIS A CA 1
ATOM 2899 C C . HIS A 1 354 ? 5.754 4.049 1.355 1.00 81.81 354 HIS A C 1
ATOM 2901 O O . HIS A 1 354 ? 6.347 4.118 0.282 1.00 81.81 354 HIS A O 1
ATOM 2907 N N . GLU A 1 355 ? 6.210 3.284 2.351 1.00 79.06 355 GLU A N 1
ATOM 2908 C CA . GLU A 1 355 ? 7.450 2.495 2.261 1.00 79.06 355 GLU A CA 1
ATOM 2909 C C . GLU A 1 355 ? 7.385 1.381 1.205 1.00 79.06 355 GLU A C 1
ATOM 2911 O O . GLU A 1 355 ? 8.407 0.992 0.621 1.00 79.06 355 GLU A O 1
ATOM 2916 N N . ALA A 1 356 ? 6.178 0.881 0.930 1.00 71.94 356 ALA A N 1
ATOM 2917 C CA . ALA A 1 356 ? 5.896 -0.041 -0.165 1.00 71.94 356 ALA A CA 1
ATOM 2918 C C . ALA A 1 356 ? 5.848 0.646 -1.545 1.00 71.94 356 ALA A C 1
ATOM 2920 O O . ALA A 1 356 ? 5.735 -0.038 -2.560 1.00 71.94 356 ALA A O 1
ATOM 2921 N N . GLY A 1 357 ? 5.975 1.975 -1.605 1.00 71.50 357 GLY A N 1
ATOM 2922 C CA . GLY A 1 357 ? 5.991 2.754 -2.842 1.00 71.50 357 GLY A CA 1
ATOM 2923 C C . GLY A 1 357 ? 4.607 3.104 -3.390 1.00 71.50 357 GLY A C 1
ATOM 2924 O O . GLY A 1 357 ? 4.502 3.535 -4.538 1.00 71.50 357 GLY A O 1
ATOM 2925 N N . ILE A 1 358 ? 3.546 2.926 -2.597 1.00 76.00 358 ILE A N 1
ATOM 2926 C CA . ILE A 1 358 ? 2.196 3.350 -2.973 1.00 76.00 358 ILE A CA 1
ATOM 2927 C C . ILE A 1 358 ? 2.123 4.873 -2.897 1.00 76.00 358 ILE A C 1
ATOM 2929 O O . ILE A 1 358 ? 2.488 5.464 -1.888 1.00 76.00 358 ILE A O 1
ATOM 2933 N N . ASN A 1 359 ? 1.629 5.509 -3.958 1.00 74.88 359 ASN A N 1
ATOM 2934 C CA . ASN A 1 359 ? 1.390 6.951 -3.994 1.00 74.88 359 ASN A CA 1
ATOM 2935 C C . ASN A 1 359 ? -0.097 7.280 -3.768 1.00 74.88 359 ASN A C 1
ATOM 2937 O O . ASN A 1 359 ? -0.943 6.393 -3.654 1.00 74.88 359 ASN A O 1
ATOM 2941 N N . CYS A 1 360 ? -0.438 8.570 -3.760 1.00 77.50 360 CYS A N 1
ATOM 2942 C CA . CYS A 1 360 ? -1.801 9.045 -3.517 1.00 77.50 360 CYS A CA 1
ATOM 2943 C C . CYS A 1 360 ? -2.845 8.416 -4.461 1.00 77.50 360 CYS A C 1
ATOM 2945 O O . CYS A 1 360 ? -3.953 8.106 -4.021 1.00 77.50 360 CYS A O 1
ATOM 2947 N N . ARG A 1 361 ? -2.497 8.177 -5.738 1.00 72.62 361 ARG A N 1
ATOM 2948 C CA . ARG A 1 361 ? -3.397 7.574 -6.742 1.00 72.62 361 ARG A CA 1
ATOM 2949 C C . ARG A 1 361 ? -3.651 6.091 -6.495 1.00 72.62 361 ARG A C 1
ATOM 2951 O O . ARG A 1 361 ? -4.642 5.585 -6.997 1.00 72.62 361 ARG A O 1
ATOM 2958 N N . GLY A 1 362 ? -2.830 5.416 -5.690 1.00 73.50 362 GLY A N 1
ATOM 2959 C CA . GLY A 1 362 ? -3.106 4.041 -5.266 1.00 73.50 362 GLY A CA 1
ATOM 2960 C C . GLY A 1 362 ? -4.360 3.928 -4.392 1.00 73.50 362 GLY A C 1
ATOM 2961 O O . GLY A 1 362 ? -5.033 2.904 -4.406 1.00 73.50 362 GLY A O 1
ATOM 2962 N N . CYS A 1 363 ? -4.714 4.998 -3.670 1.00 80.00 363 CYS A N 1
ATOM 2963 C CA . CYS A 1 363 ? -5.933 5.056 -2.857 1.00 80.00 363 CYS A CA 1
ATOM 2964 C C . CYS A 1 363 ? -7.011 5.961 -3.477 1.00 80.00 363 CYS A C 1
ATOM 2966 O O . CYS A 1 363 ? -8.202 5.674 -3.357 1.00 80.00 363 CYS A O 1
ATOM 2968 N N . HIS A 1 364 ? -6.622 7.052 -4.138 1.00 80.62 364 HIS A N 1
ATOM 2969 C CA . HIS A 1 364 ? -7.529 8.010 -4.772 1.00 80.62 364 HIS A CA 1
ATOM 2970 C C . HIS A 1 364 ? -7.795 7.630 -6.232 1.00 80.62 364 HIS A C 1
ATOM 2972 O O . HIS A 1 364 ? -7.157 8.157 -7.142 1.00 80.62 364 HIS A O 1
ATOM 2978 N N . ILE A 1 365 ? -8.746 6.717 -6.441 1.00 69.12 365 ILE A N 1
ATOM 2979 C CA . ILE A 1 365 ? -9.040 6.121 -7.756 1.00 69.12 365 ILE A CA 1
ATOM 2980 C C . ILE A 1 365 ? -10.422 6.484 -8.316 1.00 69.12 365 ILE A C 1
ATOM 2982 O O . ILE A 1 365 ? -10.677 6.251 -9.494 1.00 69.12 365 ILE A O 1
ATOM 2986 N N . PHE A 1 366 ? -11.319 7.065 -7.514 1.00 65.38 366 PHE A N 1
ATOM 2987 C CA . PHE A 1 366 ? -12.690 7.356 -7.944 1.00 65.38 366 PHE A CA 1
ATOM 2988 C C . PHE A 1 366 ? -12.822 8.797 -8.431 1.00 65.38 366 PHE A C 1
ATOM 2990 O O . PHE A 1 366 ? -12.579 9.726 -7.662 1.00 65.38 366 PHE A O 1
ATOM 2997 N N . HIS A 1 367 ? -13.227 8.982 -9.689 1.00 64.00 367 HIS A N 1
ATOM 2998 C CA . HIS A 1 367 ? -13.501 10.306 -10.247 1.00 64.00 367 HIS A CA 1
ATOM 2999 C C . HIS A 1 367 ? -14.673 10.977 -9.531 1.00 64.00 367 HIS A C 1
ATOM 3001 O O . HIS A 1 367 ? -15.741 10.390 -9.357 1.00 64.00 367 HIS A O 1
ATOM 3007 N N . THR A 1 368 ? -14.486 12.244 -9.180 1.00 49.62 368 THR A N 1
ATOM 3008 C CA . THR A 1 368 ? -15.571 13.162 -8.854 1.00 49.62 368 THR A CA 1
ATOM 3009 C C . THR A 1 368 ? -15.400 14.454 -9.632 1.00 49.62 368 THR A C 1
ATOM 3011 O O . THR A 1 368 ? -14.370 15.123 -9.518 1.00 49.62 368 THR A O 1
ATOM 3014 N N . GLU A 1 369 ? -16.420 14.804 -10.408 1.00 44.59 369 GLU A N 1
ATOM 3015 C CA . GLU A 1 369 ? -16.506 16.099 -11.070 1.00 44.59 369 GLU A CA 1
ATOM 3016 C C . GLU A 1 369 ? -16.946 17.159 -10.066 1.00 44.59 369 GLU A C 1
ATOM 3018 O O . GLU A 1 369 ? -17.958 17.016 -9.373 1.00 44.59 369 GLU A O 1
ATOM 3023 N N . ASN A 1 370 ? -16.174 18.238 -9.983 1.00 43.28 370 ASN A N 1
ATOM 3024 C CA . ASN A 1 370 ? -16.589 19.426 -9.262 1.00 43.28 370 ASN A CA 1
ATOM 3025 C C . ASN A 1 370 ? -17.407 20.299 -10.227 1.00 43.28 370 ASN A C 1
ATOM 3027 O O . ASN A 1 370 ? -16.838 20.980 -11.080 1.00 43.28 370 ASN A O 1
ATOM 3031 N N . MET A 1 371 ? -18.740 20.267 -10.103 1.00 40.94 371 MET A N 1
ATOM 3032 C CA . MET A 1 371 ? -19.683 20.909 -11.041 1.00 40.94 371 MET A CA 1
ATOM 3033 C C . MET A 1 371 ? -19.540 22.437 -11.165 1.00 40.94 371 MET A C 1
ATOM 3035 O O . MET A 1 371 ? -20.125 23.026 -12.063 1.00 40.94 371 MET A O 1
ATOM 3039 N N . VAL A 1 372 ? -18.768 23.082 -10.284 1.00 47.53 372 VAL A N 1
ATOM 3040 C CA . VAL A 1 372 ? -18.582 24.543 -10.267 1.00 47.53 372 VAL A CA 1
ATOM 3041 C C . VAL A 1 372 ? -17.375 24.990 -11.104 1.00 47.53 372 VAL A C 1
ATOM 3043 O O . VAL A 1 372 ? -17.428 26.045 -11.722 1.00 47.53 372 VAL A O 1
ATOM 3046 N N . ASN A 1 373 ? -16.309 24.182 -11.172 1.00 44.03 373 ASN A N 1
ATOM 3047 C CA . ASN A 1 373 ? -15.036 24.577 -11.799 1.00 44.03 373 ASN A CA 1
ATOM 3048 C C . ASN A 1 373 ? -14.552 23.600 -12.886 1.00 44.03 373 ASN A C 1
ATOM 3050 O O . ASN A 1 373 ? -13.413 23.724 -13.329 1.00 44.03 373 ASN A O 1
ATOM 3054 N N . HIS A 1 374 ? -15.358 22.598 -13.265 1.00 44.59 374 HIS A N 1
ATOM 3055 C CA . HIS A 1 374 ? -14.985 21.537 -14.218 1.00 44.59 374 HIS A CA 1
ATOM 3056 C C . HIS A 1 374 ? -13.619 20.881 -13.925 1.00 44.59 374 HIS A C 1
ATOM 3058 O O . HIS A 1 374 ? -12.932 20.406 -14.825 1.00 44.59 374 HIS A O 1
ATOM 3064 N N . THR A 1 375 ? -13.207 20.854 -12.654 1.00 43.66 375 THR A N 1
ATOM 3065 C CA . THR A 1 375 ? -11.967 20.208 -12.222 1.00 43.66 375 THR A CA 1
ATOM 3066 C C . THR A 1 375 ? -12.250 18.766 -11.829 1.00 43.66 375 THR A C 1
ATOM 3068 O O . THR A 1 375 ? -13.075 18.482 -10.953 1.00 43.66 375 THR A O 1
ATOM 3071 N N . GLU A 1 376 ? -11.555 17.840 -12.486 1.00 51.12 376 GLU A N 1
ATOM 3072 C CA . GLU A 1 376 ? -11.581 16.425 -12.137 1.00 51.12 376 GLU A CA 1
ATOM 3073 C C . GLU A 1 376 ? -10.751 16.200 -10.871 1.00 51.12 376 GLU A C 1
ATOM 3075 O O . GLU A 1 376 ? -9.549 16.462 -10.835 1.00 51.12 376 GLU A O 1
ATOM 3080 N N . THR A 1 377 ? -11.387 15.700 -9.812 1.00 59.06 377 THR A N 1
ATOM 3081 C CA . THR A 1 377 ? -10.691 15.325 -8.575 1.00 59.06 377 THR A CA 1
ATOM 3082 C C . THR A 1 377 ? -10.909 13.853 -8.281 1.00 59.06 377 THR A C 1
ATOM 3084 O O . THR A 1 377 ? -11.993 13.320 -8.512 1.00 59.06 377 THR A O 1
ATOM 3087 N N . TYR A 1 378 ? -9.883 13.186 -7.756 1.00 66.75 378 TYR A N 1
ATOM 3088 C CA . TYR A 1 378 ? -9.968 11.777 -7.385 1.00 66.75 378 TYR A CA 1
ATOM 3089 C C . TYR A 1 378 ? -10.183 11.629 -5.878 1.00 66.75 378 TYR A C 1
ATOM 3091 O O . TYR A 1 378 ? -9.460 12.211 -5.062 1.00 66.75 378 TYR A O 1
ATOM 3099 N N . LYS A 1 379 ? -11.158 10.808 -5.490 1.00 74.69 379 LYS A N 1
ATOM 3100 C CA . LYS A 1 379 ? -11.449 10.471 -4.094 1.00 74.69 379 LYS A CA 1
ATOM 3101 C C . LYS A 1 379 ? -11.053 9.036 -3.776 1.00 74.69 379 LYS A C 1
ATOM 3103 O O . LYS A 1 379 ? -11.072 8.151 -4.631 1.00 74.69 379 LYS A O 1
ATOM 3108 N N . ALA A 1 380 ? -10.705 8.829 -2.512 1.00 80.00 380 ALA A N 1
ATOM 3109 C CA . ALA A 1 380 ? -10.540 7.511 -1.924 1.00 80.00 380 ALA A CA 1
ATOM 3110 C C . ALA A 1 380 ? -11.832 7.087 -1.215 1.00 80.00 380 ALA A C 1
ATOM 3112 O O . ALA A 1 380 ? -12.511 7.909 -0.593 1.00 80.00 380 ALA A O 1
ATOM 3113 N N . SER A 1 381 ? -12.145 5.796 -1.265 1.00 83.25 381 SER A N 1
ATOM 3114 C CA . SER A 1 381 ? -13.204 5.174 -0.463 1.00 83.25 381 SER A CA 1
ATOM 3115 C C . SER A 1 381 ? -12.728 3.834 0.085 1.00 83.25 381 SER A C 1
ATOM 3117 O O . SER A 1 381 ? -11.651 3.356 -0.259 1.00 83.25 381 SER A O 1
ATOM 3119 N N . GLY A 1 382 ? -13.525 3.203 0.952 1.00 82.44 382 GLY A N 1
ATOM 3120 C CA . GLY A 1 382 ? -13.162 1.901 1.517 1.00 82.44 382 GLY A CA 1
ATOM 3121 C C . GLY A 1 382 ? -12.926 0.830 0.442 1.00 82.44 382 GLY A C 1
ATOM 3122 O O . GLY A 1 382 ? -12.046 -0.011 0.598 1.00 82.44 382 GLY A O 1
ATOM 3123 N N . SER A 1 383 ? -13.636 0.911 -0.687 1.00 80.75 383 SER A N 1
ATOM 3124 C CA . SER A 1 383 ? -13.421 0.051 -1.858 1.00 80.75 383 SER A CA 1
ATOM 3125 C C . SER A 1 383 ? -12.020 0.175 -2.469 1.00 80.75 383 SER A C 1
ATOM 3127 O O . SER A 1 383 ? -11.530 -0.813 -3.010 1.00 80.75 383 SER A O 1
ATOM 3129 N N . SER A 1 384 ? -11.334 1.319 -2.327 1.00 83.81 384 SER A N 1
ATOM 3130 C CA . SER A 1 384 ? -9.927 1.455 -2.737 1.00 83.81 384 SER A CA 1
ATOM 3131 C C . SER A 1 384 ? -9.030 0.457 -2.001 1.00 83.81 384 SER A C 1
ATOM 3133 O O . SER A 1 384 ? -8.088 -0.081 -2.573 1.00 83.81 384 SER A O 1
ATOM 3135 N N . CYS A 1 385 ? -9.329 0.176 -0.728 1.00 84.31 385 CYS A N 1
ATOM 3136 C CA . CYS A 1 385 ? -8.564 -0.772 0.080 1.00 84.31 385 CYS A CA 1
ATOM 3137 C C . CYS A 1 385 ? -8.782 -2.218 -0.388 1.00 84.31 385 CYS A C 1
ATOM 3139 O O . CYS A 1 385 ? -7.838 -3.009 -0.421 1.00 84.31 385 CYS A O 1
ATOM 3141 N N . ASP A 1 386 ? -10.021 -2.564 -0.751 1.00 82.56 386 ASP A N 1
ATOM 3142 C CA . ASP A 1 386 ? -10.403 -3.926 -1.137 1.00 82.56 386 ASP A CA 1
ATOM 3143 C C . ASP A 1 386 ? -9.721 -4.365 -2.449 1.00 82.56 386 ASP A C 1
ATOM 3145 O O . ASP A 1 386 ? -9.422 -5.551 -2.601 1.00 82.56 386 ASP A O 1
ATOM 3149 N N . HIS A 1 387 ? -9.381 -3.422 -3.339 1.00 75.88 387 HIS A N 1
ATOM 3150 C CA . HIS A 1 387 ? -8.626 -3.679 -4.577 1.00 75.88 387 HIS A CA 1
ATOM 3151 C C . HIS A 1 387 ? -7.259 -4.334 -4.303 1.00 75.88 387 HIS A C 1
ATOM 3153 O O . HIS A 1 387 ? -6.882 -5.320 -4.937 1.00 75.88 387 HIS A O 1
ATOM 3159 N N . CYS A 1 388 ? -6.553 -3.860 -3.270 1.00 74.44 388 CYS A N 1
ATOM 3160 C CA . CYS A 1 388 ? -5.230 -4.367 -2.892 1.00 74.44 388 CYS A CA 1
ATOM 3161 C C . CYS A 1 388 ? -5.277 -5.450 -1.802 1.00 74.44 388 CYS A C 1
ATOM 3163 O O . CYS A 1 388 ? -4.487 -6.395 -1.833 1.00 74.44 388 CYS A O 1
ATOM 3165 N N . HIS A 1 389 ? -6.199 -5.370 -0.840 1.00 80.31 389 HIS A N 1
ATOM 3166 C CA . HIS A 1 389 ? -6.211 -6.255 0.334 1.00 80.31 389 HIS A CA 1
ATOM 3167 C C . HIS A 1 389 ? -7.256 -7.382 0.270 1.00 80.31 389 HIS A C 1
ATOM 3169 O O . HIS A 1 389 ? -7.065 -8.428 0.894 1.00 80.31 389 HIS A O 1
ATOM 3175 N N . GLY A 1 390 ? -8.289 -7.249 -0.565 1.00 76.31 390 GLY A N 1
ATOM 3176 C CA . GLY A 1 390 ? -9.423 -8.171 -0.653 1.00 76.31 390 GLY A CA 1
ATOM 3177 C C . GLY A 1 390 ? -10.632 -7.718 0.173 1.00 76.31 390 GLY A C 1
ATOM 3178 O O . GLY A 1 390 ? -10.577 -6.735 0.906 1.00 76.31 390 GLY A O 1
ATOM 3179 N N . SER A 1 391 ? -11.744 -8.448 0.053 1.00 79.94 391 SER A N 1
ATOM 3180 C CA . SER A 1 391 ? -13.046 -8.027 0.584 1.00 79.94 391 SER A CA 1
ATOM 3181 C C . SER A 1 391 ? -13.058 -7.810 2.101 1.00 79.94 391 SER A C 1
ATOM 3183 O O . SER A 1 391 ? -12.683 -8.702 2.870 1.00 79.94 391 SER A O 1
ATOM 3185 N N . GLY A 1 392 ? -13.617 -6.677 2.530 1.00 77.19 392 GLY A N 1
ATOM 3186 C CA . GLY A 1 392 ? -13.914 -6.390 3.935 1.00 77.19 392 GLY A CA 1
ATOM 3187 C C . GLY A 1 392 ? -12.895 -5.496 4.640 1.00 77.19 392 GLY A C 1
ATOM 3188 O O . GLY A 1 392 ? -13.160 -5.126 5.790 1.00 77.19 392 GLY A O 1
ATOM 3189 N N . TYR A 1 393 ? -11.807 -5.116 3.959 1.00 81.56 393 TYR A N 1
ATOM 3190 C CA . TYR A 1 393 ? -10.824 -4.128 4.418 1.00 81.56 393 TYR A CA 1
ATOM 3191 C C . TYR A 1 393 ? -11.383 -2.704 4.384 1.00 81.56 393 TYR A C 1
ATOM 3193 O O . TYR A 1 393 ? -10.987 -1.880 5.203 1.00 81.56 393 TYR A O 1
ATOM 3201 N N . GLN A 1 394 ? -12.396 -2.438 3.556 1.00 84.44 394 GLN A N 1
ATOM 3202 C CA . GLN A 1 394 ? -13.152 -1.183 3.557 1.00 84.44 394 GLN A CA 1
ATOM 3203 C C . GLN A 1 394 ? -13.666 -0.755 4.945 1.00 84.44 394 GLN A C 1
ATOM 3205 O O . GLN A 1 394 ? -13.797 0.437 5.223 1.00 84.44 394 GLN A O 1
ATOM 3210 N N . ARG A 1 395 ? -13.921 -1.718 5.844 1.00 84.56 395 ARG A N 1
ATOM 3211 C CA . ARG A 1 395 ? -14.368 -1.451 7.221 1.00 84.56 395 ARG A CA 1
ATOM 3212 C C . ARG A 1 395 ? -13.281 -0.794 8.069 1.00 84.56 395 ARG A C 1
ATOM 3214 O O . ARG A 1 395 ? -13.605 0.063 8.887 1.00 84.56 395 ARG A O 1
ATOM 3221 N N . LEU A 1 396 ? -12.008 -1.119 7.830 1.00 85.31 396 LEU A N 1
ATOM 3222 C CA . LEU A 1 396 ? -10.885 -0.537 8.571 1.00 85.31 396 LEU A CA 1
ATOM 3223 C C . LEU A 1 396 ? -10.818 0.976 8.385 1.00 85.31 396 LEU A C 1
ATOM 3225 O O . LEU A 1 396 ? -10.613 1.699 9.354 1.00 85.31 396 LEU A O 1
ATOM 3229 N N . LEU A 1 397 ? -11.075 1.473 7.171 1.00 86.12 397 LEU A N 1
ATOM 3230 C CA . LEU A 1 397 ? -11.091 2.912 6.911 1.00 86.12 397 LEU A CA 1
ATOM 3231 C C . LEU A 1 397 ? -12.136 3.632 7.781 1.00 86.12 397 LEU A C 1
ATOM 3233 O O . LEU A 1 397 ? -11.863 4.695 8.349 1.00 86.12 397 LEU A O 1
ATOM 3237 N N . GLN A 1 398 ? -13.326 3.043 7.922 1.00 84.50 398 GLN A N 1
ATOM 3238 C CA . GLN A 1 398 ? -14.390 3.585 8.765 1.00 84.50 398 GLN A CA 1
ATOM 3239 C C . GLN A 1 398 ? -14.024 3.516 10.254 1.00 84.50 398 GLN A C 1
ATOM 3241 O O . GLN A 1 398 ? -14.251 4.480 10.993 1.00 84.50 398 GLN A O 1
ATOM 3246 N N . GLU A 1 399 ? -13.428 2.409 10.691 1.00 85.38 399 GLU A N 1
ATOM 3247 C CA . GLU A 1 399 ? -12.977 2.200 12.069 1.00 85.38 399 GLU A CA 1
ATOM 3248 C C . GLU A 1 399 ? -11.877 3.199 12.458 1.00 85.38 399 GLU A C 1
ATOM 3250 O O . GLU A 1 399 ? -11.998 3.876 13.482 1.00 85.38 399 GLU A O 1
ATOM 3255 N N . TRP A 1 400 ? -10.855 3.377 11.614 1.00 88.50 400 TRP A N 1
ATOM 3256 C CA . TRP A 1 400 ? -9.791 4.372 11.800 1.00 88.50 400 TRP A CA 1
ATOM 3257 C C . TRP A 1 400 ? -10.341 5.788 11.869 1.00 88.50 400 TRP A C 1
ATOM 3259 O O . TRP A 1 400 ? -10.007 6.547 12.779 1.00 88.50 400 TRP A O 1
ATOM 3269 N N . THR A 1 401 ? -11.230 6.136 10.937 1.00 87.81 401 THR A N 1
ATOM 3270 C CA . THR A 1 401 ? -11.852 7.462 10.894 1.00 87.81 401 THR A CA 1
ATOM 3271 C C . THR A 1 401 ? -12.638 7.740 12.174 1.00 87.81 401 THR A C 1
ATOM 3273 O O . THR A 1 401 ? -12.544 8.828 12.744 1.00 87.81 401 THR A O 1
ATOM 3276 N N . THR A 1 402 ? -13.404 6.759 12.650 1.00 86.94 402 THR A N 1
ATOM 3277 C CA . THR A 1 402 ? -14.235 6.898 13.852 1.00 86.94 402 THR A CA 1
ATOM 3278 C C . THR A 1 402 ? -13.379 7.027 15.108 1.00 86.94 402 THR A C 1
ATOM 3280 O O . THR A 1 402 ? -13.602 7.933 15.918 1.00 86.94 402 THR A O 1
ATOM 3283 N N . ALA A 1 403 ? -12.363 6.173 15.246 1.00 85.69 403 ALA A N 1
ATOM 3284 C CA . ALA A 1 403 ? -11.450 6.187 16.381 1.00 85.69 403 ALA A CA 1
ATOM 3285 C C . ALA A 1 403 ? -10.658 7.499 16.460 1.00 85.69 403 ALA A C 1
ATOM 3287 O O . ALA A 1 403 ? -10.687 8.168 17.495 1.00 85.69 403 ALA A O 1
ATOM 3288 N N . ALA A 1 404 ? -10.060 7.932 15.347 1.00 89.38 404 ALA A N 1
ATOM 3289 C CA . ALA A 1 404 ? -9.301 9.176 15.296 1.00 89.38 404 ALA A CA 1
ATOM 3290 C C . ALA A 1 404 ? -10.179 10.402 15.587 1.00 89.38 404 ALA A C 1
ATOM 3292 O O . ALA A 1 404 ? -9.799 11.258 16.382 1.00 89.38 404 ALA A O 1
ATOM 3293 N N . LYS A 1 405 ? -11.401 10.472 15.034 1.00 90.69 405 LYS A N 1
ATOM 3294 C CA . LYS A 1 405 ? -12.361 11.543 15.369 1.00 90.69 405 LYS A CA 1
ATOM 3295 C C . LYS A 1 405 ? -12.720 11.555 16.856 1.00 90.69 405 LYS A C 1
ATOM 3297 O O . LYS A 1 405 ? -12.947 12.619 17.429 1.00 90.69 405 LYS A O 1
ATOM 3302 N N . SER A 1 406 ? -12.823 10.389 17.494 1.00 88.31 406 SER A N 1
ATOM 3303 C CA . SER A 1 406 ? -13.077 10.301 18.934 1.00 88.31 406 SER A CA 1
ATOM 3304 C C . SER A 1 406 ? -11.893 10.816 19.755 1.00 88.31 406 SER A C 1
ATOM 3306 O O . SER A 1 406 ? -12.099 11.595 20.684 1.00 88.31 406 SER A O 1
ATOM 3308 N N . GLN A 1 407 ? -10.668 10.414 19.411 1.00 89.31 407 GLN A N 1
ATOM 3309 C CA . GLN A 1 407 ? -9.449 10.854 20.095 1.00 89.31 407 GLN A CA 1
ATOM 3310 C C . GLN A 1 407 ? -9.210 12.359 19.916 1.00 89.31 407 GLN A C 1
ATOM 3312 O O . GLN A 1 407 ? -8.995 13.056 20.906 1.00 89.31 407 GLN A O 1
ATOM 3317 N N . MET A 1 408 ? -9.376 12.885 18.699 1.00 93.06 408 MET A N 1
ATOM 3318 C CA . MET A 1 408 ? -9.249 14.320 18.424 1.00 93.06 408 MET A CA 1
ATOM 3319 C C . MET A 1 408 ? -10.248 15.163 19.220 1.00 93.06 408 MET A C 1
ATOM 3321 O O . MET A 1 408 ? -9.875 16.206 19.739 1.00 93.06 408 MET A O 1
ATOM 3325 N N . ARG A 1 409 ? -11.496 14.704 19.404 1.00 93.06 409 ARG A N 1
ATOM 3326 C CA . ARG A 1 409 ? -12.477 15.414 20.250 1.00 93.06 409 ARG A CA 1
ATOM 3327 C C . ARG A 1 409 ? -12.037 15.510 21.711 1.00 93.06 409 ARG A C 1
ATOM 3329 O O . ARG A 1 409 ? -12.261 16.533 22.355 1.00 93.06 409 ARG A O 1
ATOM 3336 N N . VAL A 1 410 ? -11.429 14.447 22.240 1.00 92.62 410 VAL A N 1
ATOM 3337 C CA . VAL A 1 410 ? -10.863 14.452 23.597 1.00 92.62 410 VAL A CA 1
ATOM 3338 C C . VAL A 1 410 ? -9.689 15.422 23.671 1.00 92.62 410 VAL A C 1
ATOM 3340 O O . VAL A 1 410 ? -9.642 16.248 24.582 1.00 92.62 410 VAL A O 1
ATOM 3343 N N . LEU A 1 411 ? -8.785 15.356 22.696 1.00 94.31 411 LEU A N 1
ATOM 3344 C CA . LEU A 1 411 ? -7.591 16.189 22.644 1.00 94.31 411 LEU A CA 1
ATOM 3345 C C . LEU A 1 411 ? -7.928 17.678 22.484 1.00 94.31 411 LEU A C 1
ATOM 3347 O O . LEU A 1 411 ? -7.381 18.498 23.210 1.00 94.31 411 LEU A O 1
ATOM 3351 N N . ASP A 1 412 ? -8.909 18.028 21.649 1.00 94.62 412 ASP A N 1
ATOM 3352 C CA . ASP A 1 412 ? -9.407 19.401 21.495 1.00 94.62 412 ASP A CA 1
ATOM 3353 C C . ASP A 1 412 ? -9.963 19.959 22.810 1.00 94.62 412 ASP A C 1
ATOM 3355 O O . ASP A 1 412 ? -9.738 21.123 23.150 1.00 94.62 412 ASP A O 1
ATOM 3359 N N . LYS A 1 413 ? -10.682 19.127 23.576 1.00 94.56 413 LYS A N 1
ATOM 3360 C CA . LYS A 1 413 ? -11.192 19.514 24.895 1.00 94.56 413 LYS A CA 1
ATOM 3361 C C . LYS A 1 413 ? -10.044 19.767 25.871 1.00 94.56 413 LYS A C 1
ATOM 3363 O O . LYS A 1 413 ? -10.067 20.777 26.569 1.00 94.56 413 LYS A O 1
ATOM 3368 N N . VAL A 1 414 ? -9.047 18.882 25.899 1.00 94.38 414 VAL A N 1
ATOM 3369 C CA . VAL A 1 414 ? -7.847 19.032 26.738 1.00 94.38 414 VAL A CA 1
ATOM 3370 C C . VAL A 1 414 ? -7.082 20.298 26.364 1.00 94.38 414 VAL A C 1
ATOM 3372 O O . VAL A 1 414 ? -6.781 21.097 27.246 1.00 94.38 414 VAL A O 1
ATOM 3375 N N . TYR A 1 415 ? -6.844 20.520 25.072 1.00 94.69 415 TYR A N 1
ATOM 3376 C CA . TYR A 1 415 ? -6.143 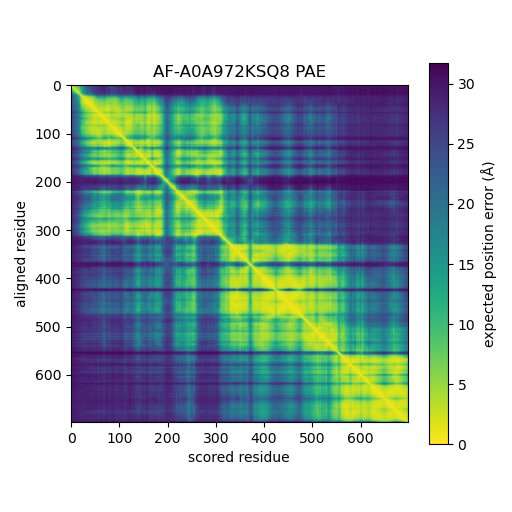21.693 24.563 1.00 94.69 415 TYR A CA 1
ATOM 3377 C C . TYR A 1 415 ? -6.821 22.985 25.021 1.00 94.69 415 TYR A C 1
ATOM 3379 O O . TYR A 1 415 ? -6.179 23.808 25.664 1.00 94.69 415 TYR A O 1
ATOM 3387 N N . ARG A 1 416 ? -8.139 23.123 24.802 1.00 93.50 416 ARG A N 1
ATOM 3388 C CA . ARG A 1 416 ? -8.908 24.299 25.253 1.00 93.50 416 ARG A CA 1
ATOM 3389 C C . ARG A 1 416 ? -8.880 24.478 26.772 1.00 93.50 416 ARG A C 1
ATOM 3391 O O . ARG A 1 416 ? -8.774 25.602 27.243 1.00 93.50 416 ARG A O 1
ATOM 3398 N N . MET A 1 417 ? -8.982 23.389 27.539 1.00 91.31 417 MET A N 1
ATOM 3399 C CA . MET A 1 417 ? -8.940 23.439 29.007 1.00 91.31 417 MET A CA 1
ATOM 3400 C C . MET A 1 417 ? -7.593 23.937 29.537 1.00 91.31 417 MET A C 1
ATOM 3402 O O . MET A 1 417 ? -7.560 24.687 30.512 1.00 91.31 417 MET A O 1
ATOM 3406 N N . VAL A 1 418 ? -6.493 23.496 28.924 1.00 91.38 418 VAL A N 1
ATOM 3407 C CA . VAL A 1 418 ? -5.139 23.903 29.310 1.00 91.38 418 VAL A CA 1
ATOM 3408 C C . VAL A 1 418 ? -4.897 25.349 28.893 1.00 91.38 418 VAL A C 1
ATOM 3410 O O . VAL A 1 418 ? -4.570 26.171 29.745 1.00 91.38 418 VAL A O 1
ATOM 3413 N N . THR A 1 419 ? -5.150 25.707 27.632 1.00 91.00 419 THR A N 1
ATOM 3414 C CA . THR A 1 419 ? -4.882 27.064 27.127 1.00 91.00 419 THR A CA 1
ATOM 3415 C C . THR A 1 419 ? -5.753 28.139 27.772 1.00 91.00 419 THR A C 1
ATOM 3417 O O . THR A 1 419 ? -5.296 29.267 27.925 1.00 91.00 419 THR A O 1
ATOM 3420 N N . SER A 1 420 ? -6.970 27.816 28.230 1.00 89.19 420 SER A N 1
ATOM 3421 C CA . SER A 1 420 ? -7.818 28.787 28.935 1.00 89.19 420 SER A CA 1
ATOM 3422 C C . SER A 1 420 ? -7.375 29.062 30.376 1.00 89.19 420 SER A C 1
ATOM 3424 O O . SER A 1 420 ? -7.754 30.085 30.942 1.00 89.19 420 SER A O 1
ATOM 3426 N N . ARG A 1 421 ? -6.657 28.128 31.020 1.00 85.50 421 ARG A N 1
ATOM 3427 C CA . ARG A 1 421 ? -6.291 28.225 32.449 1.00 85.50 421 ARG A CA 1
ATOM 3428 C C . ARG A 1 421 ? -4.815 28.508 32.686 1.00 85.50 421 ARG A C 1
ATOM 3430 O O . ARG A 1 421 ? -4.470 29.094 33.709 1.00 85.50 421 ARG A O 1
ATOM 3437 N N . VAL A 1 422 ? -3.952 28.111 31.762 1.00 84.25 422 VAL A N 1
ATOM 3438 C CA . VAL A 1 422 ? -2.521 28.386 31.833 1.00 84.25 422 VAL A CA 1
ATOM 3439 C C . VAL A 1 422 ? -2.282 29.828 31.381 1.00 84.25 422 VAL A C 1
ATOM 3441 O O . VAL A 1 422 ? -2.264 30.133 30.192 1.00 84.25 422 VAL A O 1
ATOM 3444 N N . ARG A 1 423 ? -2.117 30.746 32.343 1.00 65.62 423 ARG A N 1
ATOM 3445 C CA . ARG A 1 423 ? -1.708 32.128 32.057 1.00 65.62 423 ARG A CA 1
ATOM 3446 C C . ARG A 1 423 ? -0.220 32.138 31.707 1.00 65.62 423 ARG A C 1
ATOM 3448 O O . ARG A 1 423 ? 0.631 31.979 32.571 1.00 65.62 423 ARG A O 1
ATOM 3455 N N . ALA A 1 424 ? 0.069 32.355 30.429 1.00 57.94 424 ALA A N 1
ATOM 3456 C CA . ALA A 1 424 ? 1.380 32.305 29.780 1.00 57.94 424 ALA A CA 1
ATOM 3457 C C . ALA A 1 424 ? 2.479 33.259 30.304 1.00 57.94 424 ALA A C 1
ATOM 3459 O O . ALA A 1 424 ? 3.552 33.324 29.706 1.00 57.94 424 ALA A O 1
ATOM 3460 N N . ARG A 1 425 ? 2.261 34.044 31.367 1.00 52.72 425 ARG A N 1
ATOM 3461 C CA . ARG A 1 425 ? 3.233 35.075 31.763 1.00 52.72 425 ARG A CA 1
ATOM 3462 C C . ARG A 1 425 ? 4.428 34.452 32.497 1.00 52.72 425 ARG A C 1
ATOM 3464 O O . ARG A 1 425 ? 4.395 34.305 33.712 1.00 52.72 425 ARG A O 1
ATOM 3471 N N . GLY A 1 426 ? 5.474 34.114 31.736 1.00 58.06 426 GLY A N 1
ATOM 3472 C CA . GLY A 1 426 ? 6.853 34.000 32.229 1.00 58.06 426 GLY A CA 1
ATOM 3473 C C . GLY A 1 426 ? 7.561 32.650 32.067 1.00 58.06 426 GLY A C 1
ATOM 3474 O O . GLY A 1 426 ? 8.757 32.595 32.322 1.00 58.06 426 GLY A O 1
ATOM 3475 N N . ASN A 1 427 ? 6.889 31.573 31.639 1.00 79.19 427 ASN A N 1
ATOM 3476 C CA . ASN A 1 427 ? 7.531 30.256 31.504 1.00 79.19 427 ASN A CA 1
ATOM 3477 C C . ASN A 1 427 ? 7.621 29.814 30.031 1.00 79.19 427 ASN A C 1
ATOM 3479 O O . ASN A 1 427 ? 6.636 29.352 29.447 1.00 79.19 427 ASN A O 1
ATOM 3483 N N . ALA A 1 428 ? 8.814 29.966 29.447 1.00 86.88 428 ALA A N 1
ATOM 3484 C CA . ALA A 1 428 ? 9.113 29.595 28.064 1.00 86.88 428 ALA A CA 1
ATOM 3485 C C . ALA A 1 428 ? 8.898 28.094 27.792 1.00 86.88 428 ALA A C 1
ATOM 3487 O O . ALA A 1 428 ? 8.387 27.743 26.732 1.00 86.88 428 ALA A O 1
ATOM 3488 N N . GLU A 1 429 ? 9.190 27.218 28.762 1.00 90.56 429 GLU A N 1
ATOM 3489 C CA . GLU A 1 429 ? 8.977 25.769 28.630 1.00 90.56 429 GLU A CA 1
ATOM 3490 C C . GLU A 1 429 ? 7.482 25.437 28.511 1.00 90.56 429 GLU A C 1
ATOM 3492 O O . GLU A 1 429 ? 7.077 24.646 27.663 1.00 90.56 429 GLU A O 1
ATOM 3497 N N . VAL A 1 430 ? 6.631 26.096 29.303 1.00 91.38 430 VAL A N 1
ATOM 3498 C CA . VAL A 1 430 ? 5.171 25.909 29.232 1.00 91.38 430 VAL A CA 1
ATOM 3499 C C . VAL A 1 430 ? 4.618 26.353 27.874 1.00 91.38 430 VAL A C 1
ATOM 3501 O O . VAL A 1 430 ? 3.757 25.674 27.316 1.00 91.38 430 VAL A O 1
ATOM 3504 N N . GLN A 1 431 ? 5.104 27.473 27.327 1.00 90.31 431 GLN A N 1
ATOM 3505 C CA . GLN A 1 431 ? 4.694 27.927 25.993 1.00 90.31 431 GLN A CA 1
ATOM 3506 C C . GLN A 1 431 ? 5.183 26.990 24.890 1.00 90.31 431 GLN A C 1
ATOM 3508 O O . GLN A 1 431 ? 4.409 26.671 23.990 1.00 90.31 431 GLN A O 1
ATOM 3513 N N . HIS A 1 432 ? 6.418 26.500 24.996 1.00 92.75 432 HIS A N 1
ATOM 3514 C CA . HIS A 1 432 ? 6.975 25.518 24.073 1.00 92.75 432 HIS A CA 1
ATOM 3515 C C . HIS A 1 432 ? 6.134 24.233 24.043 1.00 92.75 432 HIS A C 1
ATOM 3517 O O . HIS A 1 432 ? 5.702 23.817 22.976 1.00 92.75 432 HIS A O 1
ATOM 3523 N N . LEU A 1 433 ? 5.781 23.665 25.203 1.00 94.88 433 LEU A N 1
ATOM 3524 C CA . LEU A 1 433 ? 4.936 22.462 25.283 1.00 94.88 433 LEU A CA 1
ATOM 3525 C C . LEU A 1 433 ? 3.540 22.672 24.672 1.00 94.88 433 LEU A C 1
ATOM 3527 O O . LEU A 1 433 ? 3.027 21.811 23.959 1.00 94.88 433 LEU A O 1
ATOM 3531 N N . ILE A 1 434 ? 2.912 23.827 24.919 1.00 93.88 434 ILE A N 1
ATOM 3532 C CA . ILE A 1 434 ? 1.612 24.157 24.310 1.00 93.88 434 ILE A CA 1
ATOM 3533 C C . ILE A 1 434 ? 1.747 24.319 22.788 1.00 93.88 434 ILE A C 1
ATOM 3535 O O . ILE A 1 434 ? 0.841 23.913 22.054 1.00 93.88 434 ILE A O 1
ATOM 3539 N N . SER A 1 435 ? 2.857 24.891 22.316 1.00 94.62 435 SER A N 1
ATOM 3540 C CA . SER A 1 435 ? 3.165 25.032 20.891 1.00 94.62 435 SER A CA 1
ATOM 3541 C C . SER A 1 435 ? 3.390 23.673 20.226 1.00 94.62 435 SER A C 1
ATOM 3543 O O . SER A 1 435 ? 2.763 23.399 19.206 1.00 94.62 435 SER A O 1
ATOM 3545 N N . ASN A 1 436 ? 4.179 22.783 20.834 1.00 95.81 436 ASN A N 1
ATOM 3546 C CA . ASN A 1 436 ? 4.426 21.431 20.321 1.00 95.81 436 ASN A CA 1
ATOM 3547 C C . ASN A 1 436 ? 3.127 20.635 20.211 1.00 95.81 436 ASN A C 1
ATOM 3549 O O . ASN A 1 436 ? 2.799 20.089 19.153 1.00 95.81 436 ASN A O 1
ATOM 3553 N N . ALA A 1 437 ? 2.309 20.672 21.266 1.00 96.56 437 ALA A N 1
ATOM 3554 C CA . ALA A 1 437 ? 0.992 20.057 21.246 1.00 96.56 437 ALA A CA 1
ATOM 3555 C C . ALA A 1 437 ? 0.101 20.626 20.131 1.00 96.56 437 ALA A C 1
ATOM 3557 O O . ALA A 1 437 ? -0.596 19.866 19.455 1.00 96.56 437 ALA A O 1
ATOM 3558 N N . LYS A 1 438 ? 0.120 21.949 19.918 1.00 96.31 438 LYS A N 1
ATOM 3559 C CA . LYS A 1 438 ? -0.641 22.606 18.848 1.00 96.31 438 LYS A CA 1
ATOM 3560 C C . LYS A 1 438 ? -0.183 22.130 17.466 1.00 96.31 438 LYS A C 1
ATOM 3562 O O . LYS A 1 438 ? -1.036 21.716 16.683 1.00 96.31 438 LYS A O 1
ATOM 3567 N N . ASN A 1 439 ? 1.122 22.134 17.196 1.00 96.00 439 ASN A N 1
ATOM 3568 C CA . ASN A 1 439 ? 1.694 21.709 15.916 1.00 96.00 439 ASN A CA 1
ATOM 3569 C C . ASN A 1 439 ? 1.305 20.259 15.593 1.00 96.00 439 ASN A C 1
ATOM 3571 O O . ASN A 1 439 ? 0.804 19.972 14.505 1.00 96.00 439 ASN A O 1
ATOM 3575 N N . ASN A 1 440 ? 1.422 19.358 16.573 1.00 96.88 440 ASN A N 1
ATOM 3576 C CA . ASN A 1 440 ? 1.026 17.958 16.425 1.00 96.88 440 ASN A CA 1
ATOM 3577 C C . ASN A 1 440 ? -0.487 17.800 16.166 1.00 96.88 440 ASN A C 1
ATOM 3579 O O . ASN A 1 440 ? -0.890 17.044 15.279 1.00 96.88 440 ASN A O 1
ATOM 3583 N N . ILE A 1 441 ? -1.342 18.540 16.884 1.00 96.12 441 ILE A N 1
ATOM 3584 C CA . ILE A 1 441 ? -2.803 18.557 16.668 1.00 96.12 441 ILE A CA 1
ATOM 3585 C C . ILE A 1 441 ? -3.155 19.049 15.257 1.00 96.12 441 ILE A C 1
ATOM 3587 O O . ILE A 1 441 ? -4.021 18.469 14.592 1.00 96.12 441 ILE A O 1
ATOM 3591 N N . GLU A 1 442 ? -2.512 20.122 14.796 1.00 94.88 442 GLU A N 1
ATOM 3592 C CA . GLU A 1 442 ? -2.755 20.722 13.481 1.00 94.88 442 GLU A CA 1
ATOM 3593 C C . GLU A 1 442 ? -2.288 19.807 12.348 1.00 94.88 442 GLU A C 1
ATOM 3595 O O . GLU A 1 442 ? -3.050 19.585 11.402 1.00 94.88 442 GLU A O 1
ATOM 3600 N N . LEU A 1 443 ? -1.122 19.169 12.493 1.00 94.56 443 LEU A N 1
ATOM 3601 C CA . LEU A 1 443 ? -0.622 18.180 11.541 1.00 94.56 443 LEU A CA 1
ATOM 3602 C C . LEU A 1 443 ? -1.610 17.016 11.368 1.00 94.56 443 LEU A C 1
ATOM 3604 O O . LEU A 1 443 ? -1.981 16.689 10.240 1.00 94.56 443 LEU A O 1
ATOM 3608 N N . VAL A 1 444 ? -2.123 16.439 12.462 1.00 95.19 444 VAL A N 1
ATOM 3609 C CA . VAL A 1 444 ? -3.140 15.368 12.392 1.00 95.19 444 VAL A CA 1
ATOM 3610 C C . VAL A 1 444 ? -4.442 15.863 11.741 1.00 95.19 444 VAL A C 1
ATOM 3612 O O . VAL A 1 444 ? -5.088 15.137 10.974 1.00 95.19 444 VAL A O 1
ATOM 3615 N N . ARG A 1 445 ? -4.852 17.108 12.017 1.00 92.88 445 ARG A N 1
ATOM 3616 C CA . ARG A 1 445 ? -6.107 17.691 11.514 1.00 92.88 445 ARG A CA 1
ATOM 3617 C C . ARG A 1 445 ? -6.066 17.995 10.014 1.00 92.88 445 ARG A C 1
ATOM 3619 O O . ARG A 1 445 ? -7.040 17.690 9.309 1.00 92.88 445 ARG A O 1
ATOM 3626 N N . TRP A 1 446 ? -4.984 18.604 9.537 1.00 89.69 446 TRP A N 1
ATOM 3627 C CA . TRP A 1 446 ? -4.790 18.947 8.126 1.00 89.69 446 TRP A CA 1
ATOM 3628 C C . TRP A 1 446 ? -4.374 17.732 7.313 1.00 89.69 446 TRP A C 1
ATOM 3630 O O . TRP A 1 446 ? -4.972 17.460 6.274 1.00 89.69 446 TRP A O 1
ATOM 3640 N N . GLY A 1 447 ? -3.443 16.941 7.844 1.00 88.44 447 GLY A N 1
ATOM 3641 C CA . GLY A 1 447 ? -2.980 15.718 7.211 1.00 88.44 447 GLY A CA 1
ATOM 3642 C C . GLY A 1 447 ? -4.019 14.610 7.166 1.00 88.44 447 GLY A C 1
ATOM 3643 O O . GLY A 1 447 ? -3.866 13.716 6.353 1.00 88.44 447 GLY A O 1
ATOM 3644 N N . LYS A 1 448 ? -5.106 14.691 7.947 1.00 91.25 448 LYS A N 1
ATOM 3645 C CA . LYS A 1 448 ? -6.148 13.657 8.091 1.00 91.25 448 LYS A CA 1
ATOM 3646 C C . LYS A 1 448 ? -5.552 12.323 8.530 1.00 91.25 448 LYS A C 1
ATOM 3648 O O . LYS A 1 448 ? -4.932 11.616 7.743 1.00 91.25 448 LYS A O 1
ATOM 3653 N N . SER A 1 449 ? -5.859 11.928 9.760 1.00 90.88 449 SER A N 1
ATOM 3654 C CA . SER A 1 449 ? -5.292 10.751 10.432 1.00 90.88 449 SER A CA 1
ATOM 3655 C C . SER A 1 449 ? -5.188 9.457 9.610 1.00 90.88 449 SER A C 1
ATOM 3657 O O . SER A 1 449 ? -4.285 8.661 9.832 1.00 90.88 449 SER A O 1
ATOM 3659 N N . ILE A 1 450 ? -6.087 9.238 8.647 1.00 89.62 450 ILE A N 1
ATOM 3660 C CA . ILE A 1 450 ? -6.101 8.061 7.767 1.00 89.62 450 ILE A CA 1
ATOM 3661 C C . ILE A 1 450 ? -4.847 7.910 6.901 1.00 89.62 450 ILE A C 1
ATOM 3663 O O . ILE A 1 450 ? -4.520 6.784 6.537 1.00 89.62 450 ILE A O 1
ATOM 3667 N N . HIS A 1 451 ? -4.128 8.996 6.593 1.00 90.88 451 HIS A N 1
ATOM 3668 C CA . HIS A 1 451 ? -2.908 8.897 5.789 1.00 90.88 451 HIS A CA 1
ATOM 3669 C C . HIS A 1 451 ? -1.790 8.206 6.571 1.00 90.88 451 HIS A C 1
ATOM 3671 O O . HIS A 1 451 ? -0.904 7.621 5.967 1.00 90.88 451 HIS A O 1
ATOM 3677 N N . ASN A 1 452 ? -1.838 8.195 7.904 1.00 92.25 452 ASN A N 1
ATOM 3678 C CA . ASN A 1 452 ? -0.942 7.409 8.744 1.00 92.25 452 ASN A CA 1
ATOM 3679 C C . ASN A 1 452 ? -1.520 7.304 10.158 1.00 92.25 452 ASN A C 1
ATOM 3681 O O . ASN A 1 452 ? -1.255 8.143 11.022 1.00 92.25 452 ASN A O 1
ATOM 3685 N N . ILE A 1 453 ? -2.361 6.292 10.380 1.00 89.75 453 ILE A N 1
ATOM 3686 C CA . ILE A 1 453 ? -3.140 6.177 11.619 1.00 89.75 453 ILE A CA 1
ATOM 3687 C C . ILE A 1 453 ? -2.258 5.940 12.851 1.00 89.75 453 ILE A C 1
ATOM 3689 O O . ILE A 1 453 ? -2.555 6.473 13.919 1.00 89.75 453 ILE A O 1
ATOM 3693 N N . GLN A 1 454 ? -1.156 5.202 12.693 1.00 87.62 454 GLN A N 1
ATOM 3694 C CA . GLN A 1 454 ? -0.208 4.913 13.771 1.00 87.62 454 GLN A CA 1
ATOM 3695 C C . GLN A 1 454 ? 0.543 6.174 14.179 1.00 87.62 454 GLN A C 1
ATOM 3697 O O . GLN A 1 454 ? 0.497 6.575 15.341 1.00 87.62 454 GLN A O 1
ATOM 3702 N N . TYR A 1 455 ? 1.148 6.857 13.206 1.00 91.75 455 TYR A N 1
ATOM 3703 C CA . TYR A 1 455 ? 1.852 8.104 13.468 1.00 91.75 455 TYR A CA 1
ATOM 3704 C C . TYR A 1 455 ? 0.910 9.170 14.032 1.00 91.75 455 TYR A C 1
ATOM 3706 O O . TYR A 1 455 ? 1.236 9.828 15.013 1.00 91.75 455 TYR A O 1
ATOM 3714 N N . SER A 1 456 ? -0.318 9.259 13.513 1.00 93.38 456 SER A N 1
ATOM 3715 C CA . SER A 1 456 ? -1.346 10.156 14.057 1.00 93.38 456 SER A CA 1
ATOM 3716 C C . SER A 1 456 ? -1.674 9.865 15.516 1.00 93.38 456 SER A C 1
ATOM 3718 O O . SER A 1 456 ? -1.850 10.795 16.300 1.00 93.38 456 SER A O 1
ATOM 3720 N N . ASN A 1 457 ? -1.765 8.588 15.898 1.00 89.88 457 ASN A N 1
ATOM 3721 C CA . ASN A 1 457 ? -1.976 8.200 17.287 1.00 89.88 457 ASN A CA 1
ATOM 3722 C C . ASN A 1 457 ? -0.796 8.652 18.162 1.00 89.88 457 ASN A C 1
ATOM 3724 O O . ASN A 1 457 ? -1.024 9.291 19.188 1.00 89.88 457 ASN A O 1
ATOM 3728 N N . SER A 1 458 ? 0.443 8.417 17.721 1.00 90.56 458 SER A N 1
ATOM 3729 C CA . SER A 1 458 ? 1.662 8.873 18.408 1.00 90.56 458 SER A CA 1
ATOM 3730 C C . SER A 1 458 ? 1.712 10.395 18.585 1.00 90.56 458 SER A C 1
ATOM 3732 O O . SER A 1 458 ? 1.974 10.864 19.692 1.00 90.56 458 SER A O 1
ATOM 3734 N N . LEU A 1 459 ? 1.366 11.167 17.547 1.00 94.75 459 LEU A N 1
ATOM 3735 C CA . LEU A 1 459 ? 1.254 12.633 17.604 1.00 94.75 459 LEU A CA 1
ATOM 3736 C C . LEU A 1 459 ? 0.195 13.088 18.619 1.00 94.75 459 LEU A C 1
ATOM 3738 O O . LEU A 1 459 ? 0.448 13.982 19.424 1.00 94.75 459 LEU A O 1
ATOM 3742 N N . MET A 1 460 ? -0.982 12.452 18.628 1.00 93.56 460 MET A N 1
ATOM 3743 C CA . MET A 1 460 ? -2.045 12.766 19.592 1.00 93.56 460 MET A CA 1
ATOM 3744 C C . MET A 1 460 ? -1.643 12.438 21.038 1.00 93.56 460 MET A C 1
ATOM 3746 O O . MET A 1 460 ? -2.020 13.166 21.958 1.00 93.56 460 MET A O 1
ATOM 3750 N N . ILE A 1 461 ? -0.894 11.352 21.253 1.00 91.62 461 ILE A N 1
ATOM 3751 C CA . ILE A 1 461 ? -0.389 10.955 22.575 1.00 91.62 461 ILE A CA 1
ATOM 3752 C C . ILE A 1 461 ? 0.680 11.934 23.065 1.00 91.62 461 ILE A C 1
ATOM 3754 O O . ILE A 1 461 ? 0.608 12.365 24.215 1.00 91.62 461 ILE A O 1
ATOM 3758 N N . SER A 1 462 ? 1.638 12.297 22.206 1.00 94.88 462 SER A N 1
ATOM 3759 C CA . SER A 1 462 ? 2.653 13.314 22.504 1.00 94.88 462 SER A CA 1
ATOM 3760 C C . SER A 1 462 ? 1.985 14.638 22.890 1.00 94.88 462 SER A C 1
ATOM 3762 O O . SER A 1 462 ? 2.162 15.094 24.018 1.00 94.88 462 SER A O 1
ATOM 3764 N N . ALA A 1 463 ? 1.074 15.153 22.056 1.00 96.44 463 ALA A N 1
ATOM 3765 C CA . ALA A 1 463 ? 0.349 16.391 22.342 1.00 96.44 463 ALA A CA 1
ATOM 3766 C C . ALA A 1 463 ? -0.433 16.337 23.667 1.00 96.44 463 ALA A C 1
ATOM 3768 O O . ALA A 1 463 ? -0.466 17.307 24.423 1.00 96.44 463 ALA A O 1
ATOM 3769 N N . TYR A 1 464 ? -1.065 15.203 23.984 1.00 95.50 464 TYR A N 1
ATOM 3770 C CA . TYR A 1 464 ? -1.756 15.025 25.262 1.00 95.50 464 TYR A CA 1
ATOM 3771 C C . TYR A 1 464 ? -0.792 15.072 26.459 1.00 95.50 464 TYR A C 1
ATOM 3773 O O . TYR A 1 464 ? -1.115 15.680 27.483 1.00 95.50 464 TYR A O 1
ATOM 3781 N N . ASN A 1 465 ? 0.379 14.443 26.340 1.00 94.38 465 ASN A N 1
ATOM 3782 C CA . ASN A 1 465 ? 1.399 14.436 27.387 1.00 94.38 465 ASN A CA 1
ATOM 3783 C C . ASN A 1 465 ? 2.015 15.824 27.589 1.00 94.38 465 ASN A C 1
ATOM 3785 O O . ASN A 1 465 ? 2.159 16.245 28.737 1.00 94.38 465 ASN A O 1
ATOM 3789 N N . ASP A 1 466 ? 2.284 16.558 26.510 1.00 95.50 466 ASP A N 1
ATOM 3790 C CA . ASP A 1 466 ? 2.795 17.930 26.568 1.00 95.50 466 ASP A CA 1
ATOM 3791 C C . ASP A 1 466 ? 1.807 18.864 27.260 1.00 95.50 466 ASP A C 1
ATOM 3793 O O . ASP A 1 466 ? 2.182 19.624 28.150 1.00 95.50 466 ASP A O 1
ATOM 3797 N N . LEU A 1 467 ? 0.515 18.754 26.935 1.00 94.69 467 LEU A N 1
ATOM 3798 C CA . LEU A 1 467 ? -0.542 19.537 27.580 1.00 94.69 467 LEU A CA 1
ATOM 3799 C C . LEU A 1 467 ? -0.677 19.221 29.071 1.00 94.69 467 LEU A C 1
ATOM 3801 O O . LEU A 1 467 ? -0.923 20.122 29.877 1.00 94.69 467 LEU A O 1
ATOM 3805 N N . LYS A 1 468 ? -0.501 17.952 29.451 1.00 93.94 468 LYS A N 1
ATOM 3806 C CA . LYS A 1 468 ? -0.484 17.549 30.858 1.00 93.94 468 LYS A CA 1
ATOM 3807 C C . LYS A 1 468 ? 0.733 18.136 31.577 1.00 93.94 468 LYS A C 1
ATOM 3809 O O . LYS A 1 468 ? 0.561 18.787 32.604 1.00 93.94 468 LYS A O 1
ATOM 3814 N N . LYS A 1 469 ? 1.931 17.986 31.002 1.00 93.38 469 LYS A N 1
ATOM 3815 C CA . LYS A 1 469 ? 3.179 18.537 31.549 1.00 93.38 469 LYS A CA 1
ATOM 3816 C C . LYS A 1 469 ? 3.113 20.064 31.669 1.00 93.38 469 LYS A C 1
ATOM 3818 O O . LYS A 1 469 ? 3.514 20.610 32.691 1.00 93.38 469 LYS A O 1
ATOM 3823 N N . ALA A 1 470 ? 2.539 20.751 30.681 1.00 92.81 470 ALA A N 1
ATOM 3824 C CA . ALA A 1 470 ? 2.339 22.197 30.702 1.00 92.81 470 ALA A CA 1
ATOM 3825 C C . ALA A 1 470 ? 1.422 22.641 31.853 1.00 92.81 470 ALA A C 1
ATOM 3827 O O . ALA A 1 470 ? 1.727 23.615 32.540 1.00 92.81 470 ALA A O 1
ATOM 3828 N N . ALA A 1 471 ? 0.320 21.924 32.099 1.00 91.62 471 ALA A N 1
ATOM 3829 C CA . ALA A 1 471 ? -0.569 22.218 33.222 1.00 91.62 471 ALA A CA 1
ATOM 3830 C C . ALA A 1 471 ? 0.096 21.949 34.580 1.00 91.62 471 ALA A C 1
ATOM 3832 O O . ALA A 1 471 ? -0.060 22.758 35.497 1.00 91.62 471 ALA A O 1
ATOM 3833 N N . ASP A 1 472 ? 0.857 20.856 34.689 1.00 90.62 472 ASP A N 1
ATOM 3834 C CA . ASP A 1 472 ? 1.597 20.492 35.900 1.00 90.62 472 ASP A CA 1
ATOM 3835 C C . ASP A 1 472 ? 2.666 21.557 36.227 1.00 90.62 472 ASP A C 1
ATOM 3837 O O . ASP A 1 472 ? 2.709 22.063 37.352 1.00 90.62 472 ASP A O 1
ATOM 3841 N N . LEU A 1 473 ? 3.455 21.992 35.234 1.00 91.12 473 LEU A N 1
ATOM 3842 C CA . LEU A 1 473 ? 4.446 23.073 35.371 1.00 91.12 473 LEU A CA 1
ATOM 3843 C C . LEU A 1 473 ? 3.805 24.428 35.695 1.00 91.12 473 LEU A C 1
ATOM 3845 O O . LEU A 1 473 ? 4.339 25.199 36.492 1.00 91.12 473 LEU A O 1
ATOM 3849 N N . ALA A 1 474 ? 2.633 24.708 35.124 1.00 88.94 474 ALA A N 1
ATOM 3850 C CA . ALA A 1 474 ? 1.848 25.900 35.433 1.00 88.94 474 ALA A CA 1
ATOM 3851 C C . ALA A 1 474 ? 1.090 25.803 36.772 1.00 88.94 474 ALA A C 1
ATOM 3853 O O . ALA A 1 474 ? 0.354 26.725 37.125 1.00 88.94 474 ALA A O 1
ATOM 3854 N N . ARG A 1 475 ? 1.246 24.695 37.517 1.00 87.56 475 ARG A N 1
ATOM 3855 C CA . ARG A 1 475 ? 0.570 24.409 38.794 1.00 87.56 475 ARG A CA 1
ATOM 3856 C C . ARG A 1 475 ? -0.962 24.495 38.704 1.00 87.56 475 ARG A C 1
ATOM 3858 O O . ARG A 1 475 ? -1.639 24.787 39.690 1.00 87.56 475 ARG A O 1
ATOM 3865 N N . VAL A 1 476 ? -1.529 24.209 37.530 1.00 85.81 476 VAL A N 1
ATOM 3866 C CA . VAL A 1 476 ? -2.977 24.200 37.298 1.00 85.81 476 VAL A CA 1
ATOM 3867 C C . VAL A 1 476 ? -3.512 22.790 37.517 1.00 85.81 476 VAL A C 1
ATOM 3869 O O . VAL A 1 476 ? -3.310 21.892 36.703 1.00 85.81 476 VAL A O 1
ATOM 3872 N N . LYS A 1 477 ? -4.285 22.592 38.589 1.00 85.00 477 LYS A N 1
ATOM 3873 C CA . LYS A 1 477 ? -4.978 21.318 38.816 1.00 85.00 477 LYS A CA 1
ATOM 3874 C C . LYS A 1 477 ? -6.133 21.154 37.822 1.00 85.00 477 LYS A C 1
ATOM 3876 O O . LYS A 1 477 ? -7.176 21.801 37.935 1.00 85.00 477 LYS A O 1
ATOM 3881 N N . LEU A 1 478 ? -5.951 20.264 36.848 1.00 84.75 478 LEU A N 1
ATOM 3882 C CA . LEU A 1 478 ? -6.957 19.882 35.857 1.00 84.75 478 LEU A CA 1
ATOM 3883 C C . LEU A 1 478 ? -7.307 18.400 35.973 1.00 84.75 478 LEU A C 1
ATOM 3885 O O . LEU A 1 478 ? -6.440 17.542 36.112 1.00 84.75 478 LEU A O 1
ATOM 3889 N N . ARG A 1 479 ? -8.598 18.082 35.834 1.00 88.88 479 ARG A N 1
ATOM 3890 C CA . ARG A 1 479 ? -9.044 16.703 35.626 1.00 88.88 479 ARG A CA 1
ATOM 3891 C C . ARG A 1 479 ? -9.036 16.404 34.131 1.00 88.88 479 ARG A C 1
ATOM 3893 O O . ARG A 1 479 ? -9.965 16.776 33.416 1.00 88.88 479 ARG A O 1
ATOM 3900 N N . PHE A 1 480 ? -7.989 15.733 33.671 1.00 87.00 480 PHE A N 1
ATOM 3901 C CA . PHE A 1 480 ? -7.846 15.371 32.266 1.00 87.00 480 PHE A CA 1
ATOM 3902 C C . PHE A 1 480 ? -8.785 14.212 31.887 1.00 87.00 480 PHE A C 1
ATOM 3904 O O . PHE A 1 480 ? -8.782 13.173 32.556 1.00 87.00 480 PHE A O 1
ATOM 3911 N N . PRO A 1 481 ? -9.595 14.348 30.820 1.00 88.19 481 PRO A N 1
ATOM 3912 C CA . PRO A 1 481 ? -10.282 13.214 30.219 1.00 88.19 481 PRO A CA 1
ATOM 3913 C C . PRO A 1 481 ? -9.268 12.179 29.722 1.00 88.19 481 PRO A C 1
ATOM 3915 O O . PRO A 1 481 ? -8.256 12.533 29.127 1.00 88.19 481 PRO A O 1
ATOM 3918 N N . LYS A 1 482 ? -9.553 10.891 29.925 1.00 84.75 482 LYS A N 1
ATOM 3919 C CA . LYS A 1 482 ? -8.640 9.812 29.532 1.00 84.75 482 LYS A CA 1
ATOM 3920 C C . LYS A 1 482 ? -8.558 9.700 28.006 1.00 84.75 482 LYS A C 1
ATOM 3922 O O . LYS A 1 482 ? -9.549 9.341 27.367 1.00 84.75 482 LYS A O 1
ATOM 3927 N N . LEU A 1 483 ? -7.377 9.939 27.436 1.00 84.19 483 LEU A N 1
ATOM 3928 C CA . LEU A 1 483 ? -7.083 9.573 26.053 1.00 84.19 483 LEU A CA 1
ATOM 3929 C C . LEU A 1 483 ? -6.817 8.062 25.988 1.00 84.19 483 LEU A C 1
ATOM 3931 O O . LEU A 1 483 ? -5.953 7.538 26.692 1.00 84.19 483 LEU A O 1
ATOM 3935 N N . MET A 1 484 ? -7.599 7.337 25.189 1.00 79.12 484 MET A N 1
ATOM 3936 C CA . MET A 1 484 ? -7.408 5.895 25.043 1.00 79.12 484 MET A CA 1
ATOM 3937 C C . MET A 1 484 ? -6.202 5.624 24.144 1.00 79.12 484 MET A C 1
ATOM 3939 O O . MET A 1 484 ? -6.162 6.106 23.014 1.00 79.12 484 MET A O 1
ATOM 3943 N N . ASN A 1 485 ? -5.261 4.825 24.646 1.00 76.94 485 ASN A N 1
ATOM 3944 C CA . ASN A 1 485 ? -4.073 4.389 23.924 1.00 76.94 485 ASN A CA 1
ATOM 3945 C C . ASN A 1 485 ? -3.938 2.867 24.032 1.00 76.94 485 ASN A C 1
ATOM 3947 O O . ASN A 1 485 ? -3.544 2.340 25.076 1.00 76.94 485 ASN A O 1
ATOM 3951 N N . LEU A 1 486 ? -4.308 2.161 22.965 1.00 73.25 486 LEU A N 1
ATOM 3952 C CA . LEU A 1 486 ? -4.262 0.704 22.955 1.00 73.25 486 LEU A CA 1
ATOM 3953 C C . LEU A 1 486 ? -2.829 0.170 22.851 1.00 73.25 486 LEU A C 1
ATOM 3955 O O . LEU A 1 486 ? -2.527 -0.835 23.480 1.00 73.25 486 LEU A O 1
ATOM 3959 N N . GLU A 1 487 ? -1.951 0.859 22.127 1.00 71.00 487 GLU A N 1
ATOM 3960 C CA . GLU A 1 487 ? -0.578 0.419 21.861 1.00 71.00 487 GLU A CA 1
ATOM 3961 C C . GLU A 1 487 ? 0.259 0.325 23.142 1.00 71.00 487 GLU A C 1
ATOM 3963 O O . GLU A 1 487 ? 0.939 -0.670 23.362 1.00 71.00 487 GLU A O 1
ATOM 3968 N N . GLN A 1 488 ? 0.116 1.294 24.052 1.00 70.94 488 GLN A N 1
ATOM 3969 C CA . GLN A 1 488 ? 0.730 1.222 25.386 1.00 70.94 488 GLN A CA 1
ATOM 3970 C C . GLN A 1 488 ? 0.054 0.206 26.317 1.00 70.94 488 GLN A C 1
ATOM 3972 O O . GLN A 1 488 ? 0.666 -0.249 27.280 1.00 70.94 488 GLN A O 1
ATOM 3977 N N . THR A 1 489 ? -1.219 -0.122 26.078 1.00 73.75 489 THR A N 1
ATOM 3978 C CA . THR A 1 489 ? -1.982 -1.012 26.968 1.00 73.75 489 THR A CA 1
ATOM 3979 C C . THR A 1 489 ? -1.745 -2.481 26.625 1.00 73.75 489 THR A C 1
ATOM 3981 O O . THR A 1 489 ? -1.596 -3.296 27.532 1.00 73.75 489 THR A O 1
ATOM 3984 N N . ILE A 1 490 ? -1.713 -2.812 25.331 1.00 79.38 490 ILE A N 1
ATOM 3985 C CA . ILE A 1 490 ? -1.413 -4.140 24.786 1.00 79.38 490 ILE A CA 1
ATOM 3986 C C . ILE A 1 490 ? -0.551 -3.946 23.531 1.00 79.38 490 ILE A C 1
ATOM 3988 O O . ILE A 1 490 ? -1.090 -3.836 22.423 1.00 79.38 490 ILE A O 1
ATOM 3992 N N . PRO A 1 491 ? 0.782 -3.914 23.684 1.00 76.69 491 PRO A N 1
ATOM 3993 C CA . PRO A 1 491 ? 1.692 -3.872 22.549 1.00 76.69 491 PRO A CA 1
ATOM 3994 C C . PRO A 1 491 ? 1.484 -5.101 21.657 1.00 76.69 491 PRO A C 1
ATOM 3996 O O . PRO A 1 491 ? 1.642 -6.243 22.088 1.00 76.69 491 PRO A O 1
ATOM 3999 N N . SER A 1 492 ? 1.079 -4.883 20.406 1.00 80.50 492 SER A N 1
ATOM 4000 C CA . SER A 1 492 ? 0.877 -5.954 19.431 1.00 80.50 492 SER A CA 1
ATOM 4001 C C . SER A 1 492 ? 0.949 -5.406 18.014 1.00 80.50 492 SER A C 1
ATOM 4003 O O . SER A 1 492 ? 0.352 -4.371 17.723 1.00 80.50 492 SER A O 1
ATOM 4005 N N . ALA A 1 493 ? 1.555 -6.172 17.103 1.00 80.56 493 ALA A N 1
ATOM 4006 C CA . ALA A 1 493 ? 1.511 -5.902 15.664 1.00 80.56 493 ALA A CA 1
ATOM 4007 C C . ALA A 1 493 ? 0.072 -5.827 15.111 1.00 80.56 493 ALA A C 1
ATOM 4009 O O . ALA A 1 493 ? -0.163 -5.261 14.050 1.00 80.56 493 ALA A O 1
ATOM 4010 N N . CYS A 1 494 ? -0.923 -6.359 15.833 1.00 83.38 494 CYS A N 1
ATOM 4011 C CA . CYS A 1 494 ? -2.326 -6.208 15.454 1.00 83.38 494 CYS A CA 1
ATOM 4012 C C . CYS A 1 494 ? -2.791 -4.746 15.566 1.00 83.38 494 CYS A C 1
ATOM 4014 O O . CYS A 1 494 ? -3.591 -4.299 14.750 1.00 83.38 494 CYS A O 1
ATOM 4016 N N . VAL A 1 495 ? -2.294 -3.987 16.552 1.00 80.94 495 VAL A N 1
ATOM 4017 C CA . VAL A 1 495 ? -2.717 -2.597 16.823 1.00 80.94 495 VAL A CA 1
ATOM 4018 C C . VAL A 1 495 ? -2.275 -1.648 15.710 1.00 80.94 495 VAL A C 1
ATOM 4020 O O . VAL A 1 495 ? -2.968 -0.666 15.439 1.00 80.94 495 VAL A O 1
ATOM 4023 N N . SER A 1 496 ? -1.200 -2.001 15.005 1.00 77.12 496 SER A N 1
ATOM 4024 C CA . SER A 1 496 ? -0.707 -1.318 13.810 1.00 77.12 496 SER A CA 1
ATOM 4025 C C . SER A 1 496 ? -1.796 -1.156 12.739 1.00 77.12 496 SER A C 1
ATOM 4027 O O . SER A 1 496 ? -1.860 -0.129 12.066 1.00 77.12 496 SER A O 1
ATOM 4029 N N . CYS A 1 497 ? -2.699 -2.130 12.610 1.00 81.00 497 CYS A N 1
ATOM 4030 C CA . CYS A 1 497 ? -3.834 -2.050 11.687 1.00 81.00 497 CYS A CA 1
ATOM 4031 C C . CYS A 1 497 ? -5.182 -1.904 12.406 1.00 81.00 497 CYS A C 1
ATOM 4033 O O . CYS A 1 497 ? -6.119 -1.355 11.840 1.00 81.00 497 CYS A O 1
ATOM 4035 N N . HIS A 1 498 ? -5.307 -2.348 13.656 1.00 85.38 498 HIS A N 1
ATOM 4036 C CA . HIS A 1 498 ? -6.562 -2.358 14.414 1.00 85.38 498 HIS A CA 1
ATOM 4037 C C . HIS A 1 498 ? -6.625 -1.273 15.497 1.00 85.38 498 HIS A C 1
ATOM 4039 O O . HIS A 1 498 ? -7.218 -1.473 16.556 1.00 85.38 498 HIS A O 1
ATOM 4045 N N . THR A 1 499 ? -6.056 -0.093 15.244 1.00 79.00 499 THR A N 1
ATOM 4046 C CA . THR A 1 499 ? -5.995 1.020 16.212 1.00 79.00 499 THR A CA 1
ATOM 4047 C C . THR A 1 499 ? -7.378 1.424 16.757 1.00 79.00 499 THR A C 1
ATOM 4049 O O . THR A 1 499 ? -7.505 1.822 17.913 1.00 79.00 499 THR A O 1
ATOM 4052 N N . GLY A 1 500 ? -8.441 1.265 15.958 1.00 79.25 500 GLY A N 1
ATOM 4053 C CA . GLY A 1 500 ? -9.818 1.610 16.333 1.00 79.25 500 GLY A CA 1
ATOM 4054 C C . GLY A 1 500 ? -10.623 0.526 17.057 1.00 79.25 500 GLY A C 1
ATOM 4055 O O . GLY A 1 500 ? -11.766 0.788 17.444 1.00 79.25 500 GLY A O 1
ATOM 4056 N N . ILE A 1 501 ? -10.057 -0.668 17.277 1.00 85.81 501 ILE A N 1
ATOM 4057 C CA . ILE A 1 501 ? -10.804 -1.854 17.739 1.00 85.81 501 ILE A CA 1
ATOM 4058 C C . ILE A 1 501 ? -11.538 -1.633 19.068 1.00 85.81 501 ILE A C 1
ATOM 4060 O O . ILE A 1 501 ? -12.638 -2.139 19.261 1.00 85.81 501 ILE A O 1
ATOM 4064 N N . ILE A 1 502 ? -10.995 -0.816 19.975 1.00 83.12 502 ILE A N 1
ATOM 4065 C CA . ILE A 1 502 ? -11.611 -0.527 21.282 1.00 83.12 502 ILE A CA 1
ATOM 4066 C C . ILE A 1 502 ? -12.963 0.180 21.174 1.00 83.12 502 ILE A C 1
ATOM 4068 O O . ILE A 1 502 ? -13.746 0.135 22.115 1.00 83.12 502 ILE A O 1
ATOM 4072 N N . THR A 1 503 ? -13.260 0.821 20.044 1.00 81.69 503 THR A N 1
ATOM 4073 C CA . THR A 1 503 ? -14.562 1.464 19.814 1.00 81.69 503 THR A CA 1
ATOM 4074 C C . THR A 1 503 ? -15.625 0.479 19.323 1.00 81.69 503 THR A C 1
ATOM 4076 O O . THR A 1 503 ? -16.794 0.839 19.205 1.00 81.69 503 THR A O 1
ATOM 4079 N N . ILE A 1 504 ? -15.237 -0.774 19.067 1.00 84.88 504 ILE A N 1
ATOM 4080 C CA . ILE A 1 504 ? -16.082 -1.781 18.440 1.00 84.88 504 ILE A CA 1
ATOM 4081 C C . ILE A 1 504 ? -16.699 -2.700 19.491 1.00 84.88 504 ILE A C 1
ATOM 4083 O O . ILE A 1 504 ? -16.007 -3.352 20.281 1.00 84.88 504 ILE A O 1
ATOM 4087 N N . SER A 1 505 ? -18.019 -2.823 19.407 1.00 88.19 505 SER A N 1
ATOM 4088 C CA . SER A 1 505 ? -18.791 -3.873 20.064 1.00 88.19 505 SER A CA 1
ATOM 4089 C C . SER A 1 505 ? -19.429 -4.753 18.996 1.00 88.19 505 SER A C 1
ATOM 4091 O O . SER A 1 505 ? -20.054 -4.239 18.066 1.00 88.19 505 SER A O 1
ATOM 4093 N N . LYS A 1 506 ? -19.256 -6.071 19.098 1.00 86.38 506 LYS A N 1
ATOM 4094 C CA . LYS A 1 506 ? -19.851 -7.033 18.159 1.00 86.38 506 LYS A CA 1
ATOM 4095 C C . LYS A 1 506 ? -20.610 -8.107 18.906 1.00 86.38 506 LYS A C 1
ATOM 4097 O O . LYS A 1 506 ? -20.163 -8.564 19.952 1.00 86.38 506 LYS A O 1
ATOM 4102 N N . GLU A 1 507 ? -21.736 -8.514 18.340 1.00 84.50 507 GLU A N 1
ATOM 4103 C CA . GLU A 1 507 ? -22.476 -9.660 18.837 1.00 84.50 507 GLU A CA 1
ATOM 4104 C C . GLU A 1 507 ? -21.783 -10.958 18.409 1.00 84.50 507 GLU A C 1
ATOM 4106 O O . GLU A 1 507 ? -21.434 -11.145 17.238 1.00 84.50 507 GLU A O 1
ATOM 4111 N N . LYS A 1 508 ? -21.572 -11.867 19.359 1.00 83.31 508 LYS A N 1
ATOM 4112 C CA . LYS A 1 508 ? -21.101 -13.223 19.099 1.00 83.31 508 LYS A CA 1
ATOM 4113 C C . LYS A 1 508 ? -21.749 -14.177 20.093 1.00 83.31 508 LYS A C 1
ATOM 4115 O O . LYS A 1 508 ? -21.778 -13.904 21.285 1.00 83.31 508 LYS A O 1
ATOM 4120 N N . TYR A 1 509 ? -22.271 -15.300 19.598 1.00 81.69 509 TYR A N 1
ATOM 4121 C CA . TYR A 1 509 ? -22.989 -16.290 20.415 1.00 81.69 509 TYR A CA 1
ATOM 4122 C C . TYR A 1 509 ? -24.229 -15.732 21.146 1.00 81.69 509 TYR A C 1
ATOM 4124 O O . TYR A 1 509 ? -24.558 -16.218 22.227 1.00 81.69 509 TYR A O 1
ATOM 4132 N N . GLY A 1 510 ? -24.897 -14.719 20.575 1.00 72.50 510 GLY A N 1
ATOM 4133 C CA . GLY A 1 510 ? -26.020 -14.019 21.213 1.00 72.50 510 GLY A CA 1
ATOM 4134 C C . GLY A 1 510 ? -25.602 -13.029 22.306 1.00 72.50 510 GLY A C 1
ATOM 4135 O O . GLY A 1 510 ? -26.445 -12.553 23.056 1.00 72.50 510 GLY A O 1
ATOM 4136 N N . LEU A 1 511 ? -24.299 -12.748 22.441 1.00 75.31 511 LEU A N 1
ATOM 4137 C CA . LEU A 1 511 ? -23.741 -11.861 23.459 1.00 75.31 511 LEU A CA 1
ATOM 4138 C C . LEU A 1 511 ? -23.066 -10.661 22.807 1.00 75.31 511 LEU A C 1
ATOM 4140 O O . LEU A 1 511 ? -22.245 -10.813 21.902 1.00 75.31 511 LEU A O 1
ATOM 4144 N N . MET A 1 512 ? -23.346 -9.464 23.314 1.00 82.00 512 MET A N 1
ATOM 4145 C CA . MET A 1 512 ? -22.621 -8.262 22.915 1.00 82.00 512 MET A CA 1
ATOM 4146 C C . MET A 1 512 ? -21.239 -8.228 23.568 1.00 82.00 512 MET A C 1
ATOM 4148 O O . MET A 1 512 ? -21.119 -8.127 24.788 1.00 82.00 512 MET A O 1
ATOM 4152 N N . PHE A 1 513 ? -20.188 -8.256 22.750 1.00 86.31 513 PHE A N 1
ATOM 4153 C CA . PHE A 1 513 ? -18.801 -8.211 23.200 1.00 86.31 513 PHE A CA 1
ATOM 4154 C C . PHE A 1 513 ? -18.165 -6.832 22.939 1.00 86.31 513 PHE A C 1
ATOM 4156 O O . PHE A 1 513 ? -17.799 -6.529 21.799 1.00 86.31 513 PHE A O 1
ATOM 4163 N N . PRO A 1 514 ? -18.013 -5.977 23.970 1.00 89.75 514 PRO A N 1
ATOM 4164 C CA . PRO A 1 514 ? -17.307 -4.703 23.856 1.00 89.75 514 PRO A CA 1
ATOM 4165 C C . PRO A 1 514 ? -15.791 -4.881 24.018 1.00 89.75 514 PRO A C 1
ATOM 4167 O O . PRO A 1 514 ? -15.311 -5.219 25.107 1.00 89.75 514 PRO A O 1
ATOM 4170 N N . HIS A 1 515 ? -15.009 -4.574 22.978 1.00 90.62 515 HIS A N 1
ATOM 4171 C CA . HIS A 1 515 ? -13.544 -4.686 23.038 1.00 90.62 515 HIS A CA 1
ATOM 4172 C C . HIS A 1 515 ? -12.926 -3.745 24.076 1.00 90.62 515 HIS A C 1
ATOM 4174 O O . HIS A 1 515 ? -11.982 -4.138 24.751 1.00 90.62 515 HIS A O 1
ATOM 4180 N N . LYS A 1 516 ? -13.474 -2.538 24.283 1.00 88.56 516 LYS A N 1
ATOM 4181 C CA . LYS A 1 516 ? -12.989 -1.607 25.319 1.00 88.56 516 LYS A CA 1
ATOM 4182 C C . LYS A 1 516 ? -12.876 -2.264 26.699 1.00 88.56 516 LYS A C 1
ATOM 4184 O O . LYS A 1 516 ? -11.852 -2.125 27.358 1.00 88.56 516 LYS A O 1
ATOM 4189 N N . LYS A 1 517 ? -13.909 -2.991 27.131 1.00 87.50 517 LYS A N 1
ATOM 4190 C CA . LYS A 1 517 ? -13.923 -3.604 28.467 1.00 87.50 517 LYS A CA 1
ATOM 4191 C C . LYS A 1 517 ? -12.894 -4.729 28.569 1.00 87.50 517 LYS A C 1
ATOM 4193 O O . LYS A 1 517 ? -12.125 -4.787 29.518 1.00 87.50 517 LYS A O 1
ATOM 4198 N N . HIS A 1 518 ? -12.841 -5.599 27.568 1.00 88.44 518 HIS A N 1
ATOM 4199 C CA . HIS A 1 518 ? -12.010 -6.802 27.622 1.00 88.44 518 HIS A CA 1
ATOM 4200 C C . HIS A 1 518 ? -10.539 -6.519 27.304 1.00 88.44 518 HIS A C 1
ATOM 4202 O O . HIS A 1 518 ? -9.639 -6.912 28.039 1.00 88.44 518 HIS A O 1
ATOM 4208 N N . VAL A 1 519 ? -10.293 -5.788 26.226 1.00 89.44 519 VAL A N 1
ATOM 4209 C CA . VAL A 1 519 ? -8.951 -5.541 25.704 1.00 89.44 519 VAL A CA 1
ATOM 4210 C C . VAL A 1 519 ? -8.312 -4.359 26.438 1.00 89.44 519 VAL A C 1
ATOM 4212 O O . VAL A 1 519 ? -7.200 -4.470 26.931 1.00 89.44 519 VAL A O 1
ATOM 4215 N N . TYR A 1 520 ? -9.011 -3.233 26.602 1.00 86.00 520 TYR A N 1
ATOM 4216 C CA . TYR A 1 520 ? -8.401 -2.037 27.198 1.00 86.00 520 TYR A CA 1
ATOM 4217 C C . TYR A 1 520 ? -8.488 -1.996 28.734 1.00 86.00 520 TYR A C 1
ATOM 4219 O O . TYR A 1 520 ? -7.489 -1.735 29.400 1.00 86.00 520 TYR A O 1
ATOM 4227 N N . GLU A 1 521 ? -9.657 -2.254 29.327 1.00 86.75 521 GLU A N 1
ATOM 4228 C CA . GLU A 1 521 ? -9.831 -2.159 30.789 1.00 86.75 521 GLU A CA 1
ATOM 4229 C C . GLU A 1 521 ? -9.296 -3.395 31.525 1.00 86.75 521 GLU A C 1
ATOM 4231 O O . GLU A 1 521 ? -8.666 -3.255 32.573 1.00 86.75 521 GLU A O 1
ATOM 4236 N N . LYS A 1 522 ? -9.507 -4.598 30.971 1.00 86.88 522 LYS A N 1
ATOM 4237 C CA . LYS A 1 522 ? -9.019 -5.867 31.541 1.00 86.88 522 LYS A CA 1
ATOM 4238 C C . LYS A 1 522 ? -7.673 -6.338 30.980 1.00 86.88 522 LYS A C 1
ATOM 4240 O O . LYS A 1 522 ? -7.151 -7.332 31.472 1.00 86.88 522 LYS A O 1
ATOM 4245 N N . LYS A 1 523 ? -7.094 -5.617 30.011 1.00 89.75 523 LYS A N 1
ATOM 4246 C CA . LYS A 1 523 ? -5.764 -5.887 29.429 1.00 89.75 523 LYS A CA 1
ATOM 4247 C C . LYS A 1 523 ? -5.606 -7.304 28.853 1.00 89.75 523 LYS A C 1
ATOM 4249 O O . LYS A 1 523 ? -4.530 -7.889 28.933 1.00 89.75 523 LYS A O 1
ATOM 4254 N N . ILE A 1 524 ? -6.672 -7.866 28.278 1.00 88.94 524 ILE A N 1
ATOM 4255 C CA . ILE A 1 524 ? -6.642 -9.213 27.689 1.00 88.94 524 ILE A CA 1
ATOM 4256 C C . ILE A 1 524 ? -5.967 -9.164 26.305 1.00 88.94 524 ILE A C 1
ATOM 4258 O O . ILE A 1 524 ? -6.464 -8.439 25.436 1.00 88.94 524 ILE A O 1
ATOM 4262 N N . PRO A 1 525 ? -4.887 -9.935 26.059 1.00 90.81 525 PRO A N 1
ATOM 4263 C CA . PRO A 1 525 ? -4.213 -9.974 24.763 1.00 90.81 525 PRO A CA 1
ATOM 4264 C C . PRO A 1 525 ? -5.122 -10.438 23.620 1.00 90.81 525 PRO A C 1
ATOM 4266 O O . PRO A 1 525 ? -5.952 -11.331 23.782 1.00 90.81 525 PRO A O 1
ATOM 4269 N N . CYS A 1 526 ? -4.908 -9.900 22.415 1.00 90.31 526 CYS A N 1
ATOM 4270 C CA . CYS A 1 526 ? -5.686 -10.280 21.230 1.00 90.31 526 CYS A CA 1
ATOM 4271 C C . CYS A 1 526 ? -5.599 -11.788 20.929 1.00 90.31 526 CYS A C 1
ATOM 4273 O O . CYS A 1 526 ? -6.593 -12.392 20.531 1.00 90.31 526 CYS A O 1
ATOM 4275 N N . SER A 1 527 ? -4.424 -12.394 21.150 1.00 90.19 527 SER A N 1
ATOM 4276 C CA . SER A 1 527 ? -4.140 -13.814 20.896 1.00 90.19 527 SER A CA 1
ATOM 4277 C C . SER A 1 527 ? -4.894 -14.777 21.811 1.00 90.19 527 SER A C 1
ATOM 4279 O O . SER A 1 527 ? -4.998 -15.958 21.497 1.00 90.19 527 SER A O 1
ATOM 4281 N N . THR A 1 528 ? -5.452 -14.287 22.921 1.00 90.56 528 THR A N 1
ATOM 4282 C CA . THR A 1 528 ? -6.342 -15.079 23.777 1.00 90.56 528 THR A CA 1
ATOM 4283 C C . THR A 1 528 ? -7.637 -15.430 23.045 1.00 90.56 528 THR A C 1
ATOM 4285 O O . THR A 1 528 ? -8.201 -16.496 23.272 1.00 90.56 528 THR A O 1
ATOM 4288 N N . CYS A 1 529 ? -8.098 -14.547 22.153 1.00 90.31 529 CYS A N 1
ATOM 4289 C CA . CYS A 1 529 ? -9.381 -14.695 21.470 1.00 90.31 529 CYS A CA 1
ATOM 4290 C C . CYS A 1 529 ? -9.246 -14.966 19.970 1.00 90.31 529 CYS A C 1
ATOM 4292 O O . CYS A 1 529 ? -10.113 -15.620 19.388 1.00 90.31 529 CYS A O 1
ATOM 4294 N N . HIS A 1 530 ? -8.185 -14.452 19.347 1.00 91.69 530 HIS A N 1
ATOM 4295 C CA . HIS A 1 530 ? -7.982 -14.472 17.904 1.00 91.69 530 HIS A CA 1
ATOM 4296 C C . HIS A 1 530 ? -6.700 -15.198 17.502 1.00 91.69 530 HIS A C 1
ATOM 4298 O O . HIS A 1 530 ? -5.692 -15.151 18.202 1.00 91.69 530 HIS A O 1
ATOM 4304 N N . SER A 1 531 ? -6.715 -15.812 16.321 1.00 89.88 531 SER A N 1
ATOM 4305 C CA . SER A 1 531 ? -5.548 -16.423 15.691 1.00 89.88 531 SER A CA 1
ATOM 4306 C C . SER A 1 531 ? -5.367 -15.921 14.261 1.00 89.88 531 SER A C 1
ATOM 4308 O O . SER A 1 531 ? -6.293 -15.415 13.635 1.00 89.88 531 SER A O 1
ATOM 4310 N N . ASN A 1 532 ? -4.146 -16.054 13.751 1.00 85.94 532 ASN A N 1
ATOM 4311 C CA . ASN A 1 532 ? -3.798 -15.795 12.354 1.00 85.94 532 ASN A CA 1
ATOM 4312 C C . ASN A 1 532 ? -3.325 -17.074 11.641 1.00 85.94 532 ASN A C 1
ATOM 4314 O O . ASN A 1 532 ? -2.764 -16.991 10.554 1.00 85.94 532 ASN A O 1
ATOM 4318 N N . ARG A 1 533 ? -3.494 -18.254 12.260 1.00 83.38 533 ARG A N 1
ATOM 4319 C CA . ARG A 1 533 ? -2.859 -19.500 11.802 1.00 83.38 533 ARG A CA 1
ATOM 4320 C C . ARG A 1 533 ? -3.492 -20.057 10.530 1.00 83.38 533 ARG A C 1
ATOM 4322 O O . ARG A 1 533 ? -2.763 -20.506 9.653 1.00 83.38 533 ARG A O 1
ATOM 4329 N N . ARG A 1 534 ? -4.824 -20.069 10.437 1.00 79.81 534 ARG A N 1
ATOM 4330 C CA . ARG A 1 534 ? -5.540 -20.511 9.225 1.00 79.81 534 ARG A CA 1
ATOM 4331 C C . ARG A 1 534 ? -6.102 -19.329 8.458 1.00 79.81 534 ARG A C 1
ATOM 4333 O O . ARG A 1 534 ? -6.036 -19.291 7.233 1.00 79.81 534 ARG A O 1
ATOM 4340 N N . LYS A 1 535 ? -6.653 -18.362 9.187 1.00 82.38 535 LYS A N 1
ATOM 4341 C CA . LYS A 1 535 ? -7.210 -17.131 8.636 1.00 82.38 535 LYS A CA 1
ATOM 4342 C C . LYS A 1 535 ? -6.884 -15.975 9.564 1.00 82.38 535 LYS A C 1
ATOM 4344 O O . LYS A 1 535 ? -6.960 -16.118 10.779 1.00 82.38 535 LYS A O 1
ATOM 4349 N N . HIS A 1 536 ? -6.539 -14.832 8.980 1.00 85.25 536 HIS A N 1
ATOM 4350 C CA . HIS A 1 536 ? -6.288 -13.614 9.738 1.00 85.25 536 HIS A CA 1
ATOM 4351 C C . HIS A 1 536 ? -7.484 -13.261 10.639 1.00 85.25 536 HIS A C 1
ATOM 4353 O O . HIS A 1 536 ? -8.622 -13.186 10.165 1.00 85.25 536 HIS A O 1
ATOM 4359 N N . GLY A 1 537 ? -7.214 -13.054 11.928 1.00 83.56 537 GLY A N 1
ATOM 4360 C CA . GLY A 1 537 ? -8.184 -12.637 12.936 1.00 83.56 537 GLY A CA 1
ATOM 4361 C C . GLY A 1 537 ? -9.268 -13.668 13.267 1.00 83.56 537 GLY A C 1
ATOM 4362 O O . GLY A 1 537 ? -10.317 -13.283 13.789 1.00 83.56 537 GLY A O 1
ATOM 4363 N N . GLU A 1 538 ? -9.073 -14.957 12.968 1.00 89.75 538 GLU A N 1
ATOM 4364 C CA . GLU A 1 538 ? -10.080 -15.984 13.257 1.00 89.75 538 GLU A CA 1
ATOM 4365 C C . GLU A 1 538 ? -10.352 -16.087 14.761 1.00 89.75 538 GLU A C 1
ATOM 4367 O O . GLU A 1 538 ? -9.422 -16.118 15.562 1.00 89.75 538 GLU A O 1
ATOM 4372 N N . LEU A 1 539 ? -11.626 -16.121 15.158 1.00 90.69 539 LEU A N 1
ATOM 4373 C CA . LEU A 1 539 ? -12.001 -16.293 16.561 1.00 90.69 539 LEU A CA 1
ATOM 4374 C C . LEU A 1 539 ? -11.796 -17.759 16.962 1.00 90.69 539 LEU A C 1
ATOM 4376 O O . LEU A 1 539 ? -12.422 -18.641 16.375 1.00 90.69 539 LEU A O 1
ATOM 4380 N N . ILE A 1 540 ? -10.970 -17.998 17.979 1.00 90.94 540 ILE A N 1
ATOM 4381 C CA . ILE A 1 540 ? -10.675 -19.343 18.499 1.00 90.94 540 ILE A CA 1
ATOM 4382 C C . ILE A 1 540 ? -11.504 -19.716 19.737 1.00 90.94 540 ILE A C 1
ATOM 4384 O O . ILE A 1 540 ? -11.528 -20.883 20.116 1.00 90.94 540 ILE A O 1
ATOM 4388 N N . LEU A 1 541 ? -12.210 -18.751 20.337 1.00 87.56 541 LEU A N 1
ATOM 4389 C CA . LEU A 1 541 ? -13.068 -18.985 21.503 1.00 87.56 541 LEU A CA 1
ATOM 4390 C C . LEU A 1 541 ? -14.417 -19.595 21.134 1.00 87.56 541 LEU A C 1
ATOM 4392 O O . LEU A 1 541 ? -15.072 -19.168 20.179 1.00 87.56 541 LEU A O 1
ATOM 4396 N N . ARG A 1 542 ? -14.877 -20.512 21.981 1.00 86.06 542 ARG A N 1
ATOM 4397 C CA . ARG A 1 542 ? -16.239 -21.050 22.045 1.00 86.06 542 ARG A CA 1
ATOM 4398 C C . ARG A 1 542 ? -17.065 -20.261 23.060 1.00 86.06 542 ARG A C 1
ATOM 4400 O O . ARG A 1 542 ? -16.539 -19.507 23.873 1.00 86.06 542 ARG A O 1
ATOM 4407 N N . ARG A 1 543 ? -18.389 -20.444 23.037 1.00 79.81 543 ARG A N 1
ATOM 4408 C CA . ARG A 1 543 ? -19.299 -19.780 23.990 1.00 79.81 543 ARG A CA 1
ATOM 4409 C C . ARG A 1 543 ? -18.977 -20.147 25.444 1.00 79.81 543 ARG A C 1
ATOM 4411 O O . ARG A 1 543 ? -19.088 -19.292 26.317 1.00 79.81 543 ARG A O 1
ATOM 4418 N N . GLU A 1 544 ? -18.592 -21.400 25.694 1.00 78.12 544 GLU A N 1
ATOM 4419 C CA . GLU A 1 544 ? -18.227 -21.880 27.034 1.00 78.12 544 GLU A CA 1
ATOM 4420 C C . GLU A 1 544 ? -17.031 -21.113 27.617 1.00 78.12 544 GLU A C 1
ATOM 4422 O O . GLU A 1 544 ? -17.022 -20.811 28.809 1.00 78.12 544 GLU A O 1
ATOM 4427 N N . ASP A 1 545 ? -16.078 -20.704 26.774 1.00 83.44 545 ASP A N 1
ATOM 4428 C CA . ASP A 1 545 ? -14.848 -20.047 27.222 1.00 83.44 545 ASP A CA 1
ATOM 4429 C C . ASP A 1 545 ? -15.101 -18.662 27.832 1.00 83.44 545 ASP A C 1
ATOM 4431 O O . ASP A 1 545 ? -14.360 -18.224 28.711 1.00 83.44 545 ASP A O 1
ATOM 4435 N N . CYS A 1 546 ? -16.181 -17.980 27.430 1.00 79.31 546 CYS A N 1
ATOM 4436 C CA . CYS A 1 546 ? -16.591 -16.714 28.043 1.00 79.31 546 CYS A CA 1
ATOM 4437 C C . CYS A 1 546 ? -16.919 -16.891 29.537 1.00 79.31 546 CYS A C 1
ATOM 4439 O O . CYS A 1 546 ? -16.661 -16.004 30.354 1.00 79.31 546 CYS A O 1
ATOM 4441 N N . MET A 1 547 ? -17.462 -18.053 29.910 1.00 76.31 547 MET A N 1
ATOM 4442 C CA . MET A 1 547 ? -17.940 -18.324 31.267 1.00 76.31 547 MET A CA 1
ATOM 4443 C C . MET A 1 547 ? -16.800 -18.602 32.247 1.00 76.31 547 MET A C 1
ATOM 4445 O O . MET A 1 547 ? -16.975 -18.399 33.447 1.00 76.31 547 MET A O 1
ATOM 4449 N N . ASN A 1 548 ? -15.606 -18.938 31.750 1.00 77.19 548 ASN A N 1
ATOM 4450 C CA . ASN A 1 548 ? -14.412 -19.122 32.579 1.00 77.19 548 ASN A CA 1
ATOM 4451 C C . ASN A 1 548 ? -14.035 -17.855 33.365 1.00 77.19 548 ASN A C 1
ATOM 4453 O O . ASN A 1 548 ? -13.471 -17.951 34.454 1.00 77.19 548 ASN A O 1
ATOM 4457 N N . CYS A 1 549 ? -14.372 -16.675 32.834 1.00 74.56 549 CYS A N 1
ATOM 4458 C CA . CYS A 1 549 ? -14.169 -15.392 33.509 1.00 74.56 549 CYS A CA 1
ATOM 4459 C C . CYS A 1 549 ? -15.463 -14.829 34.118 1.00 74.56 549 CYS A C 1
ATOM 4461 O O . CYS A 1 549 ? -15.398 -14.166 35.149 1.00 74.56 549 CYS A O 1
ATOM 4463 N N . HIS A 1 550 ? -16.629 -15.087 33.511 1.00 76.12 550 HIS A N 1
ATOM 4464 C CA . HIS A 1 550 ? -17.900 -14.477 33.924 1.00 76.12 550 HIS A CA 1
ATOM 4465 C C . HIS A 1 550 ? -18.721 -15.285 34.950 1.00 76.12 550 HIS A C 1
ATOM 4467 O O . HIS A 1 550 ? -19.511 -14.678 35.663 1.00 76.12 550 HIS A O 1
ATOM 4473 N N . HIS A 1 551 ? -18.532 -16.605 35.084 1.00 74.62 551 HIS A N 1
ATOM 4474 C CA . HIS A 1 551 ? -19.227 -17.448 36.083 1.00 74.62 551 HIS A CA 1
ATOM 4475 C C . HIS A 1 551 ? -18.333 -17.876 37.264 1.00 74.62 551 HIS A C 1
ATOM 4477 O O . HIS A 1 551 ? -18.752 -18.669 38.105 1.00 74.62 551 HIS A O 1
ATOM 4483 N N . LYS A 1 552 ? -17.092 -17.372 37.340 1.00 65.81 552 LYS A N 1
ATOM 4484 C CA . LYS A 1 552 ? -16.108 -17.779 38.360 1.00 65.81 552 LYS A CA 1
ATOM 4485 C C . LYS A 1 552 ? -16.276 -17.065 39.714 1.00 65.81 552 LYS A C 1
ATOM 4487 O O . LYS A 1 552 ? -15.782 -17.570 40.714 1.00 65.81 552 LYS A O 1
ATOM 4492 N N . ALA A 1 553 ? -16.969 -15.925 39.755 1.00 57.44 553 ALA A N 1
ATOM 4493 C CA . ALA A 1 553 ? -17.277 -15.170 40.971 1.00 57.44 553 ALA A CA 1
ATOM 4494 C C . ALA A 1 553 ? -18.703 -14.607 40.870 1.00 57.44 553 ALA A C 1
ATOM 4496 O O . ALA A 1 553 ? -19.056 -14.017 39.848 1.00 57.44 553 ALA A O 1
ATOM 4497 N N . PHE A 1 554 ? -19.524 -14.831 41.897 1.00 55.28 554 PHE A N 1
ATOM 4498 C CA . PHE A 1 554 ? -20.946 -14.473 41.911 1.00 55.28 554 PHE A CA 1
ATOM 4499 C C . PHE A 1 554 ? -21.189 -12.948 41.688 1.00 55.28 554 PHE A C 1
ATOM 4501 O O . PHE A 1 554 ? -20.276 -12.145 41.921 1.00 55.28 554 PHE A O 1
ATOM 4508 N N . PRO A 1 555 ? -22.387 -12.504 41.231 1.00 53.66 555 PRO A N 1
ATOM 4509 C CA . PRO A 1 555 ? -22.684 -11.143 40.767 1.00 53.66 555 PRO A CA 1
ATOM 4510 C C . PRO A 1 555 ? -22.450 -10.000 41.754 1.00 53.66 555 PRO A C 1
ATOM 4512 O O . PRO A 1 555 ? -22.396 -8.853 41.308 1.00 53.66 555 PRO A O 1
ATOM 4515 N N . SER A 1 556 ? -22.256 -10.259 43.050 1.00 47.66 556 SER A N 1
ATOM 4516 C CA . SER A 1 556 ? -22.008 -9.195 44.033 1.00 47.66 556 SER A CA 1
ATOM 4517 C C . SER A 1 556 ? -20.711 -8.416 43.770 1.00 47.66 556 SER A C 1
ATOM 4519 O O . SER A 1 556 ? -20.620 -7.253 44.151 1.00 47.66 556 SER A O 1
ATOM 4521 N N . GLN A 1 557 ? -19.736 -8.995 43.053 1.00 48.75 557 GLN A N 1
ATOM 4522 C CA . GLN A 1 557 ? -18.488 -8.300 42.694 1.00 48.75 557 GLN A CA 1
ATOM 4523 C C . GLN A 1 557 ? -18.458 -7.743 41.261 1.00 48.75 557 GLN A C 1
ATOM 4525 O O . GLN A 1 557 ? -17.637 -6.876 40.961 1.00 48.75 557 GLN A O 1
ATOM 4530 N N . THR A 1 558 ? -19.320 -8.226 40.354 1.00 53.06 558 THR A N 1
ATOM 4531 C CA . THR A 1 558 ? -19.299 -7.818 38.933 1.00 53.06 558 THR A CA 1
ATOM 4532 C C . THR A 1 558 ? -20.459 -6.908 38.528 1.00 53.06 558 THR A C 1
ATOM 4534 O O . THR A 1 558 ? -20.314 -6.162 37.559 1.00 53.06 558 THR A O 1
ATOM 4537 N N . GLY A 1 559 ? -21.590 -6.941 39.245 1.00 61.66 559 GLY A N 1
ATOM 4538 C CA . GLY A 1 559 ? -22.768 -6.106 38.977 1.00 61.66 559 GLY A CA 1
ATOM 4539 C C . GLY A 1 559 ? -23.502 -6.414 37.661 1.00 61.66 559 GLY A C 1
ATOM 4540 O O . GLY A 1 559 ? -24.307 -5.601 37.207 1.00 61.66 559 GLY A O 1
ATOM 4541 N N . ILE A 1 560 ? -23.221 -7.550 37.008 1.00 69.25 560 ILE A N 1
ATOM 4542 C CA . ILE A 1 560 ? -23.836 -7.930 35.725 1.00 69.25 560 ILE A CA 1
ATOM 4543 C C . ILE A 1 560 ? -25.096 -8.769 35.983 1.00 69.25 560 ILE A C 1
ATOM 4545 O O . ILE A 1 560 ? -25.007 -9.866 36.526 1.00 69.25 560 ILE A O 1
ATOM 4549 N N . LYS A 1 561 ? -26.266 -8.285 35.539 1.00 78.38 561 LYS A N 1
ATOM 4550 C CA . LYS A 1 561 ? -27.544 -9.022 35.616 1.00 78.38 561 LYS A CA 1
ATOM 4551 C C . LYS A 1 561 ? -27.570 -10.198 34.634 1.00 78.38 561 LYS A C 1
ATOM 4553 O O . LYS A 1 561 ? -27.155 -10.018 33.485 1.00 78.38 561 LYS A O 1
ATOM 4558 N N . CYS A 1 562 ? -28.156 -11.337 35.016 1.00 80.25 562 CYS A N 1
ATOM 4559 C CA . CYS A 1 562 ? -28.284 -12.535 34.168 1.00 80.25 562 CYS A CA 1
ATOM 4560 C C . CYS A 1 562 ? -28.910 -12.229 32.794 1.00 80.25 562 CYS A C 1
ATOM 4562 O O . CYS A 1 562 ? -28.403 -12.680 31.766 1.00 80.25 562 CYS A O 1
ATOM 4564 N N . ALA A 1 563 ? -29.937 -11.370 32.764 1.00 81.75 563 ALA A N 1
ATOM 4565 C CA . ALA A 1 563 ? -30.632 -10.928 31.550 1.00 81.75 563 ALA A CA 1
ATOM 4566 C C . ALA A 1 563 ? -29.721 -10.259 30.505 1.00 81.75 563 ALA A C 1
ATOM 4568 O O . ALA A 1 563 ? -30.044 -10.260 29.323 1.00 81.75 563 ALA A O 1
ATOM 4569 N N . THR A 1 564 ? -28.556 -9.736 30.908 1.00 77.94 564 THR A N 1
ATOM 4570 C CA . THR A 1 564 ? -27.570 -9.164 29.972 1.00 77.94 564 THR A CA 1
ATOM 4571 C C . THR A 1 564 ? -27.092 -10.205 28.954 1.00 77.94 564 THR A C 1
ATOM 4573 O O . THR A 1 564 ? -26.809 -9.857 27.810 1.00 77.94 564 THR A O 1
ATOM 4576 N N . CYS A 1 565 ? -27.022 -11.476 29.365 1.00 76.12 565 CYS A N 1
ATOM 4577 C CA . CYS A 1 565 ? -26.483 -12.581 28.569 1.00 76.12 565 CYS A CA 1
ATOM 4578 C C . CYS A 1 565 ? -27.503 -13.702 28.298 1.00 76.12 565 CYS A C 1
ATOM 4580 O O . CYS A 1 565 ? -27.345 -14.461 27.343 1.00 76.12 565 CYS A O 1
ATOM 4582 N N . HIS A 1 566 ? -28.539 -13.815 29.129 1.00 83.75 566 HIS A N 1
ATOM 4583 C CA . HIS A 1 566 ? -29.557 -14.866 29.085 1.00 83.75 566 HIS A CA 1
ATOM 4584 C C . HIS A 1 566 ? -30.920 -14.326 28.636 1.00 83.75 566 HIS A C 1
ATOM 4586 O O . HIS A 1 566 ? -31.951 -14.677 29.197 1.00 83.75 566 HIS A O 1
ATOM 4592 N N . GLN A 1 567 ? -30.928 -13.448 27.628 1.00 87.06 567 GLN A N 1
ATOM 4593 C CA . GLN A 1 567 ? -32.145 -12.773 27.155 1.00 87.06 567 GLN A CA 1
ATOM 4594 C C . GLN A 1 567 ? -33.238 -13.760 26.738 1.00 87.06 567 GLN A C 1
ATOM 4596 O O . GLN A 1 567 ? -34.385 -13.593 27.134 1.00 87.06 567 GLN A O 1
ATOM 4601 N N . THR A 1 568 ? -32.885 -14.811 25.987 1.00 89.25 568 THR A N 1
ATOM 4602 C CA . THR A 1 568 ? -33.853 -15.839 25.580 1.00 89.25 568 THR A CA 1
ATOM 4603 C C . THR A 1 568 ? -34.411 -16.585 26.783 1.00 89.25 568 THR A C 1
ATOM 4605 O O . THR A 1 568 ? -35.619 -16.739 26.871 1.00 89.25 568 THR A O 1
ATOM 4608 N N . GLN A 1 569 ? -33.557 -17.011 27.718 1.00 91.88 569 GLN A N 1
ATOM 4609 C CA . GLN A 1 569 ? -34.002 -17.736 28.909 1.00 91.88 569 GLN A CA 1
ATOM 4610 C C . GLN A 1 569 ? -34.927 -16.866 29.761 1.00 91.88 569 GLN A C 1
ATOM 4612 O O . GLN A 1 569 ? -35.964 -17.341 30.197 1.00 91.88 569 GLN A O 1
ATOM 4617 N N . VAL A 1 570 ? -34.591 -15.583 29.939 1.00 91.81 570 VAL A N 1
ATOM 4618 C CA . VAL A 1 570 ? -35.438 -14.628 30.663 1.00 91.81 570 VAL A CA 1
ATOM 4619 C C . VAL A 1 570 ? -36.769 -14.431 29.947 1.00 91.81 570 VAL A C 1
ATOM 4621 O O . VAL A 1 570 ? -37.802 -14.508 30.594 1.00 91.81 570 VAL A O 1
ATOM 4624 N N . ALA A 1 571 ? -36.766 -14.234 28.625 1.00 91.94 571 ALA A N 1
ATOM 4625 C CA . ALA A 1 571 ? -37.996 -14.037 27.863 1.00 91.94 571 ALA A CA 1
ATOM 4626 C C . ALA A 1 571 ? -38.898 -15.281 27.862 1.00 91.94 571 ALA A C 1
ATOM 4628 O O . ALA A 1 571 ? -40.114 -15.144 27.936 1.00 91.94 571 ALA A O 1
ATOM 4629 N N . VAL A 1 572 ? -38.318 -16.483 27.789 1.00 93.75 572 VAL A N 1
ATOM 4630 C CA . VAL A 1 572 ? -39.054 -17.753 27.887 1.00 93.75 572 VAL A CA 1
ATOM 4631 C C . VAL A 1 572 ? -39.624 -17.927 29.293 1.00 93.75 572 VAL A C 1
ATOM 4633 O O . VAL A 1 572 ? -40.814 -18.191 29.438 1.00 93.75 572 VAL A O 1
ATOM 4636 N N . PHE A 1 573 ? -38.798 -17.728 30.323 1.00 93.88 573 PHE A N 1
ATOM 4637 C CA . PHE A 1 573 ? -39.187 -17.868 31.725 1.00 93.88 573 PHE A CA 1
ATOM 4638 C C . PHE A 1 573 ? -40.307 -16.894 32.117 1.00 93.88 573 PHE A C 1
ATOM 4640 O O . PHE A 1 573 ? -41.280 -17.307 32.746 1.00 93.88 573 PHE A O 1
ATOM 4647 N N . SER A 1 574 ? -40.206 -15.631 31.687 1.00 91.94 574 SER A N 1
ATOM 4648 C CA . SER A 1 574 ? -41.181 -14.575 31.980 1.00 91.94 574 SER A CA 1
ATOM 4649 C C . SER A 1 574 ? -42.359 -14.516 31.000 1.00 91.94 574 SER A C 1
ATOM 4651 O O . SER A 1 574 ? -43.185 -13.621 31.120 1.00 91.94 574 SER A O 1
ATOM 4653 N N . GLY A 1 575 ? -42.410 -15.380 29.979 1.00 90.94 575 GLY A N 1
ATOM 4654 C CA . GLY A 1 575 ? -43.516 -15.429 29.011 1.00 90.94 575 GLY A CA 1
ATOM 4655 C C . GLY A 1 575 ? -43.524 -14.369 27.909 1.00 90.94 575 GLY A C 1
ATOM 4656 O O . GLY A 1 575 ? -44.429 -14.351 27.079 1.00 90.94 575 GLY A O 1
ATOM 4657 N N . ASN A 1 576 ? -42.487 -13.533 27.824 1.00 90.62 576 ASN A N 1
ATOM 4658 C CA . ASN A 1 576 ? -42.343 -12.454 26.832 1.00 90.62 576 ASN A CA 1
ATOM 4659 C C . ASN A 1 576 ? -42.048 -12.945 25.398 1.00 90.62 576 ASN A C 1
ATOM 4661 O O . ASN A 1 576 ? -41.729 -12.153 24.511 1.00 90.62 5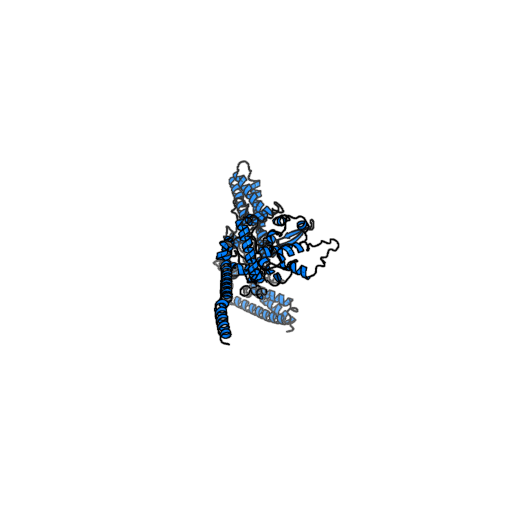76 ASN A O 1
ATOM 4665 N N . VAL A 1 577 ? -42.099 -14.255 25.165 1.00 87.62 577 VAL A N 1
ATOM 4666 C CA . VAL A 1 577 ? -41.930 -14.888 23.847 1.00 87.62 577 VAL A CA 1
ATOM 4667 C C . VAL A 1 577 ? -43.251 -15.068 23.086 1.00 87.62 577 VAL A C 1
ATOM 4669 O O . VAL A 1 577 ? -43.213 -15.394 21.894 1.00 87.62 577 VAL A O 1
ATOM 4672 N N . ALA A 1 578 ? -44.389 -14.832 23.746 1.00 79.12 578 ALA A N 1
ATOM 4673 C CA . ALA A 1 578 ? -45.748 -14.954 23.219 1.00 79.12 578 ALA A CA 1
ATOM 4674 C C . ALA A 1 578 ? -46.518 -13.620 23.300 1.00 79.12 578 ALA A C 1
ATOM 4676 O O . ALA A 1 578 ? -46.171 -12.752 24.102 1.00 79.12 578 ALA A O 1
ATOM 4677 N N . ASP A 1 579 ? -47.548 -13.472 22.462 1.00 76.56 579 ASP A N 1
ATOM 4678 C CA . ASP A 1 579 ? -48.549 -12.401 22.548 1.00 76.56 579 ASP A CA 1
ATOM 4679 C C . ASP A 1 579 ? -49.958 -13.025 22.413 1.00 76.56 579 ASP A C 1
ATOM 4681 O O . ASP A 1 579 ? -50.256 -13.574 21.344 1.00 76.56 579 ASP A O 1
ATOM 4685 N N . PRO A 1 580 ? -50.801 -13.012 23.468 1.00 83.00 580 PRO A N 1
ATOM 4686 C CA . PRO A 1 580 ? -50.527 -12.471 24.806 1.00 83.00 580 PRO A CA 1
ATOM 4687 C C . PRO A 1 580 ? -49.384 -13.214 25.520 1.00 83.00 580 PRO A C 1
ATOM 4689 O O . PRO A 1 580 ? -49.023 -14.326 25.140 1.00 83.00 580 PRO A O 1
ATOM 4692 N N . GLN A 1 581 ? -48.780 -12.576 26.529 1.00 88.44 581 GLN A N 1
ATOM 4693 C CA . GLN A 1 581 ? -47.679 -13.174 27.294 1.00 88.44 581 GLN A CA 1
ATOM 4694 C C . GLN A 1 581 ? -48.142 -14.452 28.002 1.00 88.44 581 GLN A C 1
ATOM 4696 O O . GLN A 1 581 ? -49.214 -14.472 28.603 1.00 88.44 581 GLN A O 1
ATOM 4701 N N . GLU A 1 582 ? -47.305 -15.489 27.967 1.00 90.12 582 GLU A N 1
ATOM 4702 C CA . GLU A 1 582 ? -47.555 -16.790 28.610 1.00 90.12 582 GLU A CA 1
ATOM 4703 C C . GLU A 1 582 ? -46.413 -17.084 29.611 1.00 90.12 582 GLU A C 1
ATOM 4705 O O . GLU A 1 582 ? -45.457 -17.788 29.257 1.00 90.12 582 GLU A O 1
ATOM 4710 N N . PRO A 1 583 ? -46.410 -16.475 30.820 1.00 92.25 583 PRO A N 1
ATOM 4711 C CA . PRO A 1 583 ? -45.364 -16.687 31.824 1.00 92.25 583 PRO A CA 1
ATOM 4712 C C . PRO A 1 583 ? -45.269 -18.150 32.250 1.00 92.25 583 PRO A C 1
ATOM 4714 O O . PRO A 1 583 ? -46.249 -18.885 32.222 1.00 92.25 583 PRO A O 1
ATOM 4717 N N . SER A 1 584 ? -44.078 -18.594 32.652 1.00 93.62 584 SER A N 1
ATOM 4718 C CA . SER A 1 584 ? -43.957 -19.941 33.212 1.00 93.62 584 SER A CA 1
ATOM 4719 C C . SER A 1 584 ? -44.584 -20.004 34.604 1.00 93.62 584 SER A C 1
ATOM 4721 O O . SER A 1 584 ? -44.430 -19.061 35.381 1.00 93.62 584 SER A O 1
ATOM 4723 N N . MET A 1 585 ? -45.130 -21.165 34.982 1.00 91.62 585 MET A N 1
ATOM 4724 C CA . MET A 1 585 ? -45.605 -21.432 36.353 1.00 91.62 585 MET A CA 1
ATOM 4725 C C . MET A 1 585 ? -44.577 -21.045 37.438 1.00 91.62 585 MET A C 1
ATOM 4727 O O . MET A 1 585 ? -44.926 -20.620 38.533 1.00 91.62 585 MET A O 1
ATOM 4731 N N . LYS A 1 586 ? -43.278 -21.152 37.119 1.00 91.25 586 LYS A N 1
ATOM 4732 C CA . LYS A 1 586 ? -42.172 -20.805 38.020 1.00 91.25 586 LYS A CA 1
ATOM 4733 C C . LYS A 1 586 ? -42.051 -19.294 38.199 1.00 91.25 586 LYS A C 1
ATOM 4735 O O . LYS A 1 586 ? -41.867 -18.817 39.313 1.00 91.25 586 LYS A O 1
ATOM 4740 N N . SER A 1 587 ? -42.162 -18.547 37.102 1.00 92.12 587 SER A N 1
ATOM 4741 C CA . SER A 1 587 ? -42.171 -17.085 37.133 1.00 92.12 587 SER A CA 1
ATOM 4742 C C . SER A 1 587 ? -43.418 -16.546 37.832 1.00 92.12 587 SER A C 1
ATOM 4744 O O . SER A 1 587 ? -43.318 -15.550 38.541 1.00 92.12 587 SER A O 1
ATOM 4746 N N . GLU A 1 588 ? -44.575 -17.187 37.653 1.00 93.38 588 GLU A N 1
ATOM 4747 C CA . GLU A 1 588 ? -45.824 -16.812 38.331 1.00 93.38 588 GLU A CA 1
ATOM 4748 C C . GLU A 1 588 ? -45.761 -17.073 39.838 1.00 93.38 588 GLU A C 1
ATOM 4750 O O . GLU A 1 588 ? -46.233 -16.257 40.624 1.00 93.38 588 GLU A O 1
ATOM 4755 N N . ALA A 1 589 ? -45.086 -18.150 40.250 1.00 90.88 589 ALA A N 1
ATOM 4756 C CA . ALA A 1 589 ? -44.799 -18.448 41.652 1.00 90.88 589 ALA A CA 1
ATOM 4757 C C . ALA A 1 589 ? -43.754 -17.506 42.293 1.00 90.88 589 ALA A C 1
ATOM 4759 O O . ALA A 1 589 ? -43.409 -17.674 43.461 1.00 90.88 589 ALA A O 1
ATOM 4760 N N . GLY A 1 590 ? -43.228 -16.525 41.550 1.00 90.94 590 GLY A N 1
ATOM 4761 C CA . GLY A 1 590 ? -42.259 -15.550 42.052 1.00 90.94 590 GLY A CA 1
ATOM 4762 C C . GLY A 1 590 ? -40.820 -16.065 42.148 1.00 90.94 590 GLY A C 1
ATOM 4763 O O . GLY A 1 590 ? -39.983 -15.393 42.750 1.00 90.94 590 GLY A O 1
ATOM 4764 N N . LEU A 1 591 ? -40.507 -17.222 41.550 1.00 90.75 591 LEU A N 1
ATOM 4765 C CA . LEU A 1 591 ? -39.144 -17.749 41.539 1.00 90.75 591 LEU A CA 1
ATOM 4766 C C . LEU A 1 591 ? -38.233 -16.896 40.652 1.00 90.75 591 LEU A C 1
ATOM 4768 O O . LEU A 1 591 ? -38.590 -16.464 39.553 1.00 90.75 591 LEU A O 1
ATOM 4772 N N . SER A 1 592 ? -37.010 -16.699 41.119 1.00 89.50 592 SER A N 1
ATOM 4773 C CA . SER A 1 592 ? -35.926 -16.075 40.380 1.00 89.50 592 SER A CA 1
ATOM 4774 C C . SER A 1 592 ? -35.049 -17.126 39.692 1.00 89.50 592 SER A C 1
ATOM 4776 O O . SER A 1 592 ? -35.084 -18.323 39.980 1.00 89.50 592 SER A O 1
ATOM 4778 N N . CYS A 1 593 ? -34.188 -16.678 38.775 1.00 88.75 593 CYS A N 1
ATOM 4779 C CA . CYS A 1 593 ? -33.202 -17.562 38.151 1.00 88.75 593 CYS A CA 1
ATOM 4780 C C . CYS A 1 593 ? -32.212 -18.141 39.177 1.00 88.75 593 CYS A C 1
ATOM 4782 O O . CYS A 1 593 ? -31.678 -19.232 38.973 1.00 88.75 593 CYS A O 1
ATOM 4784 N N . GLU A 1 594 ? -31.932 -17.394 40.246 1.00 86.44 594 GLU A N 1
ATOM 4785 C CA . GLU A 1 594 ? -30.926 -17.735 41.251 1.00 86.44 594 GLU A CA 1
ATOM 4786 C C . GLU A 1 594 ? -31.387 -18.916 42.105 1.00 86.44 594 GLU A C 1
ATOM 4788 O O . GLU A 1 594 ? -30.580 -19.801 42.378 1.00 86.44 594 GLU A O 1
ATOM 4793 N N . ASP A 1 595 ? -32.687 -19.022 42.379 1.00 88.38 595 ASP A N 1
ATOM 4794 C CA . ASP A 1 595 ? -33.265 -20.110 43.178 1.00 88.38 595 ASP A CA 1
ATOM 4795 C C . ASP A 1 595 ? -32.979 -21.496 42.580 1.00 88.38 595 ASP A C 1
ATOM 4797 O O . ASP A 1 595 ? -32.810 -22.479 43.300 1.00 88.38 595 ASP A O 1
ATOM 4801 N N . CYS A 1 596 ? -32.850 -21.578 41.249 1.00 89.06 596 CYS A N 1
ATOM 4802 C CA . CYS A 1 596 ? -32.564 -22.829 40.546 1.00 89.06 596 CYS A CA 1
ATOM 4803 C C . CYS A 1 596 ? -31.102 -22.970 40.092 1.00 89.06 596 CYS A C 1
ATOM 4805 O O . CYS A 1 596 ? -30.561 -24.078 40.013 1.00 89.06 596 CYS A O 1
ATOM 4807 N N . HIS A 1 597 ? -30.456 -21.860 39.732 1.00 88.62 597 HIS A N 1
ATOM 4808 C CA . HIS A 1 597 ? -29.139 -21.880 39.095 1.00 88.62 597 HIS A CA 1
ATOM 4809 C C . HIS A 1 597 ? -27.987 -21.558 40.036 1.00 88.62 597 HIS A C 1
ATOM 4811 O O . HIS A 1 597 ? -26.839 -21.547 39.586 1.00 88.62 597 HIS A O 1
ATOM 4817 N N . LEU A 1 598 ? -28.257 -21.333 41.321 1.00 85.31 598 LEU A N 1
ATOM 4818 C CA . LEU A 1 598 ? -27.243 -20.989 42.299 1.00 85.31 598 LEU A CA 1
ATOM 4819 C C . LEU A 1 598 ? -27.104 -22.033 43.408 1.00 85.31 598 LEU A C 1
ATOM 4821 O O . LEU A 1 598 ? -28.076 -22.503 43.991 1.00 85.31 598 LEU A O 1
ATOM 4825 N N . THR A 1 599 ? -25.862 -22.384 43.736 1.00 81.25 599 THR A N 1
ATOM 4826 C CA . THR A 1 599 ? -25.566 -23.126 44.968 1.00 81.25 599 THR A CA 1
ATOM 4827 C C . THR A 1 599 ? -25.425 -22.187 46.162 1.00 81.25 599 THR A C 1
ATOM 4829 O O . THR A 1 599 ? -25.028 -21.039 46.002 1.00 81.25 599 THR A O 1
ATOM 4832 N N . GLU A 1 600 ? -25.601 -22.698 47.381 1.00 75.75 600 GLU A N 1
ATOM 4833 C CA . GLU A 1 600 ? -25.371 -21.945 48.631 1.00 75.75 600 GLU A CA 1
ATOM 4834 C C . GLU A 1 600 ? -23.981 -21.288 48.703 1.00 75.75 600 GLU A C 1
ATOM 4836 O O . GLU A 1 600 ? -23.801 -20.245 49.322 1.00 75.75 600 GLU A O 1
ATOM 4841 N N . LYS A 1 601 ? -22.986 -21.864 48.013 1.00 74.31 601 LYS A N 1
ATOM 4842 C CA . LYS A 1 601 ? -21.620 -21.324 47.908 1.00 74.31 601 LYS A CA 1
ATOM 4843 C C . LYS A 1 601 ? -21.455 -20.265 46.807 1.00 74.31 601 LYS A C 1
ATOM 4845 O O . LYS A 1 601 ? -20.327 -19.932 46.449 1.00 74.31 601 LYS A O 1
ATOM 4850 N N . GLY A 1 602 ? -22.542 -19.773 46.215 1.00 72.75 602 GLY A N 1
ATOM 4851 C CA . GLY A 1 602 ? -22.505 -18.737 45.185 1.00 72.75 602 GLY A CA 1
ATOM 4852 C C . GLY A 1 602 ? -22.010 -19.222 43.814 1.00 72.75 602 GLY A C 1
ATOM 4853 O O . GLY A 1 602 ? -21.536 -18.417 43.012 1.00 72.75 602 GLY A O 1
ATOM 4854 N N . LYS A 1 603 ? -22.055 -20.531 43.523 1.00 75.94 603 LYS A N 1
ATOM 4855 C CA . LYS A 1 603 ? -21.605 -21.078 42.231 1.00 75.94 603 LYS A CA 1
ATOM 4856 C C . LYS A 1 603 ? -22.783 -21.264 41.280 1.00 75.94 603 LYS A C 1
ATOM 4858 O O . LYS A 1 603 ? -23.741 -21.955 41.617 1.00 75.94 603 LYS A O 1
ATOM 4863 N N . VAL A 1 604 ? -22.662 -20.719 40.069 1.00 80.81 604 VAL A N 1
ATOM 4864 C CA . VAL A 1 604 ? -23.651 -20.931 39.004 1.00 80.81 604 VAL A CA 1
ATOM 4865 C C . VAL A 1 604 ? -23.582 -22.380 38.518 1.00 80.81 604 VAL A C 1
ATOM 4867 O O . VAL A 1 604 ? -22.518 -22.858 38.113 1.00 80.81 604 VAL A O 1
ATOM 4870 N N . ILE A 1 605 ? -24.717 -23.072 38.547 1.00 83.88 605 ILE A N 1
ATOM 4871 C CA . ILE A 1 605 ? -24.875 -24.464 38.126 1.00 83.88 605 ILE A CA 1
ATOM 4872 C C . ILE A 1 605 ? -26.012 -24.618 37.117 1.00 83.88 605 ILE A C 1
ATOM 4874 O O . ILE A 1 605 ? -26.908 -23.783 36.981 1.00 83.88 605 ILE A O 1
ATOM 4878 N N . ARG A 1 606 ? -25.979 -25.731 36.388 1.00 84.94 606 ARG A N 1
ATOM 4879 C CA . ARG A 1 606 ? -27.135 -26.182 35.620 1.00 84.94 606 ARG A CA 1
ATOM 4880 C C . ARG A 1 606 ? -28.078 -26.899 36.584 1.00 84.94 606 ARG A C 1
ATOM 4882 O O . ARG A 1 606 ? -27.634 -27.834 37.243 1.00 84.94 606 ARG A O 1
ATOM 4889 N N . ALA A 1 607 ? -29.328 -26.447 36.660 1.00 86.62 607 ALA A N 1
ATOM 4890 C CA . ALA A 1 607 ? -30.337 -27.076 37.502 1.00 86.62 607 ALA A CA 1
ATOM 4891 C C . ALA A 1 607 ? -30.527 -28.552 37.110 1.00 86.62 607 ALA A C 1
ATOM 4893 O O . ALA A 1 607 ? -30.501 -28.895 35.922 1.00 86.62 607 ALA A O 1
ATOM 4894 N N . THR A 1 608 ? -30.686 -29.407 38.115 1.00 87.69 608 THR A N 1
ATOM 4895 C CA . THR A 1 608 ? -30.964 -30.846 37.982 1.00 87.69 608 THR A CA 1
ATOM 4896 C C . THR A 1 608 ? -32.216 -31.191 38.787 1.00 87.69 608 THR A C 1
ATOM 4898 O O . THR A 1 608 ? -32.722 -30.333 39.508 1.00 87.69 608 THR A O 1
ATOM 4901 N N . GLY A 1 609 ? -32.707 -32.433 38.718 1.00 85.12 609 GLY A N 1
ATOM 4902 C CA . GLY A 1 609 ? -33.842 -32.864 39.547 1.00 85.12 609 GLY A CA 1
ATOM 4903 C C . GLY A 1 609 ? -33.609 -32.633 41.049 1.00 85.12 609 GLY A C 1
ATOM 4904 O O . GLY A 1 609 ? -34.521 -32.241 41.771 1.00 85.12 609 GLY A O 1
ATOM 4905 N N . PHE A 1 610 ? -32.353 -32.734 41.502 1.00 84.81 610 PHE A N 1
ATOM 4906 C CA . PHE A 1 610 ? -31.960 -32.399 42.875 1.00 84.81 610 PHE A CA 1
ATOM 4907 C C . PHE A 1 610 ? -32.255 -30.939 43.250 1.00 84.81 610 PHE A C 1
ATOM 4909 O O . PHE A 1 610 ? -32.562 -30.649 44.399 1.00 84.81 610 PHE A O 1
ATOM 4916 N N . THR A 1 611 ? -32.175 -30.004 42.298 1.00 88.19 611 THR A N 1
ATOM 4917 C CA . THR A 1 611 ? -32.541 -28.602 42.535 1.00 88.19 611 THR A CA 1
ATOM 4918 C C . THR A 1 611 ? -34.023 -28.474 42.878 1.00 88.19 611 THR A C 1
ATOM 4920 O O . THR A 1 611 ? -34.370 -27.718 43.777 1.00 88.19 611 THR A O 1
ATOM 4923 N N . CYS A 1 612 ? -34.887 -29.222 42.189 1.00 86.31 612 CYS A N 1
ATOM 4924 C CA . CYS A 1 612 ? -36.331 -29.200 42.409 1.00 86.31 612 CYS A CA 1
ATOM 4925 C C . CYS A 1 612 ? -36.691 -29.784 43.785 1.00 86.31 612 CYS A C 1
ATOM 4927 O O . CYS A 1 612 ? -37.489 -29.200 44.513 1.00 86.31 612 CYS A O 1
ATOM 4929 N N . ALA A 1 613 ? -36.014 -30.866 44.181 1.00 85.00 613 ALA A N 1
ATOM 4930 C CA . ALA A 1 613 ? -36.185 -31.521 45.480 1.00 85.00 613 ALA A CA 1
ATOM 4931 C C . ALA A 1 613 ? -35.770 -30.657 46.693 1.00 85.00 613 ALA A C 1
ATOM 4933 O O . ALA A 1 613 ? -35.973 -31.054 47.833 1.00 85.00 613 ALA A O 1
ATOM 4934 N N . LYS A 1 614 ? -35.189 -29.464 46.487 1.00 84.81 614 LYS A N 1
ATOM 4935 C CA . LYS A 1 614 ? -34.916 -28.521 47.588 1.00 84.81 614 LYS A CA 1
ATOM 4936 C C . LYS A 1 614 ? -36.170 -27.835 48.128 1.00 84.81 614 LYS A C 1
ATOM 4938 O O . LYS A 1 614 ? -36.149 -27.354 49.256 1.00 84.81 614 LYS A O 1
ATOM 4943 N N . CYS A 1 615 ? -37.213 -27.735 47.309 1.00 85.12 615 CYS A N 1
ATOM 4944 C CA . CYS A 1 615 ? -38.470 -27.068 47.656 1.00 85.12 615 CYS A CA 1
ATOM 4945 C C . CYS A 1 615 ? -39.686 -27.998 47.539 1.00 85.12 615 CYS A C 1
ATOM 4947 O O . CYS A 1 615 ? -40.772 -27.617 47.960 1.00 85.12 615 CYS A O 1
ATOM 4949 N N . HIS A 1 616 ? -39.507 -29.187 46.960 1.00 86.75 616 HIS A N 1
ATOM 4950 C CA . HIS A 1 616 ? -40.547 -30.186 46.725 1.00 86.75 616 HIS A CA 1
ATOM 4951 C C . HIS A 1 616 ? -40.153 -31.539 47.329 1.00 86.75 616 HIS A C 1
ATOM 4953 O O . HIS A 1 616 ? -38.968 -31.796 47.539 1.00 86.75 616 HIS A O 1
ATOM 4959 N N . ASP A 1 617 ? -41.145 -32.400 47.558 1.00 85.06 617 ASP A N 1
ATOM 4960 C CA . ASP A 1 617 ? -40.975 -33.722 48.171 1.00 85.06 617 ASP A CA 1
ATOM 4961 C C . ASP A 1 617 ? -40.073 -34.677 47.359 1.00 85.06 617 ASP A C 1
ATOM 4963 O O . ASP A 1 617 ? -39.831 -34.492 46.156 1.00 85.06 617 ASP A O 1
ATOM 4967 N N . GLU A 1 618 ? -39.579 -35.733 48.021 1.00 74.31 618 GLU A N 1
ATOM 4968 C CA . GLU A 1 618 ? -38.787 -36.791 47.380 1.00 74.31 618 GLU A CA 1
ATOM 4969 C C . GLU A 1 618 ? -39.556 -37.418 46.202 1.00 74.31 618 GLU A C 1
ATOM 4971 O O . GLU A 1 618 ? -40.693 -37.860 46.339 1.00 74.31 618 GLU A O 1
ATOM 4976 N N . GLY A 1 619 ? -38.923 -37.435 45.023 1.00 73.00 619 GLY A N 1
ATOM 4977 C CA . GLY A 1 619 ? -39.520 -37.883 43.754 1.00 73.00 619 GLY A CA 1
ATOM 4978 C C . GLY A 1 619 ? -39.815 -36.750 42.764 1.00 73.00 619 GLY A C 1
ATOM 4979 O O . GLY A 1 619 ? -39.831 -36.976 41.557 1.00 73.00 619 GLY A O 1
ATOM 4980 N N . TYR A 1 620 ? -39.912 -35.494 43.216 1.00 79.25 620 TYR A N 1
ATOM 4981 C CA . TYR A 1 620 ? -40.160 -34.356 42.313 1.00 79.25 620 TYR A CA 1
ATOM 4982 C C . TYR A 1 620 ? -38.986 -34.051 41.358 1.00 79.25 620 TYR A C 1
ATOM 4984 O O . TYR A 1 620 ? -39.110 -33.272 40.413 1.00 79.25 620 TYR A O 1
ATOM 4992 N N . GLY A 1 621 ? -37.825 -34.674 41.580 1.00 77.94 621 GLY A N 1
ATOM 4993 C CA . GLY A 1 621 ? -36.682 -34.579 40.673 1.00 77.94 621 GLY A CA 1
ATOM 4994 C C . GLY A 1 621 ? -36.958 -35.141 39.274 1.00 77.94 621 GLY A C 1
ATOM 4995 O O . GLY A 1 621 ? -36.377 -34.639 38.307 1.00 77.94 621 GLY A O 1
ATOM 4996 N N . ASP A 1 622 ? -37.871 -36.108 39.159 1.00 86.56 622 ASP A N 1
ATOM 4997 C CA . ASP A 1 622 ? -38.235 -36.747 37.890 1.00 86.56 622 ASP A CA 1
ATOM 4998 C C . ASP A 1 622 ? -39.115 -35.841 37.017 1.00 86.56 622 ASP A C 1
ATOM 5000 O O . ASP A 1 622 ? -38.988 -35.851 35.795 1.00 86.56 622 ASP A O 1
ATOM 5004 N N . VAL A 1 623 ? -39.873 -34.922 37.628 1.00 87.38 623 VAL A N 1
ATOM 5005 C CA . VAL A 1 623 ? -40.727 -33.946 36.923 1.00 87.38 623 VAL A CA 1
ATOM 5006 C C . VAL A 1 623 ? -39.921 -33.083 35.947 1.00 87.38 623 VAL A C 1
ATOM 5008 O O . VAL A 1 623 ? -40.386 -32.742 34.858 1.00 87.38 623 VAL A O 1
ATOM 5011 N N . LEU A 1 624 ? -38.676 -32.738 36.299 1.00 88.94 624 LEU A N 1
ATOM 5012 C CA . LEU A 1 624 ? -37.794 -32.010 35.387 1.00 88.94 624 LEU A CA 1
ATOM 5013 C C . LEU A 1 624 ? -37.487 -32.833 34.131 1.00 88.94 624 LEU A C 1
ATOM 5015 O O . LEU A 1 624 ? -37.411 -32.268 33.039 1.00 88.94 624 LEU A O 1
ATOM 5019 N N . HIS A 1 625 ? -37.257 -34.135 34.291 1.00 89.06 625 HIS A N 1
ATOM 5020 C CA . HIS A 1 625 ? -36.980 -35.035 33.180 1.00 89.06 625 HIS A CA 1
ATOM 5021 C C . HIS A 1 625 ? -38.225 -35.229 32.317 1.00 89.06 625 HIS A C 1
ATOM 5023 O O . HIS A 1 625 ? -38.127 -35.052 31.103 1.00 89.06 625 HIS A O 1
ATOM 5029 N N . ASP A 1 626 ? -39.387 -35.424 32.938 1.00 91.00 626 ASP A N 1
ATOM 5030 C CA . ASP A 1 626 ? -40.668 -35.563 32.245 1.00 91.00 626 ASP A CA 1
ATOM 5031 C C . ASP A 1 626 ? -40.977 -34.340 31.374 1.00 91.00 626 ASP A C 1
ATOM 5033 O O . ASP A 1 626 ? -41.214 -34.475 30.172 1.00 91.00 626 ASP A O 1
ATOM 5037 N N . TRP A 1 627 ? -40.855 -33.125 31.924 1.00 92.81 627 TRP A N 1
ATOM 5038 C CA . TRP A 1 627 ? -41.021 -31.891 31.147 1.00 92.81 627 TRP A CA 1
ATOM 5039 C C . TRP A 1 627 ? -40.047 -31.802 29.974 1.00 92.81 627 TRP A C 1
ATOM 5041 O O . TRP A 1 627 ? -40.410 -31.377 28.875 1.00 92.81 627 TRP A O 1
ATOM 5051 N N . GLN A 1 628 ? -38.781 -32.157 30.197 1.00 93.69 628 GLN A N 1
ATOM 5052 C CA . GLN A 1 628 ? -37.780 -32.093 29.139 1.00 93.69 628 GLN A CA 1
ATOM 5053 C C . GLN A 1 628 ? -38.065 -33.098 28.026 1.00 93.69 628 GLN A C 1
ATOM 5055 O O . GLN A 1 628 ? -37.833 -32.777 26.857 1.00 93.69 628 GLN A O 1
ATOM 5060 N N . ASP A 1 629 ? -38.520 -34.297 28.365 1.00 94.38 629 ASP A N 1
ATOM 5061 C CA . ASP A 1 629 ? -38.786 -35.363 27.407 1.00 94.38 629 ASP A CA 1
ATOM 5062 C C . ASP A 1 629 ? -40.073 -35.102 26.623 1.00 94.38 629 ASP A C 1
ATOM 5064 O O . ASP A 1 629 ? -40.071 -35.223 25.391 1.00 94.38 629 ASP A O 1
ATOM 5068 N N . GLU A 1 630 ? -41.126 -34.631 27.292 1.00 94.81 630 GLU A N 1
ATOM 5069 C CA . GLU A 1 630 ? -42.382 -34.226 26.662 1.00 94.81 630 GLU A CA 1
ATOM 5070 C C . GLU A 1 630 ? -42.146 -33.118 25.627 1.00 94.81 630 GLU A C 1
ATOM 5072 O O . GLU A 1 630 ? -42.440 -33.285 24.435 1.00 94.81 630 GLU A O 1
ATOM 5077 N N . VAL A 1 631 ? -41.517 -32.014 26.047 1.00 96.38 631 VAL A N 1
ATOM 5078 C CA . VAL A 1 631 ? -41.279 -30.865 25.168 1.00 96.38 631 VAL A CA 1
ATOM 5079 C C . VAL A 1 631 ? -40.341 -31.242 24.023 1.00 96.38 631 VAL A C 1
ATOM 5081 O O . VAL A 1 631 ? -40.578 -30.873 22.869 1.00 96.38 631 VAL A O 1
ATOM 5084 N N . GLN A 1 632 ? -39.274 -32.004 24.282 1.00 96.06 632 GLN A N 1
ATOM 5085 C CA . GLN A 1 632 ? -38.398 -32.480 23.207 1.00 96.06 632 GLN A CA 1
ATOM 5086 C C . GLN A 1 632 ? -39.144 -33.368 22.208 1.00 96.06 632 GLN A C 1
ATOM 5088 O O . GLN A 1 632 ? -38.925 -33.239 20.997 1.00 96.06 632 GLN A O 1
ATOM 5093 N N . GLY A 1 633 ? -40.036 -34.234 22.692 1.00 95.88 633 GLY A N 1
ATOM 5094 C CA . GLY A 1 633 ? -40.926 -35.041 21.868 1.00 95.88 633 GLY A CA 1
ATOM 5095 C C . GLY A 1 633 ? -41.812 -34.177 20.970 1.00 95.88 633 GLY A C 1
ATOM 5096 O O . GLY A 1 633 ? -41.850 -34.392 19.752 1.00 95.88 633 GLY A O 1
ATOM 5097 N N . ALA A 1 634 ? -42.454 -33.152 21.534 1.00 95.31 634 ALA A N 1
ATOM 5098 C CA . ALA A 1 634 ? -43.280 -32.197 20.799 1.00 95.31 634 ALA A CA 1
ATOM 5099 C C . ALA A 1 634 ? -42.471 -31.429 19.734 1.00 95.31 634 ALA A C 1
ATOM 5101 O O . ALA A 1 634 ? -42.853 -31.386 18.561 1.00 95.31 634 ALA A O 1
ATOM 5102 N N . MET A 1 635 ? -41.285 -30.920 20.088 1.00 96.88 635 MET A N 1
ATOM 5103 C CA . MET A 1 635 ? -40.381 -30.223 19.160 1.00 96.88 635 MET A CA 1
ATOM 5104 C C . MET A 1 635 ? -39.882 -31.133 18.028 1.00 96.88 635 MET A C 1
ATOM 5106 O O . MET A 1 635 ? -39.724 -30.689 16.885 1.00 96.88 635 MET A O 1
ATOM 5110 N N . LYS A 1 636 ? -39.634 -32.418 18.314 1.00 95.94 636 LYS A N 1
ATOM 5111 C CA . LYS A 1 636 ? -39.241 -33.414 17.306 1.00 95.94 636 LYS A CA 1
ATOM 5112 C C . LYS A 1 636 ? -40.375 -33.664 16.311 1.00 95.94 636 LYS A C 1
ATOM 5114 O O . LYS A 1 636 ? -40.120 -33.627 15.106 1.00 95.94 636 LYS A O 1
ATOM 5119 N N . LYS A 1 637 ? -41.608 -33.856 16.795 1.00 95.25 637 LYS A N 1
ATOM 5120 C CA . LYS A 1 637 ? -42.805 -34.002 15.947 1.00 95.25 637 LYS A CA 1
ATOM 5121 C C . LYS A 1 637 ? -43.017 -32.760 15.073 1.00 95.25 637 LYS A C 1
ATOM 5123 O O . LYS A 1 637 ? -43.164 -32.890 13.858 1.00 95.25 637 LYS A O 1
ATOM 5128 N N . LEU A 1 638 ? -42.925 -31.561 15.656 1.00 95.19 638 LEU A N 1
ATOM 5129 C CA . LEU A 1 638 ? -43.046 -30.295 14.925 1.00 95.19 638 LEU A CA 1
ATOM 5130 C C . LEU A 1 638 ? -42.005 -30.185 13.795 1.00 95.19 638 LEU A C 1
ATOM 5132 O O . LEU A 1 638 ? -42.356 -29.865 12.661 1.00 95.19 638 LEU A O 1
ATOM 5136 N N . ARG A 1 639 ? -40.731 -30.521 14.056 1.00 96.12 639 ARG A N 1
ATOM 5137 C CA . ARG A 1 639 ? -39.665 -30.528 13.029 1.00 96.12 639 ARG A CA 1
ATOM 5138 C C . ARG A 1 639 ? -39.932 -31.500 11.884 1.00 96.12 639 ARG A C 1
ATOM 5140 O O . ARG A 1 639 ? -39.648 -31.167 10.731 1.00 96.12 639 ARG A O 1
ATOM 5147 N N . GLN A 1 640 ? -40.436 -32.696 12.184 1.00 94.38 640 GLN A N 1
ATOM 5148 C CA . GLN A 1 640 ? -40.768 -33.696 11.165 1.00 94.38 640 GLN A CA 1
ATOM 5149 C C . GLN A 1 640 ? -41.870 -33.182 10.230 1.00 94.38 640 GLN A C 1
ATOM 5151 O O . GLN A 1 640 ? -41.701 -33.213 9.008 1.00 94.38 640 GLN A O 1
ATOM 5156 N N . ILE A 1 641 ? -42.948 -32.631 10.794 1.00 91.94 641 ILE A N 1
ATOM 5157 C CA . ILE A 1 641 ? -44.076 -32.087 10.024 1.00 91.94 641 ILE A CA 1
ATOM 5158 C C . ILE A 1 641 ? -43.642 -30.858 9.215 1.00 91.94 641 ILE A C 1
ATOM 5160 O O . ILE A 1 641 ? -43.919 -30.781 8.018 1.00 91.94 641 ILE A O 1
ATOM 5164 N N . LEU A 1 642 ? -42.858 -29.958 9.815 1.00 93.00 642 LEU A N 1
ATOM 5165 C CA . LEU A 1 642 ? -42.294 -28.789 9.137 1.00 93.00 642 LEU A CA 1
ATOM 5166 C C . LEU A 1 642 ? -41.438 -29.181 7.921 1.00 93.00 642 LEU A C 1
ATOM 5168 O O . LEU A 1 642 ? -41.519 -28.553 6.866 1.00 93.00 642 LEU A O 1
ATOM 5172 N N . THR A 1 643 ? -40.630 -30.237 8.049 1.00 92.19 643 THR A N 1
ATOM 5173 C CA . THR A 1 643 ? -39.780 -30.733 6.954 1.00 92.19 643 THR A CA 1
ATOM 5174 C C . THR A 1 643 ? -40.621 -31.307 5.810 1.00 92.19 643 THR A C 1
ATOM 5176 O O . THR A 1 643 ? -40.296 -31.083 4.646 1.00 92.19 643 THR A O 1
ATOM 5179 N N . SER A 1 644 ? -41.715 -32.009 6.122 1.00 88.94 644 SER A N 1
ATOM 5180 C CA . SER A 1 644 ? -42.680 -32.492 5.122 1.00 88.94 644 SER A CA 1
ATOM 5181 C C . SER A 1 644 ? -43.363 -31.332 4.384 1.00 88.94 644 SER A C 1
ATOM 5183 O O . SER A 1 644 ? -43.387 -31.306 3.154 1.00 88.94 644 SER A O 1
ATOM 5185 N N . LEU A 1 645 ? -43.839 -30.319 5.114 1.00 87.62 645 LEU A N 1
ATOM 5186 C CA . LEU A 1 645 ? -44.511 -29.149 4.536 1.00 87.62 645 LEU A CA 1
ATOM 5187 C C . LEU A 1 645 ? -43.611 -28.336 3.605 1.00 87.62 645 LEU A C 1
ATOM 5189 O O . LEU A 1 645 ? -44.037 -27.968 2.511 1.00 87.62 645 LEU A O 1
ATOM 5193 N N . LYS A 1 646 ? -42.350 -28.117 3.998 1.00 89.12 646 LYS A N 1
ATOM 5194 C CA . LYS A 1 646 ? -41.353 -27.441 3.153 1.00 89.12 646 LYS A CA 1
ATOM 5195 C C . LYS A 1 646 ? -41.102 -28.163 1.831 1.00 89.12 646 LYS A C 1
ATOM 5197 O O . LYS A 1 646 ? -40.827 -27.504 0.836 1.00 89.12 646 LYS A O 1
ATOM 5202 N N . LYS A 1 647 ? -41.180 -29.500 1.824 1.00 89.62 647 LYS A N 1
ATOM 5203 C CA . LYS A 1 647 ? -41.027 -30.311 0.606 1.00 89.62 647 LYS A CA 1
ATOM 5204 C C . LYS A 1 647 ? -42.253 -30.254 -0.301 1.00 89.62 647 LYS A C 1
ATOM 5206 O O . LYS A 1 647 ? -42.086 -30.385 -1.506 1.00 89.62 647 LYS A O 1
ATOM 5211 N N . LYS A 1 648 ? -43.456 -30.090 0.263 1.00 86.56 648 LYS A N 1
ATOM 5212 C CA . LYS A 1 648 ? -44.694 -29.971 -0.520 1.00 86.56 648 LYS A CA 1
ATOM 5213 C C . LYS A 1 648 ? -44.744 -28.638 -1.268 1.00 86.56 648 LYS A C 1
ATOM 5215 O O . LYS A 1 648 ? -44.821 -28.645 -2.487 1.00 86.56 648 LYS A O 1
ATOM 5220 N N . ASP A 1 649 ? -44.717 -27.521 -0.541 1.00 82.44 649 ASP A N 1
ATOM 5221 C CA . ASP A 1 649 ? -44.768 -26.175 -1.129 1.00 82.44 649 ASP A CA 1
ATOM 5222 C C . ASP A 1 649 ? -44.378 -25.116 -0.083 1.00 82.44 649 ASP A C 1
ATOM 5224 O O . ASP A 1 649 ? -45.195 -24.656 0.719 1.00 82.44 649 ASP A O 1
ATOM 5228 N N . ALA A 1 650 ? -43.102 -24.727 -0.062 1.00 82.88 650 ALA A N 1
ATOM 5229 C CA . ALA A 1 650 ? -42.595 -23.772 0.922 1.00 82.88 650 ALA A CA 1
ATOM 5230 C C . ALA A 1 650 ? -43.235 -22.375 0.810 1.00 82.88 650 ALA A C 1
ATOM 5232 O O . ALA A 1 650 ? -43.276 -21.648 1.803 1.00 82.88 650 ALA A O 1
ATOM 5233 N N . GLN A 1 651 ? -43.736 -21.995 -0.370 1.00 85.75 651 GLN A N 1
ATOM 5234 C CA . GLN A 1 651 ? -44.274 -20.660 -0.609 1.00 85.75 651 GLN A CA 1
ATOM 5235 C C . GLN A 1 651 ? -45.728 -20.560 -0.148 1.00 85.75 651 GLN A C 1
ATOM 5237 O O . GLN A 1 651 ? -46.085 -19.606 0.545 1.00 85.75 651 GLN A O 1
ATOM 5242 N N . LYS A 1 652 ? -46.541 -21.588 -0.423 1.00 86.62 652 LYS A N 1
ATOM 5243 C CA . LYS A 1 652 ? -47.929 -21.676 0.057 1.00 86.62 652 LYS A CA 1
ATOM 5244 C C . LYS A 1 652 ? -48.030 -21.654 1.586 1.00 86.62 652 LYS A C 1
ATOM 5246 O O . LYS A 1 652 ? -48.952 -21.056 2.136 1.00 86.62 652 LYS A O 1
ATOM 5251 N N . TYR A 1 653 ? -47.077 -22.275 2.285 1.00 88.56 653 TYR A N 1
ATOM 5252 C CA . TYR A 1 653 ? -47.098 -22.416 3.749 1.00 88.56 653 TYR A CA 1
ATOM 5253 C C . TYR A 1 653 ? -46.128 -21.475 4.480 1.00 88.56 653 TYR A C 1
ATOM 5255 O O . TYR A 1 653 ? -45.842 -21.685 5.660 1.00 88.56 653 TYR A O 1
ATOM 5263 N N . ALA A 1 654 ? -45.632 -20.425 3.818 1.00 89.38 654 ALA A N 1
ATOM 5264 C CA . ALA A 1 654 ? -44.562 -19.568 4.338 1.00 89.38 654 ALA A CA 1
ATOM 5265 C C . ALA A 1 654 ? -44.829 -19.024 5.756 1.00 89.38 654 ALA A C 1
ATOM 5267 O O . ALA A 1 654 ? -43.924 -19.010 6.588 1.00 89.38 654 ALA A O 1
ATOM 5268 N N . ARG A 1 655 ? -46.076 -18.637 6.067 1.00 90.75 655 ARG A N 1
ATOM 5269 C CA . ARG A 1 655 ? -46.446 -18.082 7.382 1.00 90.75 655 ARG A CA 1
ATOM 5270 C C . ARG A 1 655 ? -46.338 -19.110 8.513 1.00 90.75 655 ARG A C 1
ATOM 5272 O O . ARG A 1 655 ? -45.656 -18.851 9.495 1.00 90.75 655 ARG A O 1
ATOM 5279 N N . VAL A 1 656 ? -46.945 -20.291 8.357 1.00 91.00 656 VAL A N 1
ATOM 5280 C CA . VAL A 1 656 ? -46.892 -21.345 9.393 1.00 91.00 656 VAL A CA 1
ATOM 5281 C C . VAL A 1 656 ? -45.487 -21.946 9.522 1.00 91.00 656 VAL A C 1
ATOM 5283 O O . VAL A 1 656 ? -45.080 -22.352 10.609 1.00 91.00 656 VAL A O 1
ATOM 5286 N N . ILE A 1 657 ? -44.718 -21.957 8.425 1.00 91.88 657 ILE A N 1
ATOM 5287 C CA . ILE A 1 657 ? -43.298 -22.320 8.432 1.00 91.88 657 ILE A CA 1
ATOM 5288 C C . ILE A 1 657 ? -42.506 -21.332 9.292 1.00 91.88 657 ILE A C 1
ATOM 5290 O O . ILE A 1 657 ? -41.779 -21.771 10.181 1.00 91.88 657 ILE A O 1
ATOM 5294 N N . ALA A 1 658 ? -42.673 -20.025 9.070 1.00 93.06 658 ALA A N 1
ATOM 5295 C CA . ALA A 1 658 ? -41.977 -18.993 9.834 1.00 93.06 658 ALA A CA 1
ATOM 5296 C C . ALA A 1 658 ? -42.328 -19.046 11.331 1.00 93.06 658 ALA A C 1
ATOM 5298 O O . ALA A 1 658 ? -41.430 -18.979 12.174 1.00 93.06 658 ALA A O 1
ATOM 5299 N N . ASP A 1 659 ? -43.608 -19.238 11.668 1.00 92.31 659 ASP A N 1
ATOM 5300 C CA . ASP A 1 659 ? -44.061 -19.360 13.059 1.00 92.31 659 ASP A CA 1
ATOM 5301 C C . ASP A 1 659 ? -43.413 -20.576 13.755 1.00 92.31 659 ASP A C 1
ATOM 5303 O O . ASP A 1 659 ? -42.883 -20.464 14.863 1.00 92.31 659 ASP A O 1
ATOM 5307 N N . ALA A 1 660 ? -43.356 -21.731 13.084 1.00 93.50 660 ALA A N 1
ATOM 5308 C CA . ALA A 1 660 ? -42.713 -22.923 13.636 1.00 93.50 660 ALA A CA 1
ATOM 5309 C C . ALA A 1 660 ? -41.192 -22.818 13.728 1.00 93.50 660 ALA A C 1
ATOM 5311 O O . ALA A 1 660 ? -40.601 -23.279 14.706 1.00 93.50 660 ALA A O 1
ATOM 5312 N N . GLU A 1 661 ? -40.537 -22.194 12.751 1.00 94.25 661 GLU A N 1
ATOM 5313 C CA . GLU A 1 661 ? -39.105 -21.911 12.830 1.00 94.25 661 GLU A CA 1
ATOM 5314 C C . GLU A 1 661 ? -38.776 -20.985 13.996 1.00 94.25 661 GLU A C 1
ATOM 5316 O O . GLU A 1 661 ? -37.775 -21.213 14.682 1.00 94.25 661 GLU A O 1
ATOM 5321 N N . LYS A 1 662 ? -39.628 -19.989 14.268 1.00 93.19 662 LYS A N 1
ATOM 5322 C CA . LYS A 1 662 ? -39.484 -19.101 15.422 1.00 93.19 662 LYS A CA 1
ATOM 5323 C C . LYS A 1 662 ? -39.522 -19.899 16.727 1.00 93.19 662 LYS A C 1
ATOM 5325 O O . LYS A 1 662 ? -38.575 -19.801 17.505 1.00 93.19 662 LYS A O 1
ATOM 5330 N N . VAL A 1 663 ? -40.538 -20.743 16.937 1.00 93.56 663 VAL A N 1
ATOM 5331 C CA . VAL A 1 663 ? -40.660 -21.578 18.152 1.00 93.56 663 VAL A CA 1
ATOM 5332 C C . VAL A 1 663 ? -39.471 -22.533 18.299 1.00 93.56 663 VAL A C 1
ATOM 5334 O O . VAL A 1 663 ? -38.840 -22.585 19.356 1.00 93.56 663 VAL A O 1
ATOM 5337 N N . LEU A 1 664 ? -39.089 -23.232 17.225 1.00 93.56 664 LEU A N 1
ATOM 5338 C CA . LEU A 1 664 ? -37.955 -24.164 17.234 1.00 93.56 664 LEU A CA 1
ATOM 5339 C C . LEU A 1 664 ? -36.613 -23.473 17.506 1.00 93.56 664 LEU A C 1
ATOM 5341 O O . LEU A 1 664 ? -35.737 -24.065 18.144 1.00 93.56 664 LEU A O 1
ATOM 5345 N N . THR A 1 665 ? -36.445 -22.242 17.022 1.00 92.12 665 THR A N 1
ATOM 5346 C CA . THR A 1 665 ? -35.250 -21.425 17.258 1.00 92.12 665 THR A CA 1
ATOM 5347 C C . THR A 1 665 ? -35.207 -20.940 18.703 1.00 92.12 665 THR A C 1
ATOM 5349 O O . THR A 1 665 ? -34.169 -21.073 19.353 1.00 92.12 665 THR A O 1
ATOM 5352 N N . THR A 1 666 ? -36.329 -20.451 19.240 1.00 91.88 666 THR A N 1
ATOM 5353 C CA . THR A 1 666 ? -36.457 -20.074 20.656 1.00 91.88 666 THR A CA 1
ATOM 5354 C C . THR A 1 666 ? -36.127 -21.258 21.566 1.00 91.88 666 THR A C 1
ATOM 5356 O O . THR A 1 666 ? -35.276 -21.125 22.443 1.00 91.88 666 THR A O 1
ATOM 5359 N N . PHE A 1 667 ? -36.692 -22.440 21.294 1.00 94.00 667 PHE A N 1
ATOM 5360 C CA . PHE A 1 667 ? -36.404 -23.678 22.027 1.00 94.00 667 PHE A CA 1
ATOM 5361 C C . PHE A 1 667 ? -34.913 -24.055 21.992 1.00 94.00 667 PHE A C 1
ATOM 5363 O O . PHE A 1 667 ? -34.299 -24.357 23.018 1.00 94.00 667 PHE A O 1
ATOM 5370 N N . ALA A 1 668 ? -34.292 -24.003 20.809 1.00 90.44 668 ALA A N 1
ATOM 5371 C CA . ALA A 1 668 ? -32.873 -24.317 20.651 1.00 90.44 668 ALA A CA 1
ATOM 5372 C C . ALA A 1 668 ? -31.958 -23.319 21.389 1.00 90.44 668 ALA A C 1
ATOM 5374 O O . ALA A 1 668 ? -30.920 -23.710 21.936 1.00 90.44 668 ALA A O 1
ATOM 5375 N N . ASN A 1 669 ? -32.338 -22.039 21.417 1.00 87.62 669 ASN A N 1
ATOM 5376 C CA . ASN A 1 669 ? -31.584 -20.973 22.075 1.00 87.62 669 ASN A CA 1
ATOM 5377 C C . ASN A 1 669 ? -31.747 -20.978 23.599 1.00 87.62 669 ASN A C 1
ATOM 5379 O O . ASN A 1 669 ? -30.798 -20.636 24.313 1.00 87.62 669 ASN A O 1
ATOM 5383 N N . ASP A 1 670 ? -32.911 -21.400 24.091 1.00 90.38 670 ASP A N 1
ATOM 5384 C CA . ASP A 1 670 ? -33.217 -21.508 25.513 1.00 90.38 670 ASP A CA 1
ATOM 5385 C C . ASP A 1 670 ? -32.340 -22.559 26.223 1.00 90.38 670 ASP A C 1
ATOM 5387 O O . ASP A 1 670 ? -31.818 -22.309 27.311 1.00 90.38 670 ASP A O 1
ATOM 5391 N N . ARG A 1 671 ? -32.063 -23.694 25.567 1.00 87.75 671 ARG A N 1
ATOM 5392 C CA . ARG A 1 671 ? -31.174 -24.773 26.053 1.00 87.75 671 ARG A CA 1
ATOM 5393 C C . ARG A 1 671 ? -31.571 -25.415 27.387 1.00 87.75 671 ARG A C 1
ATOM 5395 O O . ARG A 1 671 ? -30.829 -26.297 27.830 1.00 87.75 671 ARG A O 1
ATOM 5402 N N . SER A 1 672 ? -32.706 -25.071 27.996 1.00 90.88 672 SER A N 1
ATOM 5403 C CA . SER A 1 672 ? -33.244 -25.794 29.161 1.00 90.88 672 SER A CA 1
ATOM 5404 C C . SER A 1 672 ? -33.931 -27.106 28.777 1.00 90.88 672 SER A C 1
ATOM 5406 O O . SER A 1 672 ? -34.390 -27.834 29.649 1.00 90.88 672 SER A O 1
ATOM 5408 N N . ARG A 1 673 ? -33.986 -27.408 27.467 1.00 91.56 673 ARG A N 1
ATOM 5409 C CA . ARG A 1 673 ? -34.791 -28.490 26.883 1.00 91.56 673 ARG A CA 1
ATOM 5410 C C . ARG A 1 673 ? -36.288 -28.324 27.178 1.00 91.56 673 ARG A C 1
ATOM 5412 O O . ARG A 1 673 ? -37.008 -29.304 27.204 1.00 91.56 673 ARG A O 1
ATOM 5419 N N . GLY A 1 674 ? -36.744 -27.083 27.357 1.00 90.75 674 GLY A N 1
ATOM 5420 C CA . GLY A 1 674 ? -38.148 -26.749 27.601 1.00 90.75 674 GLY A CA 1
ATOM 5421 C C . GLY A 1 674 ? -38.478 -26.468 29.064 1.00 90.75 674 GLY A C 1
ATOM 5422 O O . GLY A 1 674 ? -39.483 -25.829 29.336 1.00 90.75 674 GLY A O 1
ATOM 5423 N N . ALA A 1 675 ? -37.607 -26.845 30.003 1.00 93.00 675 ALA A N 1
ATOM 5424 C CA . ALA A 1 675 ? -37.876 -26.748 31.437 1.00 93.00 675 ALA A CA 1
ATOM 5425 C C . ALA A 1 675 ? -38.177 -25.325 31.952 1.00 93.00 675 ALA A C 1
ATOM 5427 O O . ALA A 1 675 ? -38.928 -25.177 32.920 1.00 93.00 675 ALA A O 1
ATOM 5428 N N . HIS A 1 676 ? -37.626 -24.282 31.318 1.00 93.94 676 HIS A N 1
ATOM 5429 C CA . HIS A 1 676 ? -37.908 -22.896 31.705 1.00 93.94 676 HIS A CA 1
ATOM 5430 C C . HIS A 1 676 ? -39.370 -22.495 31.476 1.00 93.94 676 HIS A C 1
ATOM 5432 O O . HIS A 1 676 ? -39.875 -21.683 32.241 1.00 93.94 676 HIS A O 1
ATOM 5438 N N . ASN A 1 677 ? -40.047 -23.052 30.466 1.00 95.25 677 ASN A N 1
ATOM 5439 C CA . ASN A 1 677 ? -41.474 -22.828 30.219 1.00 95.25 677 ASN A CA 1
ATOM 5440 C C . ASN A 1 677 ? -42.062 -23.993 29.392 1.00 95.25 677 ASN A C 1
ATOM 5442 O O . ASN A 1 677 ? -42.174 -23.882 28.166 1.00 95.25 677 ASN A O 1
ATOM 5446 N N . PRO A 1 678 ? -42.344 -25.143 30.034 1.00 94.19 678 PRO A N 1
ATOM 5447 C CA . PRO A 1 678 ? -42.790 -26.340 29.331 1.00 94.19 678 PRO A CA 1
ATOM 5448 C C . PRO A 1 678 ? -44.161 -26.132 28.681 1.00 94.19 678 PRO A C 1
ATOM 5450 O O . PRO A 1 678 ? -44.324 -26.476 27.513 1.00 94.19 678 PRO A O 1
ATOM 5453 N N . ASP A 1 679 ? -45.081 -25.458 29.375 1.00 92.44 679 ASP A N 1
ATOM 5454 C CA . ASP A 1 679 ? -46.454 -25.213 28.915 1.00 92.44 679 ASP A CA 1
ATOM 5455 C C . ASP A 1 679 ? -46.487 -24.385 27.624 1.00 92.44 679 ASP A C 1
ATOM 5457 O O . ASP A 1 679 ? -47.190 -24.727 26.669 1.00 92.44 679 ASP A O 1
ATOM 5461 N N . TYR A 1 680 ? -45.660 -23.335 27.540 1.00 94.12 680 TYR A N 1
ATOM 5462 C CA . TYR A 1 680 ? -45.492 -22.557 26.312 1.00 94.12 680 TYR A CA 1
ATOM 5463 C C . TYR A 1 680 ? -45.020 -23.443 25.155 1.00 94.12 680 TYR A C 1
ATOM 5465 O O . TYR A 1 680 ? -45.615 -23.448 24.078 1.00 94.12 680 TYR A O 1
ATOM 5473 N N . PHE A 1 681 ? -43.947 -24.215 25.339 1.00 95.69 681 PHE A N 1
ATOM 5474 C CA . PHE A 1 681 ? -43.403 -24.994 24.228 1.00 95.69 681 PHE A CA 1
ATOM 5475 C C . PHE A 1 681 ? -44.335 -26.124 23.786 1.00 95.69 681 PHE A C 1
ATOM 5477 O O . PHE A 1 681 ? -44.483 -26.314 22.575 1.00 95.69 681 PHE A O 1
ATOM 5484 N N . SER A 1 682 ? -44.959 -26.845 24.722 1.00 93.38 682 SER A N 1
ATOM 5485 C CA . SER A 1 682 ? -45.930 -27.899 24.407 1.00 93.38 682 SER A CA 1
ATOM 5486 C C . SER A 1 682 ? -47.145 -27.311 23.683 1.00 93.38 682 SER A C 1
ATOM 5488 O O . SER A 1 682 ? -47.440 -27.721 22.557 1.00 93.38 682 SER A O 1
ATOM 5490 N N . SER A 1 683 ? -47.769 -26.263 24.230 1.00 92.38 683 SER A N 1
ATOM 5491 C CA . SER A 1 683 ? -48.974 -25.666 23.636 1.00 92.38 683 SER A CA 1
ATOM 5492 C C . SER A 1 683 ? -48.726 -25.061 22.249 1.00 92.38 683 SER A C 1
ATOM 5494 O O . SER A 1 683 ? -49.531 -25.243 21.332 1.00 92.38 683 SER A O 1
ATOM 5496 N N . GLN A 1 684 ? -47.598 -24.375 22.040 1.00 93.81 684 GLN A N 1
ATOM 5497 C CA . GLN A 1 684 ? -47.265 -23.806 20.732 1.00 93.81 684 GLN A CA 1
ATOM 5498 C C . GLN A 1 684 ? -46.950 -24.895 19.705 1.00 93.81 684 GLN A C 1
ATOM 5500 O O . GLN A 1 684 ? -47.333 -24.770 18.539 1.00 93.81 684 GLN A O 1
ATOM 5505 N N . ALA A 1 685 ? -46.283 -25.979 20.117 1.00 94.00 685 ALA A N 1
ATOM 5506 C CA . ALA A 1 685 ? -46.047 -27.118 19.240 1.00 94.00 685 ALA A CA 1
ATOM 5507 C C . ALA A 1 685 ? -47.362 -27.743 18.780 1.00 94.00 685 ALA A C 1
ATOM 5509 O O . ALA A 1 685 ? -47.535 -27.967 17.586 1.00 94.00 685 ALA A O 1
ATOM 5510 N N . GLU A 1 686 ? -48.290 -27.987 19.702 1.00 93.88 686 GLU A N 1
ATOM 5511 C CA . GLU A 1 686 ? -49.595 -28.575 19.403 1.00 93.88 686 GLU A CA 1
ATOM 5512 C C . GLU A 1 686 ? -50.421 -27.692 18.468 1.00 93.88 686 GLU A C 1
ATOM 5514 O O . GLU A 1 686 ? -50.861 -28.168 17.418 1.00 93.88 686 GLU A O 1
ATOM 5519 N N . LYS A 1 687 ? -50.544 -26.392 18.779 1.00 93.56 687 LYS A N 1
ATOM 5520 C CA . LYS A 1 687 ? -51.243 -25.404 17.935 1.00 93.56 687 LYS A CA 1
ATOM 5521 C C . LYS A 1 687 ? -50.684 -25.390 16.510 1.00 93.56 687 LYS A C 1
ATOM 5523 O O . LYS A 1 687 ? -51.436 -25.418 15.534 1.00 93.56 687 LYS A O 1
ATOM 5528 N N . LEU A 1 688 ? -49.357 -25.368 16.370 1.00 94.31 688 LEU A N 1
ATOM 5529 C CA . LEU A 1 688 ? -48.705 -25.345 15.061 1.00 94.31 688 LEU A CA 1
ATOM 5530 C C . LEU A 1 688 ? -48.846 -26.672 14.319 1.00 94.31 688 LEU A C 1
ATOM 5532 O O . LEU A 1 688 ? -49.110 -26.659 13.121 1.00 94.31 688 LEU A O 1
ATOM 5536 N N . ILE A 1 689 ? -48.712 -27.808 15.006 1.00 93.50 689 ILE A N 1
ATOM 5537 C CA . ILE A 1 689 ? -48.899 -29.136 14.414 1.00 93.50 689 ILE A CA 1
ATOM 5538 C C . ILE A 1 689 ? -50.329 -29.295 13.887 1.00 93.50 689 ILE A C 1
ATOM 5540 O O . ILE A 1 689 ? -50.498 -29.754 12.758 1.00 93.50 689 ILE A O 1
ATOM 5544 N N . ALA A 1 690 ? -51.341 -28.897 14.662 1.00 92.88 690 ALA A N 1
ATOM 5545 C CA . ALA A 1 690 ? -52.743 -28.951 14.249 1.00 92.88 690 ALA A CA 1
ATOM 5546 C C . ALA A 1 690 ? -52.983 -28.101 12.992 1.00 92.88 690 ALA A C 1
ATOM 5548 O O . ALA A 1 690 ? -53.429 -28.614 11.966 1.00 92.88 690 ALA A O 1
ATOM 5549 N N . ARG A 1 691 ? -52.545 -26.837 13.017 1.00 91.56 691 ARG A N 1
ATOM 5550 C CA . ARG A 1 691 ? -52.665 -25.919 11.875 1.00 91.56 691 ARG A CA 1
ATOM 5551 C C . ARG A 1 691 ? -51.940 -26.424 10.626 1.00 91.56 691 ARG A C 1
ATOM 5553 O O . ARG A 1 691 ? -52.406 -26.249 9.503 1.00 91.56 691 ARG A O 1
ATOM 5560 N N . MET A 1 692 ? -50.773 -27.035 10.804 1.00 89.94 692 MET A N 1
ATOM 5561 C CA . MET A 1 692 ? -49.994 -27.625 9.718 1.00 89.94 692 MET A CA 1
ATOM 5562 C C . MET A 1 692 ? -50.705 -28.815 9.070 1.00 89.94 692 MET A C 1
ATOM 5564 O O . MET A 1 692 ? -50.671 -28.938 7.845 1.00 89.94 692 MET A O 1
ATOM 5568 N N . LYS A 1 693 ? -51.347 -29.667 9.875 1.00 87.81 693 LYS A N 1
ATOM 5569 C CA . LYS A 1 693 ? -52.136 -30.808 9.398 1.00 87.81 693 LYS A CA 1
ATOM 5570 C C . LYS A 1 693 ? -53.341 -30.350 8.581 1.00 87.81 693 LYS A C 1
ATOM 5572 O O . LYS A 1 693 ? -53.431 -30.728 7.411 1.00 87.81 693 LYS A O 1
ATOM 5577 N N . GLU A 1 694 ? -54.137 -29.426 9.125 1.00 87.38 694 GLU A N 1
ATOM 5578 C CA . GLU A 1 694 ? -55.286 -28.804 8.445 1.00 87.38 694 GLU A CA 1
ATOM 5579 C C . GLU A 1 694 ? -54.908 -28.234 7.071 1.00 87.38 694 GLU A C 1
ATOM 5581 O O . GLU A 1 694 ? -55.525 -28.553 6.057 1.00 87.38 694 GLU A O 1
ATOM 5586 N N . LEU A 1 695 ? -53.835 -27.438 7.010 1.00 83.31 695 LEU A N 1
ATOM 5587 C CA . LEU A 1 695 ? -53.366 -26.824 5.763 1.00 83.31 695 LEU A CA 1
ATOM 5588 C C . LEU A 1 695 ? -52.844 -27.839 4.736 1.00 83.31 695 LEU A C 1
ATOM 5590 O O . LEU A 1 695 ? -52.834 -27.554 3.536 1.00 83.31 695 LEU A O 1
ATOM 5594 N N . SER A 1 696 ? -52.370 -28.997 5.196 1.00 75.94 696 SER A N 1
ATOM 5595 C CA . SER A 1 696 ? -51.765 -30.025 4.349 1.00 75.94 696 SER A CA 1
ATOM 5596 C C . SER A 1 696 ? -52.742 -31.103 3.863 1.00 75.94 696 SER A C 1
ATOM 5598 O O . SER A 1 696 ? -52.325 -31.943 3.056 1.00 75.94 696 SER A O 1
ATOM 5600 N N . GLY A 1 697 ? -54.008 -31.035 4.302 1.00 68.12 697 GLY A N 1
ATOM 5601 C CA . GLY A 1 697 ? -55.094 -31.941 3.918 1.00 68.12 697 GLY A CA 1
ATOM 5602 C C . GLY A 1 697 ? -54.964 -33.356 4.485 1.00 68.12 697 GLY A C 1
ATOM 5603 O O . GLY A 1 697 ? -55.387 -34.299 3.821 1.00 68.12 697 GLY A O 1
ATOM 5604 N N . SER A 1 698 ? -54.322 -33.515 5.648 1.00 56.91 698 SER A N 1
ATOM 5605 C CA . SER A 1 698 ? -54.032 -34.813 6.284 1.00 56.91 698 SER A CA 1
ATOM 5606 C C . SER A 1 698 ? -54.356 -34.834 7.763 1.00 56.91 698 SER A C 1
ATOM 5608 O O . SER A 1 698 ? -53.958 -33.842 8.420 1.00 56.91 698 SER A O 1
#

Radius of gyration: 46.74 Å; Cα contacts (8 Å, |Δi|>4): 732; chains: 1; bounding box: 133×73×151 Å

Foldseek 3Di:
DPPVVVVVVVVVVVCVVPVVVVVVVVVVVVVVVVVVVVVVVVCLVVCQALVNLVPQADCPQVSQQCCVAPNVVPTPCLFQFQPDDVSSVVSVVVSVVRSVCRVVVVCVVDPDDTDGALNSQCDPPHDPPCQQDDWDDDQQWTDHNVVQAVDQQPLAHAGLCLQQDDPDRSHHRHGDPQSVCLRLVADDPVPDDDPPVPPPDPDDPDDPVVVVVNVLSPQPVSTGDPVPNDPVVCVPDPDHCVVVVVLVPGPCLQQPPQKDDNFDFDLVLVVVPDPDVVVSVCVVVPNVCCCVQPHPPNHHSVSGTDTMGGGRDDQDLQDFDPPCVPPNPLQVLQRCQQSQHQADPFDRDHAVCSVVRRDPSLFFPQWDQPPPPRDTGTDGALVSVCSPPNPPSSVLLVLLLVLLVVLLVLLVVLLCVLVVPQPPPDDPLLVVLNVSLVSLSVSCVSSPCSSQVVSNLRSSVSSNVSSVVSCVVSVHDDDRDDRQDLCVLEPDPVCSRNVRQQVDWDDDLNATRRCVVVCPVVVHYLVVQADPPPHHGDGPDDPVVVCVPVQPAACVVPVDDPCNRQVLLVCQQQQVLDVVRDHAPCVVVVHDPCLQQADPVRGGHLGALVSVCVPDPPPSRCVLVVLLVLLLVLLVLLVVLLVVLCVVPCVLCVVLNVLNVSLNVSCVSNPSSCSSHSPVSNVSSVVSSVVSCVSVVD

Mean predicted aligned error: 18.14 Å

pLDDT: mean 79.56, std 14.54, range [31.05, 96.88]